Protein AF-A0A317ZDT1-F1 (afdb_monomer_lite)

Sequence (394 aa):
GHGYARNLGIEKVETPFFMFLDGDDILAPYSIEIYLEALRNTKTLIAPINAFTTSSLKQIDTLNLNIKNEVIEGNEDVFLNRMSVCNIIFSTQVVREHNIRFNNHLNIYADMPFLISYMQSIESYTSIEGDIFYYTGEVYDPFNTEKLTAQPFDVIFKDYILSFYASLKSVNNDKVRYLLQKQMLDRIRYAFDPSSVRTPQRYKQFYKQLSEVLLAIKPAIKREKKLLFRIELDLLKRKYYKASKVIHSFRKYIRLIKNIVLFKPNKAYSKYKIYNPMRLVKNDIILFESFGGKNYSDSPKYIYEYMKNAYPNLKYYWIFNDISNPELPNDIQKIQKGSSDYYKIFKKARVWVSNSRLPLYLEKKPNQTYIQTWHGTPLKRLANDMKQVRLPET

Radius of gyration: 27.67 Å; chains: 1; bounding box: 63×50×77 Å

pLDDT: mean 89.63, std 10.37, range [38.5, 98.81]

Structure (mmCIF, N/CA/C/O backbone):
data_AF-A0A317ZDT1-F1
#
_entry.id   AF-A0A317ZDT1-F1
#
loop_
_atom_site.group_PDB
_atom_site.id
_atom_site.type_symbol
_atom_site.label_atom_id
_atom_site.label_alt_id
_atom_site.label_comp_id
_atom_site.label_asym_id
_atom_site.label_entity_id
_atom_site.label_seq_id
_atom_site.pdbx_PDB_ins_code
_atom_site.Cartn_x
_atom_site.Cartn_y
_atom_site.Cartn_z
_atom_site.occupancy
_atom_site.B_iso_or_equiv
_atom_site.auth_seq_id
_atom_site.auth_comp_id
_atom_site.auth_asym_id
_atom_site.auth_atom_id
_atom_site.pdbx_PDB_model_num
ATOM 1 N N . GLY A 1 1 ? -22.444 -13.244 8.229 1.00 70.62 1 GLY A N 1
ATOM 2 C CA . GLY A 1 1 ? -21.049 -12.782 8.384 1.00 70.62 1 GLY A CA 1
ATOM 3 C C . GLY A 1 1 ? -20.601 -12.934 9.826 1.00 70.62 1 GLY A C 1
ATOM 4 O O . GLY A 1 1 ? -21.432 -13.199 10.687 1.00 70.62 1 GLY A O 1
ATOM 5 N N . HIS A 1 2 ? -19.314 -12.752 10.099 1.00 82.75 2 HIS A N 1
ATOM 6 C CA . HIS A 1 2 ? -18.684 -12.912 11.422 1.00 82.75 2 HIS A CA 1
ATOM 7 C C . HIS A 1 2 ? -19.290 -11.984 12.490 1.00 82.75 2 HIS A C 1
ATOM 9 O O . HIS A 1 2 ? -19.445 -12.410 13.626 1.00 82.75 2 HIS A O 1
ATOM 15 N N . GLY A 1 3 ? -19.759 -10.779 12.133 1.00 90.25 3 GLY A N 1
ATOM 16 C CA . GLY A 1 3 ? -20.482 -9.905 13.073 1.00 90.25 3 GLY A CA 1
ATOM 17 C C . GLY A 1 3 ? -21.753 -10.541 13.664 1.00 90.25 3 GLY A C 1
ATOM 18 O O . GLY A 1 3 ? -21.994 -10.439 14.863 1.00 90.25 3 GLY A O 1
ATOM 19 N N . TYR A 1 4 ? -22.523 -11.276 12.852 1.00 92.50 4 TYR A N 1
ATOM 20 C CA . TYR A 1 4 ? -23.715 -11.993 13.323 1.00 92.50 4 TYR A CA 1
ATOM 21 C C . TYR A 1 4 ? -23.351 -13.137 14.278 1.00 92.50 4 TYR A C 1
ATOM 23 O O . TYR A 1 4 ? -23.933 -13.244 15.353 1.00 92.50 4 TYR A O 1
ATOM 31 N N . ALA A 1 5 ? -22.345 -13.945 13.924 1.00 92.56 5 ALA A N 1
ATOM 32 C CA . ALA A 1 5 ? -21.863 -15.027 14.783 1.00 92.56 5 ALA A CA 1
ATOM 33 C C . ALA A 1 5 ? -21.328 -14.494 16.126 1.00 92.56 5 ALA A C 1
ATOM 35 O O . ALA A 1 5 ? -21.652 -15.036 17.179 1.00 92.56 5 ALA A O 1
ATOM 36 N N . ARG A 1 6 ? -20.583 -13.381 16.104 1.00 95.19 6 ARG A N 1
ATOM 37 C CA . ARG A 1 6 ? -20.099 -12.704 17.316 1.00 95.19 6 ARG A CA 1
ATOM 38 C C . ARG A 1 6 ? -21.249 -12.177 18.178 1.00 95.19 6 ARG A C 1
ATOM 40 O O . ARG A 1 6 ? -21.204 -12.347 19.390 1.00 95.19 6 ARG A O 1
ATOM 47 N N . ASN A 1 7 ? -22.297 -11.603 17.581 1.00 96.56 7 ASN A N 1
ATOM 48 C CA . ASN A 1 7 ? -23.492 -11.174 18.318 1.00 96.56 7 ASN A CA 1
ATOM 49 C C . ASN A 1 7 ? -24.189 -12.339 19.036 1.00 96.56 7 ASN A C 1
ATOM 51 O O . ASN A 1 7 ? -24.491 -12.203 20.222 1.00 96.56 7 ASN A O 1
ATOM 55 N N . LEU A 1 8 ? -24.377 -13.477 18.354 1.00 95.75 8 LEU A N 1
ATOM 56 C CA . LEU A 1 8 ? -24.911 -14.698 18.970 1.00 95.75 8 LEU A CA 1
ATOM 57 C C . LEU A 1 8 ? -24.024 -15.181 20.124 1.00 95.75 8 LEU A C 1
ATOM 59 O O . LEU A 1 8 ? -24.534 -15.554 21.176 1.00 95.75 8 LEU A O 1
ATOM 63 N N . GLY A 1 9 ? -22.699 -15.124 19.954 1.00 95.25 9 GLY A N 1
ATOM 64 C CA . GLY A 1 9 ? -21.742 -15.436 21.014 1.00 95.25 9 GLY A CA 1
ATOM 65 C C . GLY A 1 9 ? -21.937 -14.558 22.252 1.00 95.25 9 GLY A C 1
ATOM 66 O O . GLY A 1 9 ? -22.092 -15.089 23.345 1.00 95.25 9 GLY A O 1
ATOM 67 N N . ILE A 1 10 ? -22.021 -13.230 22.083 1.00 96.69 10 ILE A N 1
ATOM 68 C CA . ILE A 1 10 ? -22.242 -12.277 23.191 1.00 96.69 10 ILE A CA 1
ATOM 69 C C . ILE A 1 10 ? -23.523 -12.610 23.975 1.00 96.69 10 ILE A C 1
ATOM 71 O O . ILE A 1 10 ? -23.550 -12.479 25.197 1.00 96.69 10 ILE A O 1
ATOM 75 N N . GLU A 1 11 ? -24.597 -13.034 23.301 1.00 95.50 11 GLU A N 1
ATOM 76 C CA . GLU A 1 11 ? -25.861 -13.404 23.964 1.00 95.50 11 GLU A CA 1
ATOM 77 C C . GLU A 1 11 ? -25.735 -14.631 24.874 1.00 95.50 11 GLU A C 1
ATOM 79 O O . GLU A 1 11 ? -26.508 -14.763 25.819 1.00 95.50 11 GLU A O 1
ATOM 84 N N . LYS A 1 12 ? -24.760 -15.507 24.612 1.00 96.75 12 LYS A N 1
ATOM 85 C CA . LYS A 1 12 ? -24.505 -16.732 25.381 1.00 96.75 12 LYS A CA 1
ATOM 86 C C . LYS A 1 12 ? -23.440 -16.573 26.468 1.00 96.75 12 LYS A C 1
ATOM 88 O O . LYS A 1 12 ? -23.230 -17.506 27.231 1.00 96.75 12 LYS A O 1
ATOM 93 N N . VAL A 1 13 ? -22.762 -15.426 26.551 1.00 97.00 13 VAL A N 1
ATOM 94 C CA . VAL A 1 13 ? -21.749 -15.178 27.589 1.00 97.00 13 VAL A CA 1
ATOM 95 C C . VAL A 1 13 ? -22.424 -15.050 28.952 1.00 97.00 13 VAL A C 1
ATOM 97 O O . VAL A 1 13 ? -23.247 -14.163 29.147 1.00 97.00 13 VAL A O 1
ATOM 100 N N . GLU A 1 14 ? -22.041 -15.878 29.918 1.00 96.19 14 GLU A N 1
ATOM 101 C CA . GLU A 1 14 ? -22.529 -15.802 31.308 1.00 96.19 14 GLU A CA 1
ATOM 102 C C . GLU A 1 14 ? -21.465 -15.273 32.283 1.00 96.19 14 GLU A C 1
ATOM 104 O O . GLU A 1 14 ? -21.780 -14.859 33.397 1.00 96.19 14 GLU A O 1
ATOM 109 N N . THR A 1 15 ? -20.204 -15.232 31.853 1.00 95.75 15 THR A N 1
ATOM 110 C CA . THR A 1 15 ? -19.065 -14.774 32.653 1.00 95.75 15 THR A CA 1
ATOM 111 C C . THR A 1 15 ? -18.983 -13.242 32.731 1.00 95.75 15 THR A C 1
ATOM 113 O O . THR A 1 15 ? -19.488 -12.551 31.842 1.00 95.75 15 THR A O 1
ATOM 116 N N . PRO A 1 16 ? -18.305 -12.667 33.749 1.00 94.31 16 PRO A N 1
ATOM 117 C CA . PRO A 1 16 ? -18.142 -11.211 33.879 1.00 94.31 16 PRO A CA 1
ATOM 118 C C . PRO A 1 16 ? -17.370 -10.560 32.723 1.00 94.31 16 PRO A C 1
ATOM 120 O O . PRO A 1 16 ? -17.586 -9.387 32.408 1.00 94.31 16 PRO A O 1
ATOM 123 N N . PHE A 1 17 ? -16.490 -11.336 32.090 1.00 95.81 17 PHE A N 1
ATOM 124 C CA . PHE A 1 17 ? -15.652 -10.922 30.973 1.00 95.81 17 PHE A CA 1
ATOM 125 C C . PHE A 1 17 ? -15.692 -11.949 29.846 1.00 95.81 17 PHE A C 1
ATOM 127 O O . PHE A 1 17 ? -15.929 -13.136 30.086 1.00 95.81 17 PHE A O 1
ATOM 134 N N . PHE A 1 18 ? -15.405 -11.494 28.630 1.00 95.94 18 PHE A N 1
ATOM 135 C CA . PHE A 1 18 ? -15.224 -12.348 27.460 1.00 95.94 18 PHE A CA 1
ATOM 136 C C . PHE A 1 18 ? -14.212 -11.744 26.482 1.00 95.94 18 PHE A C 1
ATOM 138 O O . PHE A 1 18 ? -13.861 -10.568 26.571 1.00 95.94 18 PHE A O 1
ATOM 145 N N . MET A 1 19 ? -13.767 -12.547 25.519 1.00 95.00 19 MET A N 1
ATOM 146 C CA . MET A 1 19 ? -12.910 -12.110 24.418 1.00 95.00 19 MET A CA 1
ATOM 147 C C . MET A 1 19 ? -13.306 -12.797 23.115 1.00 95.00 19 MET A C 1
ATOM 149 O O . MET A 1 19 ? -13.938 -13.853 23.136 1.00 95.00 19 MET A O 1
ATOM 153 N N . PHE A 1 20 ? -12.911 -12.212 21.986 1.00 94.00 20 PHE A N 1
ATOM 154 C CA . PHE A 1 20 ? -13.051 -12.851 20.680 1.00 94.00 20 PHE A CA 1
ATOM 155 C C . PHE A 1 20 ? -11.751 -13.550 20.285 1.00 94.00 20 PHE A C 1
ATOM 157 O O . PHE A 1 20 ? -10.672 -12.954 20.360 1.00 94.00 20 PHE A O 1
ATOM 164 N N . LEU A 1 21 ? -11.895 -14.796 19.842 1.00 91.69 21 LEU A N 1
ATOM 165 C CA . LEU A 1 21 ? -10.856 -15.613 19.232 1.00 91.69 21 LEU A CA 1
ATOM 166 C C . LEU A 1 21 ? -11.415 -16.128 17.905 1.00 91.69 21 LEU A C 1
ATOM 168 O O . LEU A 1 21 ? -12.456 -16.791 17.896 1.00 91.69 21 LEU A O 1
ATOM 172 N N . ASP A 1 22 ? -10.772 -15.764 16.798 1.00 88.62 22 ASP A N 1
ATOM 173 C CA . ASP A 1 22 ? -11.174 -16.257 15.482 1.00 88.62 22 ASP A CA 1
ATOM 174 C C . ASP A 1 22 ? -10.781 -17.738 15.331 1.00 88.62 22 ASP A C 1
ATOM 176 O O . ASP A 1 22 ? -9.857 -18.223 15.980 1.00 88.62 22 ASP A O 1
ATOM 180 N N . GLY A 1 23 ? -11.530 -18.490 14.518 1.00 86.75 23 GLY A N 1
ATOM 181 C CA . GLY A 1 23 ? -11.406 -19.954 14.454 1.00 86.75 23 GLY A CA 1
ATOM 182 C C . GLY A 1 23 ? -10.094 -20.464 13.849 1.00 86.75 23 GLY A C 1
ATOM 183 O O . GLY A 1 23 ? -9.758 -21.631 14.030 1.00 86.75 23 GLY A O 1
ATOM 184 N N . ASP A 1 24 ? -9.373 -19.607 13.129 1.00 84.06 24 ASP A N 1
ATOM 185 C CA . ASP A 1 24 ? -8.049 -19.857 12.559 1.00 84.06 24 ASP A CA 1
ATOM 186 C C . ASP A 1 24 ? -6.899 -19.312 13.426 1.00 84.06 24 ASP A C 1
ATOM 188 O O . ASP A 1 24 ? -5.733 -19.549 13.106 1.00 84.06 24 ASP A O 1
ATOM 192 N N . ASP A 1 25 ? -7.209 -18.634 14.533 1.00 88.44 25 ASP A N 1
ATOM 193 C CA . ASP A 1 25 ? -6.236 -17.989 15.409 1.00 88.44 25 ASP A CA 1
ATOM 194 C C . ASP A 1 25 ? -5.902 -18.863 16.634 1.00 88.44 25 ASP A C 1
ATOM 196 O O . ASP A 1 25 ? -6.669 -19.732 17.053 1.00 88.44 25 ASP A O 1
ATOM 200 N N . ILE A 1 26 ? -4.727 -18.640 17.231 1.00 87.56 26 ILE A N 1
ATOM 201 C CA . ILE A 1 26 ? -4.219 -19.424 18.368 1.00 87.56 26 ILE A CA 1
ATOM 202 C C . ILE A 1 26 ? -3.919 -18.497 19.544 1.00 87.56 26 ILE A C 1
ATOM 204 O O . ILE A 1 26 ? -3.196 -17.510 19.407 1.00 87.56 26 ILE A O 1
ATOM 208 N N . LEU A 1 27 ? -4.429 -18.853 20.724 1.00 88.12 27 LEU A N 1
ATOM 209 C CA . LEU A 1 27 ? -4.100 -18.199 21.988 1.00 88.12 27 LEU A CA 1
ATOM 210 C C . LEU A 1 27 ? -3.030 -19.009 22.734 1.00 88.12 27 LEU A C 1
ATOM 212 O O . LEU A 1 27 ? -3.135 -20.232 22.842 1.00 88.12 27 LEU A O 1
ATOM 216 N N . ALA A 1 28 ? -2.000 -18.345 23.259 1.00 85.06 28 ALA A N 1
ATOM 217 C CA . ALA A 1 28 ? -0.962 -19.009 24.037 1.00 85.06 28 ALA A CA 1
ATOM 218 C C . ALA A 1 28 ? -1.538 -19.536 25.371 1.00 85.06 28 ALA A C 1
ATOM 220 O O . ALA A 1 28 ? -2.359 -18.837 25.977 1.00 85.06 28 ALA A O 1
ATOM 221 N N . PRO A 1 29 ? -1.101 -20.714 25.866 1.00 84.31 29 PRO A N 1
ATOM 222 C CA . PRO A 1 29 ? -1.731 -21.386 27.011 1.00 84.31 29 PRO A CA 1
ATOM 223 C C . PRO A 1 29 ? -1.813 -20.555 28.301 1.00 84.31 29 PRO A C 1
ATOM 225 O O . PRO A 1 29 ? -2.774 -20.680 29.051 1.00 84.31 29 PRO A O 1
ATOM 228 N N . TYR A 1 30 ? -0.835 -19.680 28.543 1.00 83.56 30 TYR A N 1
ATOM 229 C CA . TYR A 1 30 ? -0.737 -18.829 29.739 1.00 83.56 30 TYR A CA 1
ATOM 230 C C . TYR A 1 30 ? -1.470 -17.482 29.613 1.00 83.56 30 TYR A C 1
ATOM 232 O O . TYR A 1 30 ? -1.505 -16.706 30.565 1.00 83.56 30 TYR A O 1
ATOM 240 N N . SER A 1 31 ? -2.051 -17.164 28.449 1.00 87.31 31 SER A N 1
ATOM 241 C CA . SER A 1 31 ? -2.592 -15.819 28.191 1.00 87.31 31 SER A CA 1
ATOM 242 C C . SER A 1 31 ? -3.746 -15.466 29.124 1.00 87.31 31 SER A C 1
ATOM 244 O O . SER A 1 31 ? -3.804 -14.353 29.631 1.00 87.31 31 SER A O 1
ATOM 246 N N . ILE A 1 32 ? 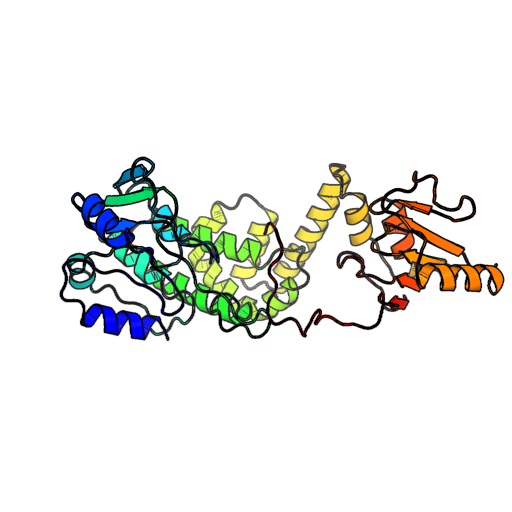-4.653 -16.416 29.377 1.00 88.75 32 ILE A N 1
ATOM 247 C CA . ILE A 1 32 ? -5.850 -16.177 30.196 1.00 88.75 32 ILE A CA 1
ATOM 248 C C . ILE A 1 32 ? -5.469 -15.862 31.646 1.00 88.75 32 ILE A C 1
ATOM 250 O O . ILE A 1 32 ? -6.024 -14.932 32.224 1.00 88.75 32 ILE A O 1
ATOM 254 N N . GLU A 1 33 ? -4.515 -16.598 32.220 1.00 88.25 33 GLU A N 1
ATOM 255 C CA . GLU A 1 33 ? -4.046 -16.383 33.594 1.00 88.25 33 GLU A CA 1
ATOM 256 C C . GLU A 1 33 ? -3.466 -14.973 33.765 1.00 88.25 33 GLU A C 1
ATOM 258 O O . GLU A 1 33 ? -3.904 -14.220 34.636 1.00 88.25 33 GLU A O 1
ATOM 263 N N . ILE A 1 34 ? -2.584 -14.571 32.846 1.00 87.31 34 ILE A N 1
ATOM 264 C CA . ILE A 1 34 ? -1.974 -13.236 32.829 1.00 87.31 34 ILE A CA 1
ATOM 265 C C . ILE A 1 34 ? -3.037 -12.144 32.656 1.00 87.31 34 ILE A C 1
ATOM 267 O O . ILE A 1 34 ? -2.987 -11.108 33.321 1.00 87.31 34 ILE A O 1
ATOM 271 N N . TYR A 1 35 ? -4.028 -12.359 31.787 1.00 90.62 35 TYR A N 1
ATOM 272 C CA . TYR A 1 35 ? -5.106 -11.390 31.579 1.00 90.62 35 TYR A CA 1
ATOM 273 C C . TYR A 1 35 ? -5.957 -11.203 32.826 1.00 90.62 35 TYR A C 1
ATOM 275 O O . TYR A 1 35 ? -6.281 -10.067 33.166 1.00 90.62 35 TYR A O 1
ATOM 283 N N . LEU A 1 36 ? -6.296 -12.287 33.522 1.00 88.31 36 LEU A N 1
ATOM 284 C CA . LEU A 1 36 ? -7.072 -12.222 34.758 1.00 88.31 36 LEU A CA 1
ATOM 285 C C . LEU A 1 36 ? -6.299 -11.535 35.889 1.00 88.31 36 LEU A C 1
ATOM 287 O O . LEU A 1 36 ? -6.899 -10.782 36.658 1.00 88.31 36 LEU A O 1
ATOM 291 N N . GLU A 1 37 ? -4.985 -11.749 35.985 1.00 87.69 37 GLU A N 1
ATOM 292 C CA . GLU A 1 37 ? -4.140 -11.047 36.954 1.00 87.69 37 GLU A CA 1
ATOM 293 C C . GLU A 1 37 ? -4.081 -9.539 36.667 1.00 87.69 37 GLU A C 1
ATOM 295 O O . GLU A 1 37 ? -4.292 -8.723 37.569 1.00 87.69 37 GLU A O 1
ATOM 300 N N . ALA A 1 38 ? -3.884 -9.165 35.402 1.00 88.06 38 ALA A N 1
ATOM 301 C CA . ALA A 1 38 ? -3.795 -7.773 34.970 1.00 88.06 38 ALA A CA 1
ATOM 302 C C . ALA A 1 38 ? -5.140 -7.018 35.047 1.00 88.06 38 ALA A C 1
ATOM 304 O O . ALA A 1 38 ? -5.162 -5.819 35.325 1.00 88.06 38 ALA A O 1
ATOM 305 N N . LEU A 1 39 ? -6.270 -7.707 34.847 1.00 87.62 39 LEU A N 1
ATOM 306 C CA . LEU A 1 39 ? -7.622 -7.127 34.864 1.00 87.62 39 LEU A CA 1
ATOM 307 C C . LEU A 1 39 ? -8.124 -6.704 36.244 1.00 87.62 39 LEU A C 1
ATOM 309 O O . LEU A 1 39 ? -9.148 -6.029 36.315 1.00 87.62 39 LEU A O 1
ATOM 313 N N . ARG A 1 40 ? -7.450 -7.070 37.343 1.00 77.25 40 ARG A N 1
ATOM 314 C CA . ARG A 1 40 ? -7.948 -6.826 38.715 1.00 77.25 40 ARG A CA 1
ATOM 315 C C . ARG A 1 40 ? -8.380 -5.378 38.982 1.00 77.25 40 ARG A C 1
ATOM 317 O O . ARG A 1 40 ? -9.238 -5.159 39.830 1.00 77.25 40 ARG A O 1
ATOM 324 N N . ASN A 1 41 ? -7.823 -4.413 38.248 1.00 75.38 41 ASN A N 1
ATOM 325 C CA . ASN A 1 41 ? -8.041 -2.984 38.465 1.00 75.38 41 ASN A CA 1
ATOM 326 C C . ASN A 1 41 ? -8.864 -2.286 37.365 1.00 75.38 41 ASN A C 1
ATOM 328 O O . ASN A 1 41 ? -9.111 -1.085 37.480 1.00 75.38 41 ASN A O 1
ATOM 332 N N . THR A 1 42 ? -9.284 -2.977 36.298 1.00 86.00 42 THR A N 1
ATOM 333 C CA . THR A 1 42 ? -9.996 -2.353 35.166 1.00 86.00 42 THR A CA 1
ATOM 334 C C . THR A 1 42 ? -11.090 -3.253 34.590 1.00 86.00 42 THR A C 1
ATOM 336 O O . THR A 1 42 ? -11.150 -4.456 34.820 1.00 86.00 42 THR A O 1
ATOM 339 N N . LYS A 1 43 ? -12.006 -2.662 33.813 1.00 88.38 43 LYS A N 1
ATOM 340 C CA . LYS A 1 43 ? -13.097 -3.402 33.152 1.00 88.38 43 LYS A CA 1
ATOM 341 C C . LYS A 1 43 ? -12.719 -3.925 31.765 1.00 88.38 43 LYS A C 1
ATOM 343 O O . LYS A 1 43 ? -13.549 -4.534 31.092 1.00 88.38 43 LYS A O 1
ATOM 348 N N . THR A 1 44 ? -11.508 -3.646 31.293 1.00 94.75 44 THR A N 1
ATOM 349 C CA . THR A 1 44 ? -11.085 -4.044 29.956 1.00 94.75 44 THR A CA 1
ATOM 350 C C . THR A 1 44 ? -9.577 -4.146 29.864 1.00 94.75 44 THR A C 1
ATOM 352 O O . THR A 1 44 ? -8.851 -3.386 30.505 1.00 94.75 44 THR A O 1
ATOM 355 N N . LEU A 1 45 ? -9.119 -5.049 29.005 1.00 93.88 45 LEU A N 1
ATOM 356 C CA . LEU A 1 45 ? -7.704 -5.267 28.773 1.00 93.88 45 LEU A CA 1
ATOM 357 C C . LEU A 1 45 ? -7.403 -5.365 27.286 1.00 93.88 45 LEU A C 1
ATOM 359 O O . LEU A 1 45 ? -8.141 -5.990 26.527 1.00 93.88 45 LEU A O 1
ATOM 363 N N . ILE A 1 46 ? -6.297 -4.755 26.884 1.00 92.69 46 ILE A N 1
ATOM 364 C CA . ILE A 1 46 ? -5.802 -4.690 25.516 1.00 92.69 46 ILE A CA 1
ATOM 365 C C . ILE A 1 46 ? -4.437 -5.373 25.491 1.00 92.69 46 ILE A C 1
ATOM 367 O O . ILE A 1 46 ? -3.498 -4.909 26.132 1.00 92.69 46 ILE A O 1
ATOM 371 N N . ALA A 1 47 ? -4.319 -6.449 24.715 1.00 90.38 47 ALA A N 1
ATOM 372 C CA . ALA A 1 47 ? -3.061 -7.167 24.520 1.00 90.38 47 ALA A CA 1
ATOM 373 C C . ALA A 1 47 ? -2.684 -7.249 23.025 1.00 90.38 47 ALA A C 1
ATOM 375 O O . ALA A 1 47 ? -3.567 -7.110 22.169 1.00 90.38 47 ALA A O 1
ATOM 376 N N . PRO A 1 48 ? -1.397 -7.439 22.678 1.00 87.44 48 PRO A N 1
ATOM 377 C CA . PRO A 1 48 ? -0.910 -7.405 21.299 1.00 87.44 48 PRO A CA 1
ATOM 378 C C . PRO A 1 48 ? -1.339 -8.631 20.486 1.00 87.44 48 PRO A C 1
ATOM 380 O O . PRO A 1 48 ? -1.541 -9.719 21.019 1.00 87.44 48 PRO A O 1
ATOM 383 N N . ILE A 1 49 ? -1.464 -8.454 19.171 1.00 87.50 49 ILE A N 1
ATOM 384 C CA . ILE A 1 49 ? -1.756 -9.521 18.204 1.00 87.50 49 ILE A CA 1
ATOM 385 C C . ILE A 1 49 ? -0.478 -9.787 17.414 1.00 87.50 49 ILE A C 1
ATOM 387 O O . ILE A 1 49 ? 0.044 -8.878 16.767 1.00 87.50 49 ILE A O 1
ATOM 391 N N . ASN A 1 50 ? -0.005 -11.029 17.422 1.00 83.94 50 ASN A N 1
ATOM 392 C CA . ASN A 1 50 ? 1.175 -11.442 16.676 1.00 83.94 50 ASN A CA 1
ATOM 393 C C . ASN A 1 50 ? 0.794 -12.085 15.338 1.00 83.94 50 ASN A C 1
ATOM 395 O O . ASN A 1 50 ? -0.266 -12.701 15.171 1.00 83.94 50 ASN A O 1
ATOM 399 N N . ALA A 1 51 ? 1.686 -11.938 14.360 1.00 80.62 51 ALA A N 1
ATOM 400 C CA . ALA A 1 51 ? 1.589 -12.672 13.107 1.00 80.62 51 ALA A CA 1
ATOM 401 C C . ALA A 1 51 ? 1.759 -14.176 13.359 1.00 80.62 51 ALA A C 1
ATOM 403 O O . ALA A 1 51 ? 2.460 -14.565 14.293 1.00 80.62 51 ALA A O 1
ATOM 404 N N . PHE A 1 52 ? 1.143 -15.001 12.511 1.00 78.75 52 PHE A N 1
ATOM 405 C CA . PHE A 1 52 ? 1.330 -16.452 12.512 1.00 78.75 52 PHE A CA 1
ATOM 406 C C . PHE A 1 52 ? 2.804 -16.849 12.698 1.00 78.75 52 PHE A C 1
ATOM 408 O O . PHE A 1 52 ? 3.690 -16.303 12.036 1.00 78.75 52 PHE A O 1
ATOM 415 N N . THR A 1 53 ? 3.062 -17.838 13.556 1.00 73.31 53 THR A N 1
ATOM 416 C CA . THR A 1 53 ? 4.402 -18.392 13.766 1.00 73.31 53 THR A CA 1
ATOM 417 C C . THR A 1 53 ? 4.393 -19.912 13.683 1.00 73.31 53 THR A C 1
ATOM 419 O O . THR A 1 53 ? 3.421 -20.566 14.045 1.00 73.31 53 THR A O 1
ATOM 422 N N . THR A 1 54 ? 5.512 -20.469 13.221 1.00 71.38 54 THR A N 1
ATOM 423 C CA . THR A 1 54 ? 5.773 -21.921 13.247 1.00 71.38 54 THR A CA 1
ATOM 424 C C . THR A 1 54 ? 6.665 -22.331 14.416 1.00 71.38 54 THR A C 1
ATOM 426 O O . THR A 1 54 ? 6.829 -23.520 14.680 1.00 71.38 54 THR A O 1
ATOM 429 N N . SER A 1 55 ? 7.247 -21.358 15.121 1.00 69.31 55 SER A N 1
ATOM 430 C CA . SER A 1 55 ? 8.050 -21.617 16.309 1.00 69.31 55 SER A CA 1
ATOM 431 C C . SER A 1 55 ? 7.162 -22.165 17.419 1.00 69.31 55 SER A C 1
ATOM 433 O O . SER A 1 55 ? 6.062 -21.660 17.639 1.00 69.31 55 SER A O 1
ATOM 435 N N . SER A 1 56 ? 7.657 -23.164 18.153 1.00 62.22 56 SER A N 1
ATOM 436 C CA . SER A 1 56 ? 6.996 -23.644 19.368 1.00 62.22 56 SER A CA 1
ATOM 437 C C . SER A 1 56 ? 6.705 -22.463 20.293 1.00 62.22 56 SER A C 1
ATOM 439 O O . SER A 1 56 ? 7.619 -21.675 20.562 1.00 62.22 56 SER A O 1
ATOM 441 N N . LEU A 1 57 ? 5.469 -22.359 20.785 1.00 64.75 57 LEU A N 1
ATOM 442 C CA . LEU A 1 57 ? 5.066 -21.363 21.775 1.00 64.75 57 LEU A CA 1
ATOM 443 C C . LEU A 1 57 ? 5.879 -21.590 23.051 1.00 64.75 57 LEU A C 1
ATOM 445 O O . LEU A 1 57 ? 5.540 -22.438 23.873 1.00 64.75 57 LEU A O 1
ATOM 449 N N . LYS A 1 58 ? 7.013 -20.898 23.181 1.00 57.44 58 LYS A N 1
ATOM 450 C CA . LYS A 1 58 ? 7.830 -20.974 24.389 1.00 57.44 58 LYS A CA 1
ATOM 451 C C . LYS A 1 58 ? 7.068 -20.305 25.532 1.00 57.44 58 LYS A C 1
ATOM 453 O O . LYS A 1 58 ? 6.355 -19.318 25.333 1.00 57.44 58 LYS A O 1
ATOM 458 N N . GLN A 1 59 ? 7.218 -20.866 26.725 1.00 56.44 59 GLN A N 1
ATOM 459 C CA . GLN A 1 59 ? 6.794 -20.232 27.965 1.00 56.44 59 GLN A CA 1
ATOM 460 C C . GLN A 1 59 ? 7.572 -18.917 28.102 1.00 56.44 59 GLN A C 1
ATOM 462 O O . GLN A 1 59 ? 8.799 -18.918 27.994 1.00 56.44 59 GLN A O 1
ATOM 467 N N . ILE A 1 60 ? 6.858 -17.798 28.223 1.00 59.06 60 ILE A N 1
ATOM 468 C CA . ILE A 1 60 ? 7.486 -16.495 28.447 1.00 59.06 60 ILE A CA 1
ATOM 469 C C . ILE A 1 60 ? 7.975 -16.444 29.885 1.00 59.06 60 ILE A C 1
ATOM 471 O O . ILE A 1 60 ? 7.318 -16.946 30.797 1.00 59.06 60 ILE A O 1
ATOM 475 N N . ASP A 1 61 ? 9.100 -15.771 30.068 1.00 53.91 61 ASP A N 1
ATOM 476 C CA . ASP A 1 61 ? 9.499 -15.264 31.365 1.00 53.91 61 ASP A CA 1
ATOM 477 C C . ASP A 1 61 ? 8.583 -14.083 31.734 1.00 53.91 61 ASP A C 1
ATOM 479 O O . ASP A 1 61 ? 8.708 -12.986 31.178 1.00 53.91 61 ASP A O 1
ATOM 483 N N . THR A 1 62 ? 7.596 -14.320 32.606 1.00 56.56 62 THR A N 1
ATOM 484 C CA . THR A 1 62 ? 6.560 -13.339 33.003 1.00 56.56 62 THR A CA 1
ATOM 485 C C . THR A 1 62 ? 7.145 -12.033 33.555 1.00 56.56 62 THR A C 1
ATOM 487 O O . THR A 1 62 ? 6.462 -11.011 33.565 1.00 56.56 62 THR A O 1
ATOM 490 N N . LEU A 1 63 ? 8.429 -12.042 33.929 1.00 54.91 63 LEU A N 1
ATOM 491 C CA . LEU A 1 63 ? 9.214 -10.907 34.415 1.00 54.91 63 LEU A CA 1
ATOM 492 C C . LEU A 1 63 ? 9.364 -9.743 33.414 1.00 54.91 63 LEU A C 1
ATOM 494 O O . LEU A 1 63 ? 9.682 -8.635 33.839 1.00 54.91 63 LEU A O 1
ATOM 498 N N . ASN A 1 64 ? 9.118 -9.950 32.114 1.00 65.19 64 ASN A N 1
ATOM 499 C CA . ASN A 1 64 ? 9.296 -8.913 31.082 1.00 65.19 64 ASN A CA 1
ATOM 500 C C . ASN A 1 64 ? 7.993 -8.256 30.591 1.00 65.19 64 ASN A C 1
ATOM 502 O O . ASN A 1 64 ? 8.019 -7.505 29.612 1.00 65.19 64 ASN A O 1
ATOM 506 N N . LEU A 1 65 ? 6.850 -8.531 31.223 1.00 75.44 65 LEU A N 1
ATOM 507 C CA . LEU A 1 65 ? 5.578 -7.924 30.828 1.00 75.44 65 LEU A CA 1
ATOM 508 C C . LEU A 1 65 ? 5.429 -6.522 31.411 1.00 75.44 65 LEU A C 1
ATOM 510 O O . LEU A 1 65 ? 5.536 -6.313 32.618 1.00 75.44 65 LEU A O 1
ATOM 514 N N . ASN A 1 66 ? 5.127 -5.560 30.544 1.00 84.62 66 ASN A N 1
ATOM 515 C CA . ASN A 1 66 ? 4.864 -4.188 30.948 1.00 84.62 66 ASN A CA 1
ATOM 516 C C . ASN A 1 66 ? 3.353 -3.950 30.949 1.00 84.62 66 ASN A C 1
ATOM 518 O O . ASN A 1 66 ? 2.721 -3.882 29.894 1.00 84.62 66 ASN A O 1
ATOM 522 N N . ILE A 1 67 ? 2.775 -3.862 32.145 1.00 88.25 67 ILE A N 1
ATOM 523 C CA . ILE A 1 67 ? 1.340 -3.668 32.354 1.00 88.25 67 ILE A CA 1
ATOM 524 C C . ILE A 1 67 ? 1.104 -2.209 32.733 1.00 88.25 67 ILE A C 1
ATOM 526 O O . ILE A 1 67 ? 1.625 -1.731 33.743 1.00 88.25 67 ILE A O 1
ATOM 530 N N . LYS A 1 68 ? 0.293 -1.502 31.948 1.00 90.31 68 LYS A N 1
ATOM 531 C CA . LYS A 1 68 ? -0.067 -0.102 32.201 1.00 90.31 68 LYS A CA 1
ATOM 532 C C . LYS A 1 68 ? -1.570 0.025 32.382 1.00 90.31 68 LYS A C 1
ATOM 534 O O . LYS A 1 68 ? -2.345 -0.573 31.645 1.00 90.31 68 LYS A O 1
ATOM 539 N N . ASN A 1 69 ? -1.977 0.834 33.353 1.00 91.50 69 ASN A N 1
ATOM 540 C CA . ASN A 1 69 ? -3.365 1.251 33.512 1.00 91.50 69 ASN A CA 1
ATOM 541 C C . ASN A 1 69 ? -3.486 2.683 33.009 1.00 91.50 69 ASN A C 1
ATOM 543 O O . ASN A 1 69 ? -2.801 3.578 33.506 1.00 91.50 69 ASN A O 1
ATOM 547 N N . GLU A 1 70 ? -4.336 2.886 32.015 1.00 91.88 70 GLU A N 1
ATOM 548 C CA . GLU A 1 70 ? -4.455 4.147 31.298 1.00 91.88 70 GLU A CA 1
ATOM 549 C C . GLU A 1 70 ? -5.915 4.595 31.275 1.00 91.88 70 GLU A C 1
ATOM 551 O O . GLU A 1 70 ? -6.842 3.783 31.238 1.00 91.88 70 GLU A O 1
ATOM 556 N N . VAL A 1 71 ? -6.130 5.907 31.299 1.00 92.94 71 VAL A N 1
ATOM 557 C CA . VAL A 1 71 ? -7.452 6.498 31.069 1.00 92.94 71 VAL A CA 1
ATOM 558 C C . VAL A 1 71 ? -7.702 6.650 29.570 1.00 92.94 71 VAL A C 1
ATOM 560 O O . VAL A 1 71 ? -6.769 6.842 28.785 1.00 92.94 71 VAL A O 1
ATOM 563 N N . ILE A 1 72 ? -8.967 6.564 29.163 1.00 90.94 72 ILE A N 1
ATOM 564 C CA . ILE A 1 72 ? -9.380 6.716 27.761 1.00 90.94 72 ILE A CA 1
ATOM 565 C C . ILE A 1 72 ? -9.205 8.158 27.290 1.00 90.94 72 ILE A C 1
ATOM 567 O O . ILE A 1 72 ? -8.789 8.391 26.154 1.00 90.94 72 ILE A O 1
ATOM 571 N N . GLU A 1 73 ? -9.506 9.132 28.152 1.00 89.69 73 GLU A N 1
ATOM 572 C CA . GLU A 1 73 ? -9.310 10.543 27.835 1.00 89.69 73 GLU A CA 1
ATOM 573 C C . GLU A 1 73 ? -7.829 10.813 27.547 1.00 89.69 73 GLU A C 1
ATOM 575 O O . GLU A 1 73 ? -6.963 10.598 28.390 1.00 89.69 73 GLU A O 1
ATOM 580 N N . GLY A 1 74 ? -7.526 11.271 26.331 1.00 87.00 74 GLY A N 1
ATOM 581 C CA . GLY A 1 74 ? -6.139 11.444 25.887 1.00 87.00 74 GLY A CA 1
ATOM 582 C C . GLY A 1 74 ? -5.628 10.335 24.967 1.00 87.00 74 GLY A C 1
ATOM 583 O O . GLY A 1 74 ? -4.867 10.667 24.058 1.00 87.00 74 GLY A O 1
ATOM 584 N N . ASN A 1 75 ? -6.107 9.098 25.135 1.00 88.69 75 ASN A N 1
ATOM 585 C CA . ASN A 1 75 ? -5.604 7.872 24.493 1.00 88.69 75 ASN A CA 1
ATOM 586 C C . ASN A 1 75 ? -6.655 7.183 23.599 1.00 88.69 75 ASN A C 1
ATOM 588 O O . ASN A 1 75 ? -6.665 5.964 23.419 1.00 88.69 75 ASN A O 1
ATOM 592 N N . GLU A 1 76 ? -7.587 7.948 23.027 1.00 88.38 76 GLU A N 1
ATOM 593 C CA . GLU A 1 76 ? -8.719 7.395 22.274 1.00 88.38 76 GLU A CA 1
ATOM 594 C C . GLU A 1 76 ? -8.283 6.710 20.966 1.00 88.38 76 GLU A C 1
ATOM 596 O O . GLU A 1 76 ? -9.036 5.947 20.361 1.00 88.38 76 GLU A O 1
ATOM 601 N N . ASP A 1 77 ? -7.071 6.978 20.484 1.00 86.38 77 ASP A N 1
ATOM 602 C CA . ASP A 1 77 ? -6.542 6.399 19.256 1.00 86.38 77 ASP A CA 1
ATOM 603 C C . ASP A 1 77 ? -6.132 4.926 19.394 1.00 86.38 77 ASP A C 1
ATOM 605 O O . ASP A 1 77 ? -6.076 4.233 18.376 1.00 86.38 77 ASP A O 1
ATOM 609 N N . VAL A 1 78 ? -5.934 4.416 20.614 1.00 87.62 78 VAL A N 1
ATOM 610 C CA . VAL A 1 78 ? -5.547 3.016 20.873 1.00 87.62 78 VAL A CA 1
ATOM 611 C C . VAL A 1 78 ? -6.559 2.030 20.278 1.00 87.62 78 VAL A C 1
ATOM 613 O O . VAL A 1 78 ? -6.185 1.120 19.533 1.00 87.62 78 VAL A O 1
ATOM 616 N N . PHE A 1 79 ? -7.855 2.250 20.508 1.00 86.25 79 PHE A N 1
ATOM 617 C CA . PHE A 1 79 ? -8.916 1.422 19.922 1.00 86.25 79 PHE A CA 1
ATOM 618 C C . PHE A 1 79 ? -9.091 1.686 18.422 1.00 86.25 79 PHE A C 1
ATOM 620 O O . PHE A 1 79 ? -9.293 0.752 17.642 1.00 86.25 79 PHE A O 1
ATOM 627 N N . LEU A 1 80 ? -8.979 2.952 17.999 1.00 84.44 80 LEU A N 1
ATOM 628 C CA . LEU A 1 80 ? -9.188 3.346 16.603 1.00 84.44 80 LEU A CA 1
ATOM 629 C C . LEU A 1 80 ? -8.108 2.792 15.664 1.00 84.44 80 LEU A C 1
ATOM 631 O O . LEU A 1 80 ? -8.384 2.538 14.493 1.00 84.44 80 LEU A O 1
ATOM 635 N N . ASN A 1 81 ? -6.871 2.657 16.137 1.00 84.50 81 ASN A N 1
ATOM 636 C CA . ASN A 1 81 ? -5.749 2.186 15.327 1.00 84.50 81 ASN A CA 1
ATOM 637 C C . ASN A 1 81 ? -5.730 0.658 15.198 1.00 84.50 81 ASN A C 1
ATOM 639 O O . ASN A 1 81 ? -5.230 0.140 14.199 1.00 84.50 81 ASN A O 1
ATOM 643 N N . ARG A 1 82 ? -6.300 -0.060 16.172 1.00 81.44 82 ARG A N 1
ATOM 644 C C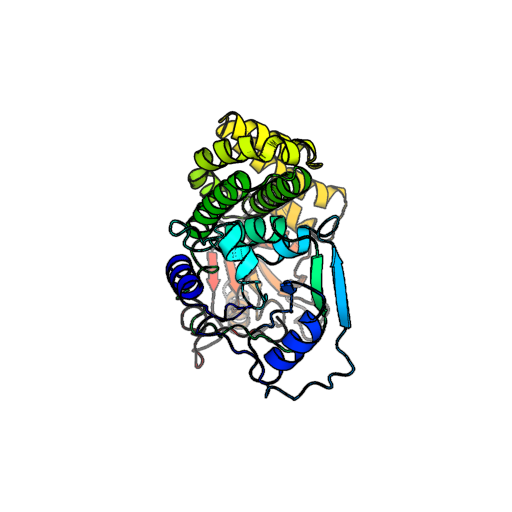A . ARG A 1 82 ? -6.293 -1.525 16.217 1.00 81.44 82 ARG A CA 1
ATOM 645 C C . ARG A 1 82 ? -7.169 -2.166 15.144 1.00 81.44 82 ARG A C 1
ATOM 647 O O . ARG A 1 82 ? -6.773 -3.170 14.563 1.00 81.44 82 ARG A O 1
ATOM 654 N N . MET A 1 83 ? -8.344 -1.589 14.869 1.00 82.31 83 MET A N 1
ATOM 655 C CA . MET A 1 83 ? -9.283 -2.050 13.829 1.00 82.31 83 MET A CA 1
ATOM 656 C C . MET A 1 83 ? -9.727 -3.529 13.943 1.00 82.31 83 MET A C 1
ATOM 658 O O . MET A 1 83 ? -10.272 -4.068 12.981 1.00 82.31 83 MET A O 1
ATOM 662 N N . SER A 1 84 ? -9.507 -4.180 15.089 1.00 90.44 84 SER A N 1
ATOM 663 C CA . SER A 1 84 ? -9.873 -5.573 15.366 1.00 90.44 84 SER A CA 1
ATOM 664 C C . SER A 1 84 ? -10.278 -5.728 16.829 1.00 90.44 84 SER A C 1
ATOM 666 O O . SER A 1 84 ? -9.631 -5.161 17.715 1.00 90.44 84 SER A O 1
ATOM 668 N N . VAL A 1 85 ? -11.345 -6.491 17.074 1.00 93.50 85 VAL A N 1
ATOM 669 C CA . VAL A 1 85 ? -11.800 -6.858 18.430 1.00 93.50 85 VAL A CA 1
ATOM 670 C C . VAL A 1 85 ? -11.007 -8.011 19.039 1.00 93.50 85 VAL A C 1
ATOM 672 O O . VAL A 1 85 ? -11.124 -8.265 20.237 1.00 93.50 85 VAL A O 1
ATOM 675 N N . CYS A 1 86 ? -10.231 -8.727 18.226 1.00 91.75 86 CYS A N 1
ATOM 676 C CA . CYS A 1 86 ? -9.470 -9.881 18.675 1.00 91.75 86 CYS A CA 1
ATOM 677 C C . CYS A 1 86 ? -8.411 -9.450 19.683 1.00 91.75 86 CYS A C 1
ATOM 679 O O . CYS A 1 86 ? -7.823 -8.379 19.546 1.00 91.75 86 CYS A O 1
ATOM 681 N N . ASN A 1 87 ? -8.166 -10.293 20.681 1.00 91.94 87 ASN A N 1
ATOM 682 C CA . ASN A 1 87 ? -7.244 -10.057 21.792 1.00 91.94 87 ASN A CA 1
ATOM 683 C C . ASN A 1 87 ? -7.501 -8.787 22.638 1.00 91.94 87 ASN A C 1
ATOM 685 O O . ASN A 1 87 ? -6.573 -8.106 23.092 1.00 91.94 87 ASN A O 1
ATOM 689 N N . ILE A 1 88 ? -8.783 -8.464 22.818 1.00 94.25 88 ILE A N 1
ATOM 690 C CA . ILE A 1 88 ? -9.286 -7.510 23.810 1.00 94.25 88 ILE A CA 1
ATOM 691 C C . ILE A 1 88 ? -10.213 -8.270 24.757 1.00 94.25 88 ILE A C 1
ATOM 693 O O . ILE A 1 88 ? -11.048 -9.058 24.303 1.00 94.25 88 ILE A O 1
ATOM 697 N N . ILE A 1 89 ? -10.086 -8.011 26.056 1.00 95.50 89 ILE A N 1
ATOM 698 C CA . ILE A 1 89 ? -11.031 -8.495 27.059 1.00 95.50 89 ILE A CA 1
ATOM 699 C C . ILE A 1 89 ? -12.106 -7.439 27.290 1.00 95.50 89 ILE A C 1
ATOM 701 O O . ILE A 1 89 ? -11.801 -6.304 27.664 1.00 95.50 89 ILE A O 1
ATOM 705 N N . PHE A 1 90 ? -13.363 -7.822 27.090 1.00 96.81 90 PHE A N 1
ATOM 706 C CA . PHE A 1 90 ? -14.534 -6.964 27.228 1.00 96.81 90 PHE A CA 1
ATOM 707 C C . PHE A 1 90 ? -15.316 -7.305 28.496 1.00 96.81 90 PHE A C 1
ATOM 709 O O . PHE A 1 90 ? -15.514 -8.478 28.813 1.00 96.81 90 PHE A O 1
ATOM 716 N N . SER A 1 91 ? -15.816 -6.284 29.193 1.00 96.50 91 SER A N 1
ATOM 717 C CA . SER A 1 91 ? -16.767 -6.461 30.290 1.00 96.50 91 SER A CA 1
ATOM 718 C C . SER A 1 91 ? -18.158 -6.782 29.747 1.00 96.50 91 SER A C 1
ATOM 720 O O . SER A 1 91 ? -18.754 -5.993 29.005 1.00 96.50 91 SER A O 1
ATOM 722 N N . THR A 1 92 ? -18.708 -7.919 30.172 1.00 96.88 92 THR A N 1
ATOM 723 C CA . THR A 1 92 ? -20.066 -8.358 29.822 1.00 96.88 92 THR A CA 1
ATOM 724 C C . THR A 1 92 ? -21.114 -7.357 30.300 1.00 96.88 92 THR A C 1
ATOM 726 O O . THR A 1 92 ? -22.075 -7.083 29.582 1.00 96.88 92 THR A O 1
ATOM 729 N N . GLN A 1 93 ? -20.912 -6.773 31.485 1.00 95.56 93 GLN A N 1
ATOM 730 C CA . GLN A 1 93 ? -21.792 -5.745 32.040 1.00 95.56 93 GLN A CA 1
ATOM 731 C C . GLN A 1 93 ? -21.855 -4.520 31.120 1.00 95.56 93 GLN A C 1
ATOM 733 O O . GLN A 1 93 ? -22.939 -4.149 30.676 1.00 95.56 93 GLN A O 1
ATOM 738 N N . VAL A 1 94 ? -20.697 -3.950 30.765 1.00 96.38 94 VAL A N 1
ATOM 739 C CA . VAL A 1 94 ? -20.616 -2.741 29.927 1.00 96.38 94 VAL A CA 1
ATOM 740 C C . VAL A 1 94 ? -21.289 -2.962 28.571 1.00 96.38 94 VAL A C 1
ATOM 742 O O . VAL A 1 94 ? -22.080 -2.127 28.130 1.00 96.38 94 VAL A O 1
ATOM 745 N N . VAL A 1 95 ? -21.016 -4.103 27.926 1.00 97.31 95 VAL A N 1
ATOM 746 C CA . VAL A 1 95 ? -21.587 -4.458 26.615 1.00 97.31 95 VAL A CA 1
ATOM 747 C C . VAL A 1 95 ? -23.110 -4.594 26.674 1.00 97.31 95 VAL A C 1
ATOM 749 O O . VAL A 1 95 ? -23.792 -4.156 25.745 1.00 97.31 95 VAL A O 1
ATOM 752 N N . ARG A 1 96 ? -23.655 -5.168 27.753 1.00 95.88 96 ARG A N 1
ATOM 753 C CA . ARG A 1 96 ? -25.104 -5.343 27.936 1.00 95.88 96 ARG A CA 1
ATOM 754 C C . ARG A 1 96 ? -25.815 -4.036 28.263 1.00 95.88 96 ARG A C 1
ATOM 756 O O . ARG A 1 96 ? -26.803 -3.725 27.605 1.00 95.88 96 ARG A O 1
ATOM 763 N N . GLU A 1 97 ? -25.306 -3.273 29.228 1.00 96.06 97 GLU A N 1
ATOM 764 C CA . GLU A 1 97 ? -25.899 -2.000 29.668 1.00 96.06 97 GLU A CA 1
ATOM 765 C C . GLU A 1 97 ? -26.018 -0.997 28.517 1.00 96.06 97 GLU A C 1
ATOM 767 O O . GLU A 1 97 ? -27.031 -0.315 28.382 1.00 96.06 97 GLU A O 1
ATOM 772 N N . HIS A 1 98 ? -25.014 -0.962 27.639 1.00 95.19 98 HIS A N 1
ATOM 773 C CA . HIS A 1 98 ? -24.976 -0.052 26.494 1.00 95.19 98 HIS A CA 1
ATOM 774 C C . HIS A 1 98 ? -25.489 -0.686 25.191 1.00 95.19 98 HIS A C 1
ATOM 776 O O . HIS A 1 98 ? -25.411 -0.057 24.135 1.00 95.19 98 HIS A O 1
ATOM 782 N N . ASN A 1 99 ? -26.001 -1.923 25.243 1.00 95.62 99 ASN A N 1
ATOM 783 C CA . ASN A 1 99 ? -26.484 -2.696 24.093 1.00 95.62 99 ASN A CA 1
ATOM 784 C C . ASN A 1 99 ? -25.521 -2.666 22.884 1.00 95.62 99 ASN A C 1
ATOM 786 O O . ASN A 1 99 ? -25.915 -2.413 21.741 1.00 95.62 99 ASN A O 1
ATOM 790 N N . ILE A 1 100 ? -24.231 -2.895 23.137 1.00 96.38 100 ILE A N 1
ATOM 791 C CA . ILE A 1 100 ? -23.192 -2.816 22.108 1.00 96.38 100 ILE A CA 1
ATOM 792 C C . ILE A 1 100 ? -23.221 -4.098 21.270 1.00 96.38 100 ILE A C 1
ATOM 794 O O . ILE A 1 100 ? -23.009 -5.200 21.775 1.00 96.38 100 ILE A O 1
ATOM 798 N N . ARG A 1 101 ? -23.468 -3.952 19.965 1.00 95.94 101 ARG A N 1
ATOM 799 C CA . ARG A 1 101 ? -23.595 -5.063 19.009 1.00 95.94 101 ARG A CA 1
ATOM 800 C C . ARG A 1 101 ? -22.817 -4.788 17.728 1.00 95.94 101 ARG A C 1
ATOM 802 O O . ARG A 1 101 ? -22.656 -3.638 17.317 1.00 95.94 101 ARG A O 1
ATOM 809 N N . PHE A 1 102 ? -22.369 -5.849 17.062 1.00 96.44 102 PHE A N 1
ATOM 810 C CA . PHE A 1 102 ? -21.808 -5.748 15.716 1.00 96.44 102 PHE A CA 1
ATOM 811 C C . PHE A 1 102 ? -22.902 -5.398 14.711 1.00 96.44 102 PHE A C 1
ATOM 813 O O . PHE A 1 102 ? -24.026 -5.898 14.785 1.00 96.44 102 PHE A O 1
ATOM 820 N N . ASN A 1 103 ? -22.559 -4.574 13.724 1.00 94.19 103 ASN A N 1
ATOM 821 C CA . ASN A 1 103 ? -23.467 -4.261 12.631 1.00 94.19 103 ASN A CA 1
ATOM 822 C C . ASN A 1 103 ? -23.484 -5.412 11.611 1.00 94.19 103 ASN A C 1
ATOM 824 O O . ASN A 1 103 ? -22.515 -5.615 10.880 1.00 94.19 103 ASN A O 1
ATOM 828 N N . ASN A 1 104 ? -24.609 -6.125 11.527 1.00 92.00 104 ASN A N 1
ATOM 829 C CA . ASN A 1 104 ? -24.779 -7.289 10.650 1.00 92.00 104 ASN A CA 1
ATOM 830 C C . ASN A 1 104 ? -24.778 -6.952 9.146 1.00 92.00 104 ASN A C 1
ATOM 832 O O . ASN A 1 104 ? -24.695 -7.863 8.325 1.00 92.00 104 ASN A O 1
ATOM 836 N N . HIS A 1 105 ? -24.866 -5.671 8.776 1.00 91.25 105 HIS A N 1
ATOM 837 C CA . HIS A 1 105 ? -24.761 -5.221 7.385 1.00 91.25 105 HIS A CA 1
ATOM 838 C C . HIS A 1 105 ? -23.313 -5.000 6.922 1.00 91.25 105 HIS A C 1
ATOM 840 O O . HIS A 1 105 ? -23.097 -4.740 5.739 1.00 91.25 105 HIS A O 1
ATOM 846 N N . LEU A 1 106 ? -22.334 -5.069 7.832 1.00 91.69 106 LEU A N 1
ATOM 847 C CA . LEU A 1 106 ? -20.911 -4.951 7.518 1.00 91.69 106 LEU A CA 1
ATOM 848 C C . LEU A 1 106 ? -20.283 -6.335 7.372 1.00 91.69 106 LEU A C 1
ATOM 850 O O . LEU A 1 106 ? -20.509 -7.225 8.192 1.00 91.69 106 LEU A O 1
ATOM 854 N N . ASN A 1 107 ? -19.465 -6.491 6.336 1.00 88.06 107 ASN A N 1
ATOM 855 C CA . ASN A 1 107 ? -18.826 -7.759 5.995 1.00 88.06 107 ASN A CA 1
ATOM 856 C C . ASN A 1 107 ? -17.321 -7.782 6.259 1.00 88.06 107 ASN A C 1
ATOM 858 O O . ASN A 1 107 ? -16.744 -8.858 6.195 1.00 88.06 107 ASN A O 1
ATOM 862 N N . ILE A 1 108 ? -16.659 -6.638 6.448 1.00 90.12 108 ILE A N 1
ATOM 863 C CA . ILE A 1 108 ? -15.194 -6.587 6.602 1.00 90.12 108 ILE A CA 1
ATOM 864 C C . ILE A 1 108 ? -14.811 -5.737 7.811 1.00 90.12 108 ILE A C 1
ATOM 866 O O . ILE A 1 108 ? -14.043 -6.173 8.658 1.00 90.12 108 ILE A O 1
ATOM 870 N N . TYR A 1 109 ? -15.352 -4.525 7.916 1.00 92.12 109 TYR A N 1
ATOM 871 C CA . TYR A 1 109 ? -15.006 -3.557 8.957 1.00 92.12 109 TYR A CA 1
ATOM 872 C C . TYR A 1 109 ? -16.079 -3.471 10.050 1.00 92.12 109 TYR A C 1
ATOM 874 O O . TYR A 1 109 ? -16.347 -2.388 10.571 1.00 92.12 109 TYR A O 1
ATOM 882 N N . ALA A 1 110 ? -16.708 -4.599 10.395 1.00 92.81 110 ALA A N 1
ATOM 883 C CA . ALA A 1 110 ? -17.759 -4.674 11.417 1.00 92.81 110 ALA A CA 1
ATOM 884 C C . ALA A 1 110 ? -17.266 -4.333 12.836 1.00 92.81 110 ALA A C 1
ATOM 886 O O . ALA A 1 110 ? -18.051 -3.901 13.679 1.00 92.81 110 ALA A O 1
ATOM 887 N N . ASP A 1 111 ? -15.967 -4.494 13.070 1.00 94.19 111 ASP A N 1
ATOM 888 C CA . ASP A 1 111 ? -15.319 -4.338 14.373 1.00 94.19 111 ASP A CA 1
ATOM 889 C C . ASP A 1 111 ? -15.225 -2.881 14.798 1.00 94.19 111 ASP A C 1
ATOM 891 O O . ASP A 1 111 ? -15.364 -2.551 15.971 1.00 94.19 111 ASP A O 1
ATOM 895 N N . MET A 1 112 ? -15.034 -1.984 13.836 1.00 92.81 112 MET A N 1
ATOM 896 C CA . MET A 1 112 ? -14.746 -0.590 14.132 1.00 92.81 112 MET A CA 1
ATOM 897 C C . MET A 1 112 ? -15.908 0.141 14.840 1.00 92.81 112 MET A C 1
ATOM 899 O O . MET A 1 112 ? -15.666 0.805 15.851 1.00 92.81 112 MET A O 1
ATOM 903 N N . PRO A 1 113 ? -17.180 0.011 14.406 1.00 94.62 113 PRO A N 1
ATOM 904 C CA . PRO A 1 113 ? -18.311 0.569 15.146 1.00 94.62 113 PRO A CA 1
ATOM 905 C C . PRO A 1 113 ? -18.484 -0.041 16.542 1.00 94.62 113 PRO A C 1
ATOM 907 O O . PRO A 1 113 ? -18.850 0.680 17.472 1.00 94.62 113 PRO A O 1
ATOM 910 N N . PHE A 1 114 ? -18.202 -1.340 16.697 1.00 95.88 114 PHE A N 1
ATOM 911 C CA . PHE A 1 114 ? -18.266 -2.028 17.988 1.00 95.88 114 PHE A CA 1
ATOM 912 C C . PHE A 1 114 ? -17.228 -1.452 18.960 1.00 95.88 114 PHE A C 1
ATOM 914 O O . PHE A 1 114 ? -17.591 -0.995 20.043 1.00 95.88 114 PHE A O 1
ATOM 921 N N . LEU A 1 115 ? -15.961 -1.381 18.536 1.00 95.12 115 LEU A N 1
ATOM 922 C CA . LEU A 1 115 ? -14.853 -0.858 19.341 1.00 95.12 115 LEU A CA 1
ATOM 923 C C . LEU A 1 115 ? -15.083 0.584 19.782 1.00 95.12 115 LEU A C 1
ATOM 925 O O . LEU A 1 115 ? -14.854 0.908 20.939 1.00 95.12 115 LEU A O 1
ATOM 929 N N . ILE A 1 116 ? -15.566 1.447 18.887 1.00 94.12 116 ILE A N 1
ATOM 930 C CA . ILE A 1 116 ? -15.854 2.847 19.224 1.00 94.12 116 ILE A CA 1
ATOM 931 C C . ILE A 1 116 ? -16.971 2.969 20.252 1.00 94.12 116 ILE A C 1
ATOM 933 O O . ILE A 1 116 ? -16.896 3.805 21.151 1.00 94.12 116 ILE A O 1
ATOM 937 N N . SER A 1 117 ? -18.026 2.174 20.091 1.00 94.62 117 SER A N 1
ATOM 938 C CA . SER A 1 117 ? -19.155 2.209 21.018 1.00 94.62 117 SER A CA 1
ATOM 939 C C . SER A 1 117 ? -18.705 1.727 22.396 1.00 94.62 117 SER A C 1
ATOM 941 O O . SER A 1 117 ? -18.978 2.395 23.382 1.00 94.62 117 SER A O 1
ATOM 943 N N . TYR A 1 118 ? -17.914 0.651 22.449 1.00 95.44 118 TYR A N 1
ATOM 944 C CA . TYR A 1 118 ? -17.346 0.132 23.691 1.00 95.44 118 TYR A CA 1
ATOM 945 C C . TYR A 1 118 ? -16.360 1.093 24.361 1.00 95.44 118 TYR A C 1
ATOM 947 O O . TYR A 1 118 ? -16.486 1.354 25.551 1.00 95.44 118 TYR A O 1
ATOM 955 N N . MET A 1 119 ? -15.424 1.668 23.604 1.00 93.88 119 MET A N 1
ATOM 956 C CA . MET A 1 119 ? -14.432 2.622 24.111 1.00 93.88 119 MET A CA 1
ATOM 957 C C . MET A 1 119 ? -15.088 3.840 24.777 1.00 93.88 119 MET A C 1
ATOM 959 O O . MET A 1 119 ? -14.581 4.341 25.770 1.00 93.88 119 MET A O 1
ATOM 963 N N . GLN A 1 120 ? -16.218 4.320 24.249 1.00 92.56 120 GLN A N 1
ATOM 964 C CA . GLN A 1 120 ? -16.949 5.451 24.834 1.00 92.56 120 GLN A CA 1
ATOM 965 C C . GLN A 1 120 ? -17.750 5.080 26.094 1.00 92.56 120 GLN A C 1
ATOM 967 O O . GLN A 1 120 ? -18.242 5.978 26.771 1.00 92.56 120 GLN A O 1
ATOM 972 N N . SER A 1 121 ? -17.893 3.788 26.395 1.00 93.88 121 SER A N 1
ATOM 973 C CA . SER A 1 121 ? -18.612 3.262 27.562 1.00 93.88 121 SER A CA 1
ATOM 974 C C . SER A 1 121 ? -17.687 2.893 28.728 1.00 93.88 121 SER A C 1
ATOM 976 O O . SER A 1 121 ? -18.145 2.317 29.715 1.00 93.88 121 SER A O 1
ATOM 978 N N . ILE A 1 122 ? -16.390 3.187 28.619 1.00 93.25 122 ILE A N 1
ATOM 979 C CA . ILE A 1 122 ? -15.374 2.894 29.634 1.00 93.25 122 ILE A CA 1
ATOM 980 C C . ILE A 1 122 ? -14.531 4.141 29.926 1.00 93.25 122 ILE A C 1
ATOM 982 O O . ILE A 1 122 ? -14.346 4.995 29.063 1.00 93.25 122 ILE A O 1
ATOM 986 N N . GLU A 1 123 ? -14.001 4.236 31.145 1.00 92.56 123 GLU A N 1
ATOM 987 C CA . GLU A 1 123 ? -13.161 5.364 31.584 1.00 92.56 123 GLU A CA 1
ATOM 988 C C . GLU A 1 123 ? -11.664 5.044 31.501 1.00 92.56 123 GLU A C 1
ATOM 990 O O . GLU A 1 123 ? -10.843 5.921 31.230 1.00 92.56 123 GLU A O 1
ATOM 995 N N . SER A 1 124 ? -11.305 3.775 31.702 1.00 93.50 124 SER A N 1
ATOM 996 C CA . SER A 1 124 ? -9.929 3.292 31.736 1.00 93.50 124 SER A CA 1
ATOM 997 C C . SER A 1 124 ? -9.802 1.887 31.153 1.00 93.50 124 SER A C 1
ATOM 999 O O . SER A 1 124 ? -10.781 1.142 31.031 1.00 93.50 124 SER A O 1
ATOM 1001 N N . TYR A 1 125 ? -8.577 1.531 30.781 1.00 94.25 125 TYR A N 1
ATOM 1002 C CA . TYR A 1 125 ? -8.203 0.217 30.276 1.00 94.25 125 TYR A CA 1
ATOM 1003 C C . TYR A 1 125 ? -6.826 -0.188 30.794 1.00 94.25 125 TYR A C 1
ATOM 1005 O O . TYR A 1 125 ? -5.993 0.656 31.127 1.00 94.25 125 TYR A O 1
ATOM 1013 N N . THR A 1 126 ? -6.578 -1.493 30.832 1.00 93.75 126 THR A N 1
ATOM 1014 C CA . THR A 1 126 ? -5.233 -2.034 31.030 1.00 93.75 126 THR A CA 1
ATOM 1015 C C . THR A 1 126 ? -4.623 -2.374 29.675 1.00 93.75 126 THR A C 1
ATOM 1017 O O . THR A 1 126 ? -5.241 -3.085 28.882 1.00 93.75 126 THR A O 1
ATOM 1020 N N . SER A 1 127 ? -3.419 -1.889 29.386 1.00 91.44 127 SER A N 1
ATOM 1021 C CA . SER A 1 127 ? -2.612 -2.341 28.253 1.00 91.44 127 SER A CA 1
ATOM 1022 C C . SER A 1 127 ? -1.507 -3.271 28.740 1.00 91.44 127 SER A C 1
ATOM 1024 O O . SER A 1 127 ? -0.828 -2.998 29.729 1.00 91.44 127 SER A O 1
ATOM 1026 N N . ILE A 1 128 ? -1.341 -4.394 28.04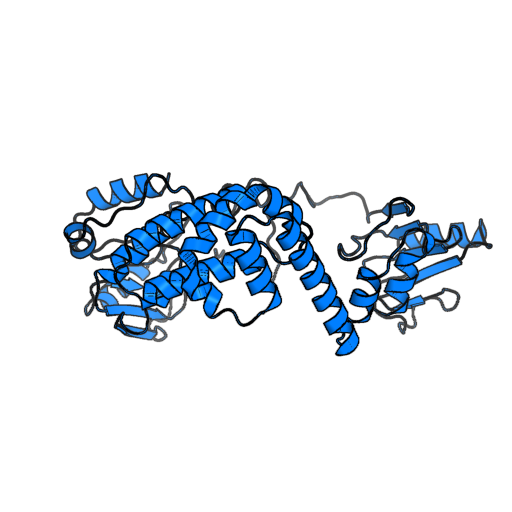4 1.00 89.00 128 ILE A N 1
ATOM 1027 C CA . ILE A 1 128 ? -0.176 -5.261 28.196 1.00 89.00 128 ILE A CA 1
ATOM 1028 C C . ILE A 1 128 ? 0.724 -5.027 26.990 1.00 89.00 128 ILE A C 1
ATOM 1030 O O . ILE A 1 128 ? 0.300 -5.195 25.848 1.00 89.00 128 ILE A O 1
ATOM 1034 N N . GLU A 1 129 ? 1.973 -4.671 27.249 1.00 85.56 129 GLU A N 1
ATOM 1035 C CA . GLU A 1 129 ? 3.054 -4.678 26.271 1.00 85.56 129 GLU A CA 1
ATOM 1036 C C . GLU A 1 129 ? 3.980 -5.860 26.575 1.00 85.56 129 GLU A C 1
ATOM 1038 O O . GLU A 1 129 ? 4.290 -6.149 27.733 1.00 85.56 129 GLU A O 1
ATOM 1043 N N . GLY A 1 130 ? 4.414 -6.558 25.531 1.00 73.38 130 GLY A N 1
ATOM 1044 C CA . GLY A 1 130 ? 5.243 -7.749 25.657 1.00 73.38 130 GLY A CA 1
ATOM 1045 C C . GLY A 1 130 ? 4.936 -8.766 24.571 1.00 73.38 130 GLY A C 1
ATOM 1046 O O . GLY A 1 130 ? 4.020 -8.593 23.764 1.00 73.38 130 GLY A O 1
ATOM 1047 N N . ASP A 1 131 ? 5.728 -9.826 24.546 1.00 69.25 131 ASP A N 1
ATOM 1048 C CA . ASP A 1 131 ? 5.672 -10.814 23.482 1.00 69.25 131 ASP A CA 1
ATOM 1049 C C . ASP A 1 131 ? 4.638 -11.910 23.769 1.00 69.25 131 ASP A C 1
ATOM 1051 O O . ASP A 1 131 ? 4.455 -12.317 24.903 1.00 69.25 131 ASP A O 1
ATOM 1055 N N . ILE A 1 132 ? 4.007 -12.413 22.701 1.00 66.12 132 ILE A N 1
ATOM 1056 C CA . ILE A 1 132 ? 3.366 -13.738 22.612 1.00 66.12 132 ILE A CA 1
ATOM 1057 C C . ILE A 1 132 ? 2.105 -13.960 23.475 1.00 66.12 132 ILE A C 1
ATOM 1059 O O . ILE A 1 132 ? 2.123 -14.624 24.499 1.00 66.12 132 ILE A O 1
ATOM 1063 N N . PHE A 1 133 ? 0.940 -13.540 22.978 1.00 72.06 133 PHE A N 1
ATOM 1064 C CA . PHE A 1 133 ? -0.332 -14.012 23.550 1.00 72.06 133 PHE A CA 1
ATOM 1065 C C . PHE A 1 133 ? -1.301 -14.555 22.514 1.00 72.06 133 PHE A C 1
ATOM 1067 O O . PHE A 1 133 ? -1.893 -15.611 22.696 1.00 72.06 133 PHE A O 1
ATOM 1074 N N . TYR A 1 134 ? -1.444 -13.841 21.404 1.00 85.50 134 TYR A N 1
ATOM 1075 C CA . TYR A 1 134 ? -2.400 -14.154 20.356 1.00 85.50 134 TYR A CA 1
ATOM 1076 C C . TYR A 1 134 ? -1.680 -14.243 19.022 1.00 85.50 134 TYR A C 1
ATOM 1078 O O . TYR A 1 134 ? -0.893 -13.352 18.698 1.00 85.50 134 TYR A O 1
ATOM 1086 N N . TYR A 1 135 ? -1.979 -15.272 18.239 1.00 83.88 135 TYR A N 1
ATOM 1087 C CA . TYR A 1 135 ? -1.421 -15.491 16.914 1.00 83.88 135 TYR A CA 1
ATOM 1088 C C . TYR A 1 135 ? -2.520 -15.565 15.881 1.00 83.88 135 TYR A C 1
ATOM 1090 O O . TYR A 1 135 ? -3.423 -16.390 15.982 1.00 83.88 135 TYR A O 1
ATOM 1098 N N . THR A 1 136 ? -2.392 -14.724 14.865 1.00 85.44 136 THR A N 1
ATOM 1099 C CA . THR A 1 136 ? -3.253 -14.816 13.687 1.00 85.44 136 THR A CA 1
ATOM 1100 C C . THR A 1 136 ? -2.994 -16.099 12.902 1.00 85.44 136 THR A C 1
ATOM 1102 O O . THR A 1 136 ? -1.857 -16.570 12.825 1.00 85.44 136 THR A O 1
ATOM 1105 N N . GLY A 1 137 ? -4.040 -16.627 12.284 1.00 76.69 137 GLY A N 1
ATOM 1106 C CA . GLY A 1 137 ? -4.032 -17.801 11.438 1.00 76.69 137 GLY A CA 1
ATOM 1107 C C . GLY A 1 137 ? -3.305 -17.601 10.117 1.00 76.69 137 GLY A C 1
ATOM 1108 O O . GLY A 1 137 ? -3.183 -16.495 9.555 1.00 76.69 137 GLY A O 1
ATOM 1109 N N . GLU A 1 138 ? -2.812 -18.720 9.597 1.00 71.19 138 GLU A N 1
ATOM 1110 C CA . GLU A 1 138 ? -2.113 -18.778 8.324 1.00 71.19 138 GLU A CA 1
ATOM 1111 C C . GLU A 1 138 ? -3.070 -18.618 7.130 1.00 71.19 138 GLU A C 1
ATOM 1113 O O . GLU A 1 138 ? -4.143 -19.208 7.073 1.00 71.19 138 GLU A O 1
ATOM 1118 N N . VAL A 1 139 ? -2.649 -17.845 6.120 1.00 62.53 139 VAL A N 1
ATOM 1119 C CA . VAL A 1 139 ? -3.342 -17.809 4.820 1.00 62.53 139 VAL A CA 1
ATOM 1120 C C . VAL A 1 139 ? -2.882 -18.982 3.975 1.00 62.53 139 VAL A C 1
ATOM 1122 O O . VAL A 1 139 ? -1.711 -19.037 3.595 1.00 62.53 139 VAL A O 1
ATOM 1125 N N . TYR A 1 140 ? -3.816 -19.863 3.631 1.00 58.12 140 TYR A N 1
ATOM 1126 C CA . TYR A 1 140 ? -3.538 -21.069 2.853 1.00 58.12 140 TYR A CA 1
ATOM 1127 C C . TYR A 1 140 ? -3.421 -20.821 1.328 1.00 58.12 140 TYR A C 1
ATOM 1129 O O . TYR A 1 140 ? -2.987 -21.718 0.609 1.00 58.12 140 TYR A O 1
ATOM 1137 N N . ASP A 1 141 ? -3.774 -19.619 0.829 1.00 54.94 141 ASP A N 1
ATOM 1138 C CA . ASP A 1 141 ? -3.681 -19.238 -0.595 1.00 54.94 141 ASP A CA 1
ATOM 1139 C C . ASP A 1 141 ? -3.491 -17.703 -0.825 1.00 54.94 141 ASP A C 1
ATOM 1141 O O . ASP A 1 141 ? -4.324 -16.905 -0.391 1.00 54.94 141 ASP A O 1
ATOM 1145 N N . PRO A 1 142 ? -2.419 -17.229 -1.501 1.00 54.44 142 PRO A N 1
ATOM 1146 C CA . PRO A 1 142 ? -2.133 -15.816 -1.762 1.00 54.44 142 PRO A CA 1
ATOM 1147 C C . PRO A 1 142 ? -2.942 -15.226 -2.928 1.00 54.44 142 PRO A C 1
ATOM 1149 O O . PRO A 1 142 ? -2.910 -14.006 -3.118 1.00 54.44 142 PRO A O 1
ATOM 1152 N N . PHE A 1 143 ? -3.632 -16.052 -3.718 1.00 55.50 143 PHE A N 1
ATOM 1153 C CA . PHE A 1 143 ? -4.380 -15.621 -4.903 1.00 55.50 143 PHE A CA 1
ATOM 1154 C C . PHE A 1 143 ? -5.876 -15.922 -4.810 1.00 55.50 143 PHE A C 1
ATOM 1156 O O . PHE A 1 143 ? -6.666 -15.153 -5.360 1.00 55.50 143 PHE A O 1
ATOM 1163 N N . ASN A 1 144 ? -6.276 -16.965 -4.080 1.00 56.00 144 ASN A N 1
ATOM 1164 C CA . ASN A 1 144 ? -7.670 -17.222 -3.726 1.00 56.00 144 ASN A CA 1
ATOM 1165 C C . ASN A 1 144 ? -7.947 -16.634 -2.333 1.00 56.00 144 ASN A C 1
ATOM 1167 O O . ASN A 1 144 ? -7.802 -17.288 -1.303 1.00 56.00 144 ASN A O 1
ATOM 1171 N N . THR A 1 145 ? -8.225 -15.330 -2.287 1.00 54.25 145 THR A N 1
ATOM 1172 C CA . THR A 1 145 ? -8.226 -14.574 -1.032 1.00 54.25 145 THR A CA 1
ATOM 1173 C C . THR A 1 145 ? -9.504 -14.792 -0.219 1.00 54.25 145 THR A C 1
ATOM 1175 O O . THR A 1 145 ? -10.463 -14.030 -0.315 1.00 54.25 145 THR A O 1
ATOM 1178 N N . GLU A 1 146 ? -9.501 -15.797 0.657 1.00 56.19 146 GLU A N 1
ATOM 1179 C CA . GLU A 1 146 ? -10.557 -15.980 1.670 1.00 56.19 146 GLU A CA 1
ATOM 1180 C C . GLU A 1 146 ? -10.477 -14.933 2.798 1.00 56.19 146 GLU A C 1
ATOM 1182 O O . GLU A 1 146 ? -11.471 -14.647 3.466 1.00 56.19 146 GLU A O 1
ATOM 1187 N N . LYS A 1 147 ? -9.321 -14.268 2.976 1.00 68.50 147 LYS A N 1
ATOM 1188 C CA . LYS A 1 147 ? -9.193 -13.168 3.942 1.00 68.50 147 LYS A CA 1
ATOM 1189 C C . LYS A 1 147 ? -10.054 -11.975 3.534 1.00 68.50 147 LYS A C 1
ATOM 1191 O O . LYS A 1 147 ? -9.880 -11.383 2.468 1.00 68.50 147 LYS A O 1
ATOM 1196 N N . LEU A 1 148 ? -10.914 -11.544 4.452 1.00 74.88 148 LEU A N 1
ATOM 1197 C CA . LEU A 1 148 ? -11.819 -10.396 4.302 1.00 74.88 148 LEU A CA 1
ATOM 1198 C C . LEU A 1 148 ? -11.093 -9.107 3.894 1.00 74.88 148 LEU A C 1
ATOM 1200 O O . LEU A 1 148 ? -11.587 -8.314 3.096 1.00 74.88 148 LEU A O 1
ATOM 1204 N N . THR A 1 149 ? -9.884 -8.905 4.412 1.00 72.44 149 THR A N 1
ATOM 1205 C CA . THR A 1 149 ? -9.050 -7.727 4.140 1.00 72.44 149 THR A CA 1
ATOM 1206 C C . THR A 1 149 ? -8.208 -7.846 2.867 1.00 72.44 149 THR A C 1
ATOM 1208 O O . THR A 1 149 ? -7.612 -6.855 2.444 1.00 72.44 149 THR A O 1
ATOM 1211 N N . ALA A 1 150 ? -8.183 -9.021 2.231 1.00 74.38 150 ALA A N 1
ATOM 1212 C CA . ALA A 1 150 ? -7.501 -9.291 0.963 1.00 74.38 150 ALA A CA 1
ATOM 1213 C C . ALA A 1 150 ? -8.472 -9.333 -0.239 1.00 74.38 150 ALA A C 1
ATOM 1215 O O . ALA A 1 150 ? -8.092 -9.695 -1.355 1.00 74.38 150 ALA A O 1
ATOM 1216 N N . GLN A 1 151 ? -9.725 -8.929 -0.019 1.00 82.69 151 GLN A N 1
ATOM 1217 C CA . GLN A 1 151 ? -10.753 -8.767 -1.043 1.00 82.69 151 GLN A CA 1
ATOM 1218 C C . GLN A 1 151 ? -10.403 -7.661 -2.064 1.00 82.69 151 GLN A C 1
ATOM 1220 O O . GLN A 1 151 ? -9.537 -6.808 -1.822 1.00 82.69 151 GLN A O 1
ATOM 1225 N N . PRO A 1 152 ? -11.085 -7.613 -3.224 1.00 86.25 152 PRO A N 1
ATOM 1226 C CA . PRO A 1 152 ? -10.943 -6.514 -4.168 1.00 86.25 152 PRO A CA 1
ATOM 1227 C C . PRO A 1 152 ? -11.135 -5.146 -3.500 1.00 86.25 152 PRO A C 1
ATOM 1229 O O . PRO A 1 152 ? -11.990 -4.955 -2.634 1.00 86.25 152 PRO A O 1
ATOM 1232 N N . PHE A 1 153 ? -10.330 -4.164 -3.923 1.00 88.19 153 PHE A N 1
ATOM 1233 C CA . PHE A 1 153 ? -10.313 -2.823 -3.324 1.00 88.19 153 PHE A CA 1
ATOM 1234 C C . PHE A 1 153 ? -11.706 -2.198 -3.227 1.00 88.19 153 PHE A C 1
ATOM 1236 O O . PHE A 1 153 ? -11.985 -1.473 -2.278 1.00 88.19 153 PHE A O 1
ATOM 1243 N N . ASP A 1 154 ? -12.563 -2.429 -4.215 1.00 88.88 154 ASP A N 1
ATOM 1244 C CA . ASP A 1 154 ? -13.887 -1.841 -4.250 1.00 88.88 154 ASP A CA 1
ATOM 1245 C C . ASP A 1 154 ? -14.848 -2.444 -3.228 1.00 88.88 154 ASP A C 1
ATOM 1247 O O . ASP A 1 154 ? -15.660 -1.708 -2.673 1.00 88.88 154 ASP A O 1
ATOM 1251 N N . VAL A 1 155 ? -14.725 -3.736 -2.935 1.00 89.81 155 VAL A N 1
ATOM 1252 C CA . VAL A 1 155 ? -15.477 -4.393 -1.861 1.00 89.81 155 VAL A CA 1
ATOM 1253 C C . VAL A 1 155 ? -15.030 -3.830 -0.511 1.00 89.81 155 VAL A C 1
ATOM 1255 O O . VAL A 1 155 ? -15.845 -3.291 0.237 1.00 89.81 155 VAL A O 1
ATOM 1258 N N . ILE A 1 156 ? -13.716 -3.829 -0.265 1.00 91.50 156 ILE A N 1
ATOM 1259 C CA . ILE A 1 156 ? -13.106 -3.306 0.967 1.00 91.50 156 ILE A CA 1
ATOM 1260 C C . ILE A 1 156 ? -13.473 -1.836 1.187 1.00 91.50 156 ILE A C 1
ATOM 1262 O O . ILE A 1 156 ? -13.860 -1.437 2.282 1.00 91.50 156 ILE A O 1
ATOM 1266 N N . PHE A 1 157 ? -13.325 -0.995 0.163 1.00 93.62 157 PHE A N 1
ATOM 1267 C CA . PHE A 1 157 ? -13.515 0.444 0.315 1.00 93.62 157 PHE A CA 1
ATOM 1268 C C . PHE A 1 157 ? -14.990 0.819 0.498 1.00 93.62 157 PHE A C 1
ATOM 1270 O O . PHE A 1 157 ? -15.277 1.732 1.269 1.00 93.62 157 PHE A O 1
ATOM 1277 N N . LYS A 1 158 ? -15.929 0.108 -0.147 1.00 93.69 158 LYS A N 1
ATOM 1278 C CA . LYS A 1 158 ? -17.370 0.287 0.106 1.00 93.69 158 LYS A CA 1
ATOM 1279 C C . LYS A 1 158 ? -17.726 -0.060 1.547 1.00 93.69 158 LYS A C 1
ATOM 1281 O O . LYS A 1 158 ? -18.359 0.753 2.214 1.00 93.69 158 LYS A O 1
ATOM 1286 N N . ASP A 1 159 ? -17.292 -1.224 2.025 1.00 94.19 159 ASP A N 1
ATOM 1287 C CA . ASP A 1 159 ? -17.575 -1.670 3.391 1.00 94.19 159 ASP A CA 1
ATOM 1288 C C . ASP A 1 159 ? -16.948 -0.724 4.430 1.00 94.19 159 ASP A C 1
ATOM 1290 O O . ASP A 1 159 ? -17.598 -0.340 5.398 1.00 94.19 159 ASP A O 1
ATOM 1294 N N . TYR A 1 160 ? -15.736 -0.220 4.164 1.00 95.06 160 TYR A N 1
ATOM 1295 C CA . TYR A 1 160 ? -15.091 0.789 5.009 1.00 95.06 160 TYR A CA 1
ATOM 1296 C C . TYR A 1 160 ? -15.889 2.098 5.091 1.00 95.06 160 TYR A C 1
ATOM 1298 O O . TYR A 1 160 ? -15.977 2.694 6.161 1.00 95.06 160 TYR A O 1
ATOM 1306 N N . ILE A 1 161 ? -16.491 2.559 3.987 1.00 95.94 161 ILE A N 1
ATOM 1307 C CA . ILE A 1 161 ? -17.364 3.745 3.996 1.00 95.94 161 ILE A CA 1
ATOM 1308 C C . ILE A 1 161 ? -18.601 3.499 4.866 1.00 95.94 161 ILE A C 1
ATOM 1310 O O . ILE A 1 161 ? -18.971 4.369 5.655 1.00 95.94 161 ILE A O 1
ATOM 1314 N N . LEU A 1 162 ? -19.229 2.327 4.745 1.00 95.56 162 LEU A N 1
ATOM 1315 C CA . LEU A 1 162 ? -20.391 1.964 5.561 1.00 95.56 162 LEU A CA 1
ATOM 1316 C C . LEU A 1 162 ? -20.026 1.896 7.047 1.00 95.56 162 LEU A C 1
ATOM 1318 O O . LEU A 1 162 ? -20.724 2.471 7.881 1.00 95.56 162 LEU A O 1
ATOM 1322 N N . SER A 1 163 ? -18.898 1.259 7.361 1.00 95.50 163 SER A N 1
ATOM 1323 C CA . SER A 1 163 ? -18.342 1.173 8.709 1.00 95.50 163 SER A CA 1
ATOM 1324 C C . SER A 1 163 ? -18.047 2.558 9.284 1.00 95.50 163 SER A C 1
ATOM 1326 O O . SER A 1 163 ? -18.501 2.879 10.376 1.00 95.50 163 SER A O 1
ATOM 1328 N N . PHE A 1 164 ? -17.425 3.444 8.503 1.00 96.56 164 PHE A N 1
ATOM 1329 C CA . PHE A 1 164 ? -17.185 4.834 8.887 1.00 96.56 164 PHE A CA 1
ATOM 1330 C C . PHE A 1 164 ? -18.471 5.595 9.238 1.00 96.56 164 PHE A C 1
ATOM 1332 O O . PHE A 1 164 ? -18.500 6.300 10.245 1.00 96.56 164 PHE A O 1
ATOM 1339 N N . TYR A 1 165 ? -19.541 5.461 8.449 1.00 96.75 165 TYR A N 1
ATOM 1340 C CA . TYR A 1 165 ? -20.817 6.109 8.771 1.00 96.75 165 TYR A CA 1
ATOM 1341 C C . TYR A 1 165 ? -21.491 5.502 10.006 1.00 96.75 165 TYR A C 1
ATOM 1343 O O . TYR A 1 165 ? -22.034 6.249 10.821 1.00 96.75 165 TYR A O 1
ATOM 1351 N N . ALA A 1 166 ? -21.434 4.177 10.169 1.00 95.56 166 ALA A N 1
ATOM 1352 C CA . ALA A 1 166 ? -21.945 3.503 11.361 1.00 95.56 166 ALA A CA 1
ATOM 1353 C C . ALA A 1 166 ? -21.201 3.969 12.623 1.00 95.56 166 ALA A C 1
ATOM 1355 O O . ALA A 1 166 ? -21.839 4.338 13.605 1.00 95.56 166 ALA A O 1
ATOM 1356 N N . SER A 1 167 ? -19.871 4.046 12.554 1.00 95.19 167 SER A N 1
ATOM 1357 C CA . SER A 1 167 ? -19.008 4.601 13.595 1.00 95.19 167 SER A CA 1
ATOM 1358 C C . SER A 1 167 ? -19.319 6.068 13.886 1.00 95.19 167 SER A C 1
ATOM 1360 O O . SER A 1 167 ? -19.491 6.435 15.038 1.00 95.19 167 SER A O 1
ATOM 1362 N N . LEU A 1 168 ? -19.443 6.928 12.870 1.00 95.31 168 LEU A N 1
ATOM 1363 C CA . LEU A 1 168 ? -19.770 8.342 13.090 1.00 95.31 168 LEU A CA 1
ATOM 1364 C C . LEU A 1 168 ? -21.107 8.540 13.810 1.00 95.31 168 LEU A C 1
ATOM 1366 O O . LEU A 1 168 ? -21.235 9.493 14.577 1.00 95.31 168 LEU A O 1
ATOM 1370 N N . LYS A 1 169 ? -22.090 7.670 13.554 1.00 93.56 169 LYS A N 1
ATOM 1371 C CA . LYS A 1 169 ? -23.413 7.742 14.183 1.00 93.56 169 LYS A CA 1
ATOM 1372 C C . LYS A 1 169 ? -23.362 7.445 15.685 1.00 93.56 169 LYS A C 1
ATOM 1374 O O . LYS A 1 169 ? -24.175 8.004 16.410 1.00 93.56 169 LYS A O 1
ATOM 1379 N N . SER A 1 170 ? -22.439 6.598 16.148 1.00 89.69 170 SER A N 1
ATOM 1380 C CA . SER A 1 170 ? -22.314 6.241 17.569 1.00 89.69 170 SER A CA 1
ATOM 1381 C C . SER A 1 170 ? -21.363 7.147 18.360 1.00 89.69 170 SER A C 1
ATOM 1383 O O . SER A 1 170 ? -21.200 6.959 19.563 1.00 89.69 170 SER A O 1
ATOM 1385 N N . VAL A 1 171 ? -20.712 8.121 17.715 1.00 93.56 171 VAL A N 1
ATOM 1386 C CA . VAL A 1 171 ? -19.696 8.969 18.357 1.00 93.56 171 VAL A CA 1
ATOM 1387 C C . VAL A 1 171 ? -20.298 10.222 18.976 1.00 93.56 171 VAL A C 1
ATOM 1389 O O . VAL A 1 171 ? -20.798 11.107 18.269 1.00 93.56 171 VAL A O 1
ATOM 1392 N N . ASN A 1 172 ? -20.096 10.352 20.283 1.00 89.94 172 ASN A N 1
ATOM 1393 C CA . ASN A 1 172 ? -20.525 11.486 21.096 1.00 89.94 172 ASN A CA 1
ATOM 1394 C C . ASN A 1 172 ? -19.381 12.481 21.365 1.00 89.94 172 ASN A C 1
ATOM 1396 O O . ASN A 1 172 ? -19.634 13.657 21.601 1.00 89.94 172 ASN A O 1
ATOM 1400 N N . ASN A 1 173 ? -18.122 12.041 21.265 1.00 88.81 173 ASN A N 1
ATOM 1401 C CA . ASN A 1 173 ? -16.936 12.863 21.519 1.00 88.81 173 ASN A CA 1
ATOM 1402 C C . ASN A 1 173 ? -16.375 13.506 20.227 1.00 88.81 173 ASN A C 1
ATOM 1404 O O . ASN A 1 173 ? -16.043 12.816 19.259 1.00 88.81 173 ASN A O 1
ATOM 1408 N N . ASP A 1 174 ? -16.202 14.833 20.216 1.00 91.06 174 ASP A N 1
ATOM 1409 C CA . ASP A 1 174 ? -15.690 15.582 19.056 1.00 91.06 174 ASP A CA 1
ATOM 1410 C C . ASP A 1 174 ? -14.240 15.246 18.674 1.00 91.06 174 ASP A C 1
ATOM 1412 O O . ASP A 1 174 ? -13.891 15.261 17.486 1.00 91.06 174 ASP A O 1
ATOM 1416 N N . LYS A 1 175 ? -13.391 14.901 19.647 1.00 90.94 175 LYS A N 1
ATOM 1417 C CA . LYS A 1 175 ? -12.011 14.458 19.407 1.00 90.94 175 LYS A CA 1
ATOM 1418 C C . LYS A 1 175 ? -12.007 13.121 18.666 1.00 90.94 175 LYS A C 1
ATOM 1420 O O . LYS A 1 175 ? -11.366 13.016 17.619 1.00 90.94 175 LYS A O 1
ATOM 1425 N N . VAL A 1 176 ? -12.793 12.146 19.128 1.00 92.38 176 VAL A N 1
ATOM 1426 C CA . VAL A 1 176 ? -12.962 10.831 18.471 1.00 92.38 176 VAL A CA 1
ATOM 1427 C C . VAL A 1 176 ? -13.552 10.996 17.071 1.00 92.38 176 VAL A C 1
ATOM 1429 O O . VAL A 1 176 ? -13.052 10.423 16.099 1.00 92.38 176 VAL A O 1
ATOM 1432 N N . ARG A 1 177 ? -14.563 11.861 16.930 1.00 95.25 177 ARG A N 1
ATOM 1433 C CA . ARG A 1 177 ? -15.179 12.198 15.640 1.00 95.25 177 ARG A CA 1
ATOM 1434 C C . ARG A 1 177 ? -14.146 12.743 14.662 1.00 95.25 177 ARG A C 1
ATOM 1436 O O . ARG A 1 177 ? -14.099 12.322 13.506 1.00 95.25 177 ARG A O 1
ATOM 1443 N N . TYR A 1 178 ? -13.291 13.655 15.116 1.00 95.00 178 TYR A N 1
ATOM 1444 C CA . TYR A 1 178 ? -12.213 14.196 14.298 1.00 95.00 178 TYR A CA 1
ATOM 1445 C C . TYR A 1 178 ? -11.169 13.132 13.923 1.00 95.00 178 TYR A C 1
ATOM 1447 O O . TYR A 1 178 ? -10.730 13.102 12.770 1.00 95.00 178 TYR A O 1
ATOM 1455 N N . LEU A 1 179 ? -10.784 12.246 14.850 1.00 93.69 179 LEU A N 1
ATOM 1456 C CA . LEU A 1 179 ? -9.845 11.151 14.576 1.00 93.69 179 LEU A CA 1
ATOM 1457 C C . LEU A 1 179 ? -10.380 10.208 13.490 1.00 93.69 179 LEU A C 1
ATOM 1459 O O . LEU A 1 179 ? -9.658 9.918 12.535 1.00 93.69 179 LEU A O 1
ATOM 1463 N N . LEU A 1 180 ? -11.660 9.837 13.547 1.00 95.19 180 LEU A N 1
ATOM 1464 C CA . LEU A 1 180 ? -12.333 9.070 12.493 1.00 95.19 180 LEU A CA 1
ATOM 1465 C C . LEU A 1 180 ? -12.315 9.780 11.137 1.00 95.19 180 LEU A C 1
ATOM 1467 O O . LEU A 1 180 ? -11.983 9.187 10.108 1.00 95.19 180 LEU A O 1
ATOM 1471 N N . GLN A 1 181 ? -12.653 11.072 11.117 1.00 96.62 181 GLN A N 1
ATOM 1472 C CA . GLN A 1 181 ? -12.617 11.867 9.887 1.00 96.62 181 GLN A CA 1
ATOM 1473 C C . GLN A 1 181 ? -11.198 11.944 9.307 1.00 96.62 181 GLN A C 1
ATOM 1475 O O . GLN A 1 181 ? -11.023 11.894 8.086 1.00 96.62 181 GLN A O 1
ATOM 1480 N N . LYS A 1 182 ? -10.181 12.044 10.171 1.00 95.50 182 LYS A N 1
ATOM 1481 C CA . LYS A 1 182 ? -8.766 12.021 9.789 1.00 95.50 182 LYS A CA 1
ATOM 1482 C C . LYS A 1 182 ? -8.366 10.656 9.221 1.00 95.50 182 LYS A C 1
ATOM 1484 O O . LYS A 1 182 ? -7.769 10.631 8.147 1.00 95.50 182 LYS A O 1
ATOM 1489 N N . GLN A 1 183 ? -8.740 9.547 9.861 1.00 94.81 183 GLN A N 1
ATOM 1490 C CA . GLN A 1 183 ? -8.474 8.194 9.352 1.00 94.81 183 GLN A CA 1
ATOM 1491 C C . GLN A 1 183 ? -9.100 7.977 7.966 1.00 94.81 183 GLN A C 1
ATOM 1493 O O . GLN A 1 183 ? -8.422 7.508 7.050 1.00 94.81 183 GLN A O 1
ATOM 1498 N N . MET A 1 184 ? -10.349 8.407 7.762 1.00 96.56 184 MET A N 1
ATOM 1499 C CA . MET A 1 184 ? -10.997 8.360 6.447 1.00 96.56 184 MET A CA 1
ATOM 1500 C C . MET A 1 184 ? -10.260 9.226 5.410 1.00 96.56 184 MET A C 1
ATOM 1502 O O . MET A 1 184 ? -10.017 8.780 4.286 1.00 96.56 184 MET A O 1
ATOM 1506 N N . LEU A 1 185 ? -9.846 10.446 5.773 1.00 96.88 185 LEU A N 1
ATOM 1507 C CA . LEU A 1 185 ? -9.053 11.310 4.892 1.00 96.88 185 LEU A CA 1
ATOM 1508 C C . LEU A 1 185 ? -7.717 10.659 4.499 1.00 96.88 185 LEU A C 1
ATOM 1510 O O . LEU A 1 185 ? -7.332 10.699 3.327 1.00 96.88 185 LEU A O 1
ATOM 1514 N N . ASP A 1 186 ? -7.018 10.053 5.455 1.00 94.75 186 ASP A N 1
ATOM 1515 C CA . ASP A 1 186 ? -5.751 9.358 5.228 1.00 94.75 186 ASP A CA 1
ATOM 1516 C C . ASP A 1 186 ? -5.954 8.116 4.341 1.00 94.75 186 ASP A C 1
ATOM 1518 O O . ASP A 1 186 ? -5.186 7.900 3.395 1.00 94.75 186 ASP A O 1
ATOM 1522 N N . ARG A 1 187 ? -7.050 7.371 4.544 1.00 94.38 187 ARG A N 1
ATOM 1523 C CA . ARG A 1 187 ? -7.452 6.251 3.681 1.00 94.38 187 ARG A CA 1
ATOM 1524 C C . ARG A 1 187 ? -7.707 6.710 2.248 1.00 94.38 187 ARG A C 1
ATOM 1526 O O . ARG A 1 187 ? -7.176 6.095 1.325 1.00 94.38 187 ARG A O 1
ATOM 1533 N N . ILE A 1 188 ? -8.444 7.806 2.044 1.00 95.06 188 ILE A N 1
ATOM 1534 C CA . ILE A 1 188 ? -8.659 8.408 0.715 1.00 95.06 188 ILE A CA 1
ATOM 1535 C C . ILE A 1 188 ? -7.320 8.840 0.108 1.00 95.06 188 ILE A C 1
ATOM 1537 O O . ILE A 1 188 ? -7.042 8.563 -1.059 1.00 95.06 188 ILE A O 1
ATOM 1541 N N . ARG A 1 189 ? -6.448 9.482 0.891 1.00 93.25 189 ARG A N 1
ATOM 1542 C CA . ARG A 1 189 ? -5.136 9.935 0.414 1.00 93.25 189 ARG A CA 1
ATOM 1543 C C . ARG A 1 189 ? -4.296 8.778 -0.130 1.00 93.25 189 ARG A C 1
ATOM 1545 O O . ARG A 1 189 ? -3.663 8.945 -1.171 1.00 93.25 189 ARG A O 1
ATOM 1552 N N . TYR A 1 190 ? -4.288 7.638 0.558 1.00 91.12 190 TYR A N 1
ATOM 1553 C CA . TYR A 1 190 ? -3.536 6.453 0.143 1.00 91.12 190 TYR A CA 1
ATOM 1554 C C . TYR A 1 190 ? -4.217 5.711 -1.016 1.00 91.12 190 TYR A C 1
ATOM 1556 O O . TYR A 1 190 ? -3.584 5.378 -2.019 1.00 91.12 190 TYR A O 1
ATOM 1564 N N . ALA A 1 191 ? -5.531 5.497 -0.919 1.00 90.69 191 ALA A N 1
ATOM 1565 C CA . ALA A 1 191 ? -6.316 4.788 -1.924 1.00 90.69 191 ALA A CA 1
ATOM 1566 C C . ALA A 1 191 ? -6.331 5.496 -3.289 1.00 90.69 191 ALA A C 1
ATOM 1568 O O . ALA A 1 191 ? -6.398 4.831 -4.327 1.00 90.69 191 ALA A O 1
ATOM 1569 N N . PHE A 1 192 ? -6.230 6.823 -3.295 1.00 91.06 192 PHE A N 1
ATOM 1570 C CA . PHE A 1 192 ? -6.274 7.654 -4.495 1.00 91.06 192 PHE A CA 1
ATOM 1571 C C . PHE A 1 192 ? -4.960 8.420 -4.712 1.00 91.06 192 PHE A C 1
ATOM 1573 O O . PHE A 1 192 ? -4.952 9.580 -5.136 1.00 91.06 192 PHE A O 1
ATOM 1580 N N . ASP A 1 193 ? -3.818 7.779 -4.434 1.00 89.62 193 ASP A N 1
ATOM 1581 C CA . ASP A 1 193 ? -2.516 8.389 -4.698 1.00 89.62 193 ASP A CA 1
ATOM 1582 C C . ASP A 1 193 ? -2.308 8.637 -6.212 1.00 89.62 193 ASP A C 1
ATOM 1584 O O . ASP A 1 193 ? -2.521 7.732 -7.028 1.00 89.62 193 ASP A O 1
ATOM 1588 N N . PRO A 1 194 ? -1.858 9.840 -6.620 1.00 87.50 194 PRO A N 1
ATOM 1589 C CA . PRO A 1 194 ? -1.713 10.199 -8.032 1.00 87.50 194 PRO A CA 1
ATOM 1590 C C . PRO A 1 194 ? -0.598 9.469 -8.789 1.00 87.50 194 PRO A C 1
ATOM 1592 O O . PRO A 1 194 ? -0.545 9.526 -10.019 1.00 87.50 194 PRO A O 1
ATOM 1595 N N . SER A 1 195 ? 0.319 8.790 -8.101 1.00 83.81 195 SER A N 1
ATOM 1596 C CA . SER A 1 195 ? 1.344 7.961 -8.740 1.00 83.81 195 SER A CA 1
ATOM 1597 C C . SER A 1 195 ? 0.869 6.537 -9.030 1.00 83.81 195 SER A C 1
ATOM 1599 O O . SER A 1 195 ? 1.524 5.851 -9.814 1.00 83.81 195 SER A O 1
ATOM 1601 N N . SER A 1 196 ? -0.254 6.094 -8.458 1.00 84.44 196 SER A N 1
ATOM 1602 C CA . SER A 1 196 ? -0.795 4.758 -8.713 1.00 84.44 196 SER A CA 1
ATOM 1603 C C . SER A 1 196 ? -1.488 4.674 -10.075 1.00 84.44 196 SER A C 1
ATOM 1605 O O . SER A 1 196 ? -2.291 5.526 -10.454 1.00 84.44 196 SER A O 1
ATOM 1607 N N . VAL A 1 197 ? -1.205 3.593 -10.807 1.00 78.88 197 VAL A N 1
ATOM 1608 C CA . VAL A 1 197 ? -1.797 3.306 -12.126 1.00 78.88 197 VAL A CA 1
ATOM 1609 C C . VAL A 1 197 ? -3.299 3.015 -12.027 1.00 78.88 197 VAL A C 1
ATOM 1611 O O . VAL A 1 197 ? -4.024 3.241 -12.989 1.00 78.88 197 VAL A O 1
ATOM 1614 N N . ARG A 1 198 ? -3.773 2.547 -10.863 1.00 83.75 198 ARG A N 1
ATOM 1615 C CA . ARG A 1 198 ? -5.170 2.130 -10.633 1.00 83.75 198 ARG A CA 1
ATOM 1616 C C . ARG A 1 198 ? -6.096 3.284 -10.232 1.00 83.75 198 ARG A C 1
ATOM 1618 O O . ARG A 1 198 ? -7.315 3.126 -10.215 1.00 83.75 198 ARG A O 1
ATOM 1625 N N . THR A 1 199 ? -5.541 4.438 -9.865 1.00 84.00 199 THR A N 1
ATOM 1626 C CA . THR A 1 199 ? -6.309 5.569 -9.325 1.00 84.00 199 THR A CA 1
ATOM 1627 C C . THR A 1 199 ? -7.363 6.131 -10.288 1.00 84.00 199 THR A C 1
ATOM 1629 O O . THR A 1 199 ? -8.478 6.392 -9.833 1.00 84.00 199 THR A O 1
ATOM 1632 N N . PRO A 1 200 ? -7.109 6.273 -11.606 1.00 84.00 200 PRO A N 1
ATOM 1633 C CA . PRO A 1 200 ? -8.133 6.737 -12.543 1.00 84.00 200 PRO A CA 1
ATOM 1634 C C . PRO A 1 200 ? -9.376 5.837 -12.580 1.00 84.00 200 PRO A C 1
ATOM 1636 O O . PRO A 1 200 ? -10.498 6.346 -12.610 1.00 84.00 200 PRO A O 1
ATOM 1639 N N . GLN A 1 201 ? -9.190 4.512 -12.549 1.00 85.94 201 GLN A N 1
ATOM 1640 C CA . GLN A 1 201 ? -10.294 3.550 -12.509 1.00 85.94 201 GLN A CA 1
ATOM 1641 C C . GLN A 1 201 ? -11.048 3.642 -11.181 1.00 85.94 201 GLN A C 1
ATOM 1643 O O . GLN A 1 201 ? -12.276 3.715 -11.185 1.00 85.94 201 GLN A O 1
ATOM 1648 N N . ARG A 1 202 ? -10.322 3.731 -10.056 1.00 89.31 202 ARG A N 1
ATOM 1649 C CA . ARG A 1 202 ? -10.926 3.903 -8.724 1.00 89.31 202 ARG A CA 1
ATOM 1650 C C . ARG A 1 202 ? -11.805 5.147 -8.661 1.00 89.31 202 ARG A C 1
ATOM 1652 O O . ARG A 1 202 ? -12.934 5.068 -8.196 1.00 89.31 202 ARG A O 1
ATOM 1659 N N . TYR A 1 203 ? -11.327 6.283 -9.168 1.00 86.12 203 TYR A N 1
ATOM 1660 C CA . TYR A 1 203 ? -12.128 7.505 -9.214 1.00 86.12 203 TYR A CA 1
ATOM 1661 C C . TYR A 1 203 ? -13.419 7.311 -10.005 1.00 86.12 203 TYR A C 1
ATOM 1663 O O . TYR A 1 203 ? -14.488 7.614 -9.485 1.00 86.12 203 TYR A O 1
ATOM 1671 N N . LYS A 1 204 ? -13.338 6.732 -11.213 1.00 86.88 204 LYS A N 1
ATOM 1672 C CA . LYS A 1 204 ? -14.517 6.445 -12.048 1.00 86.88 204 LYS A CA 1
ATOM 1673 C C . LYS A 1 204 ? -15.572 5.630 -11.291 1.00 86.88 204 LYS A C 1
ATOM 1675 O O . LYS A 1 204 ? -16.756 5.910 -11.435 1.00 86.88 204 LYS A O 1
ATOM 1680 N N . GLN A 1 205 ? -15.139 4.663 -10.485 1.00 89.94 205 GLN A N 1
ATOM 1681 C CA . GLN A 1 205 ? -16.022 3.795 -9.708 1.00 89.94 205 GLN A CA 1
ATOM 1682 C C . GLN A 1 205 ? -16.612 4.473 -8.458 1.00 89.94 205 GLN A C 1
ATOM 1684 O O . GLN A 1 205 ? -17.736 4.157 -8.080 1.00 89.94 205 GLN A O 1
ATOM 1689 N N . PHE A 1 206 ? -15.875 5.395 -7.827 1.00 92.62 206 PHE A N 1
ATOM 1690 C CA . PHE A 1 206 ? -16.194 5.928 -6.495 1.00 92.62 206 PHE A CA 1
ATOM 1691 C C . PHE A 1 206 ? -16.542 7.421 -6.444 1.00 92.62 206 PHE A C 1
ATOM 1693 O O . PHE A 1 206 ? -16.737 7.957 -5.357 1.00 92.62 206 PHE A O 1
ATOM 1700 N N . TYR A 1 207 ? -16.631 8.124 -7.578 1.00 89.12 207 TYR A N 1
ATOM 1701 C CA . TYR A 1 207 ? -16.883 9.574 -7.609 1.00 89.12 207 TYR A CA 1
ATOM 1702 C C . TYR A 1 207 ? -18.100 10.012 -6.784 1.00 89.12 207 TYR A C 1
ATOM 1704 O O . TYR A 1 207 ? -18.023 11.011 -6.063 1.00 89.12 207 TYR A O 1
ATOM 1712 N N . LYS A 1 208 ? -19.211 9.272 -6.877 1.00 90.25 208 LYS A N 1
ATOM 1713 C CA . LYS A 1 208 ? -20.447 9.593 -6.156 1.00 90.25 208 LYS A CA 1
ATOM 1714 C C . LYS A 1 208 ? -20.262 9.413 -4.648 1.00 90.25 208 LYS A C 1
ATOM 1716 O O . LYS A 1 208 ? -20.424 10.377 -3.905 1.00 90.25 208 LYS A O 1
ATOM 1721 N N . GLN A 1 209 ? -19.822 8.231 -4.221 1.00 93.38 209 GLN A N 1
ATOM 1722 C CA . GLN A 1 209 ? -19.600 7.908 -2.811 1.00 93.38 209 GLN A CA 1
ATOM 1723 C C . GLN A 1 209 ? -18.558 8.840 -2.180 1.00 93.38 209 GLN A C 1
ATOM 1725 O O . GLN A 1 209 ? -18.753 9.327 -1.073 1.00 93.38 209 GLN A O 1
ATOM 1730 N N . LEU A 1 210 ? -17.478 9.167 -2.900 1.00 93.56 210 LEU A N 1
ATOM 1731 C CA . LEU A 1 210 ? -16.491 10.142 -2.435 1.00 93.56 210 LEU A CA 1
ATOM 1732 C C . LEU A 1 210 ? -17.124 11.516 -2.223 1.00 93.56 210 LEU A C 1
ATOM 1734 O O . LEU A 1 210 ? -16.866 12.138 -1.201 1.00 93.56 210 LEU A O 1
ATOM 1738 N N . SER A 1 211 ? -17.961 11.999 -3.147 1.00 93.12 211 SER A N 1
ATOM 1739 C CA . SER A 1 211 ? -18.600 13.311 -2.980 1.00 93.12 211 SER A CA 1
ATOM 1740 C C . SER A 1 211 ? -19.465 13.395 -1.716 1.00 93.12 211 SER A C 1
ATOM 1742 O O . SER A 1 211 ? -19.499 14.447 -1.082 1.00 93.12 211 SER A O 1
ATOM 1744 N N . GLU A 1 212 ? -20.078 12.282 -1.308 1.00 93.62 212 GLU A N 1
ATOM 1745 C CA . GLU A 1 212 ? -20.881 12.162 -0.086 1.00 93.62 212 GLU A CA 1
ATOM 1746 C C . GLU A 1 212 ? -19.994 12.063 1.167 1.00 93.62 212 GLU A C 1
ATOM 1748 O O . GLU A 1 212 ? -20.151 12.849 2.104 1.00 93.62 212 GLU A O 1
ATOM 1753 N N . VAL A 1 213 ? -18.987 11.183 1.159 1.00 96.31 213 VAL A N 1
ATOM 1754 C CA . VAL A 1 213 ? -18.038 11.008 2.277 1.00 96.31 213 VAL A CA 1
ATOM 1755 C C . VAL A 1 213 ? -17.290 12.304 2.585 1.00 96.31 213 VAL A C 1
ATOM 1757 O O . VAL A 1 213 ? -17.101 12.662 3.748 1.00 96.31 213 VAL A O 1
ATOM 1760 N N . LEU A 1 214 ? -16.917 13.069 1.557 1.00 96.31 214 LEU A N 1
ATOM 1761 C CA . LEU A 1 214 ? -16.216 14.346 1.716 1.00 96.31 214 LEU A CA 1
ATOM 1762 C C . LEU A 1 214 ? -17.053 15.414 2.437 1.00 96.31 214 LEU A C 1
ATOM 1764 O O . LEU A 1 214 ? -16.479 16.345 3.009 1.00 96.31 214 LEU A O 1
ATOM 1768 N N . LEU A 1 215 ? -18.385 15.294 2.454 1.00 94.81 215 LEU A N 1
ATOM 1769 C CA . LEU A 1 215 ? -19.243 16.159 3.269 1.00 94.81 215 LEU A CA 1
ATOM 1770 C C . LEU A 1 215 ? -19.124 15.829 4.761 1.00 94.81 215 LEU A C 1
ATOM 1772 O O . LEU A 1 215 ? -19.139 16.753 5.575 1.00 94.81 215 LEU A O 1
ATOM 1776 N N . ALA A 1 216 ? -18.955 14.549 5.102 1.00 95.25 216 ALA A N 1
ATOM 1777 C CA . ALA A 1 216 ? -18.834 14.064 6.476 1.00 95.25 216 ALA A CA 1
ATOM 1778 C C . ALA A 1 216 ? -17.444 14.309 7.093 1.00 95.25 216 ALA A C 1
ATOM 1780 O O . ALA A 1 216 ? -17.318 14.352 8.313 1.00 95.25 216 ALA A O 1
ATOM 1781 N N . ILE A 1 217 ? -16.406 14.522 6.271 1.00 96.69 217 ILE A N 1
ATOM 1782 C CA . ILE A 1 217 ? -15.022 14.758 6.733 1.00 96.69 217 ILE A CA 1
ATOM 1783 C C . ILE A 1 217 ? -14.524 16.202 6.541 1.00 96.69 217 ILE A C 1
ATOM 1785 O O . ILE A 1 217 ? -13.317 16.454 6.544 1.00 96.69 217 ILE A O 1
ATOM 1789 N N . LYS A 1 218 ? -15.428 17.184 6.391 1.00 95.12 218 LYS A N 1
ATOM 1790 C CA . LYS A 1 218 ? -15.071 18.611 6.218 1.00 95.12 218 LYS A CA 1
ATOM 1791 C C . LYS A 1 218 ? -14.058 19.137 7.256 1.00 95.12 218 LYS A C 1
ATOM 1793 O O . LYS A 1 218 ? -13.117 19.814 6.828 1.00 95.12 218 LYS A O 1
ATOM 1798 N N . PRO A 1 219 ? -14.187 18.855 8.572 1.00 94.94 219 PRO A N 1
ATOM 1799 C CA . PRO A 1 219 ? -13.227 19.350 9.562 1.00 94.94 219 PRO A CA 1
ATOM 1800 C C . PRO A 1 219 ? -11.806 18.818 9.329 1.00 94.94 219 PRO A C 1
ATOM 1802 O O . PRO A 1 219 ? -10.847 19.592 9.371 1.00 94.94 219 PRO A O 1
ATOM 1805 N N . ALA A 1 220 ? -11.668 17.532 8.990 1.00 95.88 220 ALA A N 1
ATOM 1806 C CA . ALA A 1 220 ? -10.383 16.931 8.630 1.00 95.88 220 ALA A CA 1
ATOM 1807 C C . ALA A 1 220 ? -9.790 17.547 7.351 1.00 95.88 220 ALA A C 1
ATOM 1809 O O . ALA A 1 220 ? -8.607 17.888 7.325 1.00 95.88 220 ALA A O 1
ATOM 1810 N N . ILE A 1 221 ? -10.607 17.784 6.316 1.00 95.25 221 ILE A N 1
ATOM 1811 C CA . ILE A 1 221 ? -10.157 18.436 5.071 1.00 95.25 221 ILE A CA 1
ATOM 1812 C C . ILE A 1 221 ? -9.638 19.857 5.338 1.00 95.25 221 ILE A C 1
ATOM 1814 O O . ILE A 1 221 ? -8.644 20.269 4.738 1.00 95.25 221 ILE A O 1
ATOM 1818 N N . LYS A 1 222 ? -10.270 20.623 6.238 1.00 93.69 222 LYS A N 1
ATOM 1819 C CA . LYS A 1 222 ? -9.835 21.996 6.560 1.00 93.69 222 LYS A CA 1
ATOM 1820 C C . LYS A 1 222 ? -8.406 22.028 7.120 1.00 93.69 222 LYS A C 1
ATOM 1822 O O . LYS A 1 222 ? -7.662 22.958 6.814 1.00 93.69 222 LYS A O 1
ATOM 1827 N N . ARG A 1 223 ? -8.020 20.999 7.885 1.00 93.69 223 ARG A N 1
ATOM 1828 C CA . ARG A 1 223 ? -6.684 20.838 8.489 1.00 93.69 223 ARG A CA 1
ATOM 1829 C C . ARG A 1 223 ? -5.663 20.148 7.566 1.00 93.69 223 ARG A C 1
ATOM 1831 O O . ARG A 1 223 ? -4.502 20.003 7.944 1.00 93.69 223 ARG A O 1
ATOM 1838 N N . GLU A 1 224 ? -6.050 19.753 6.351 1.00 93.50 224 GLU A N 1
ATOM 1839 C CA . GLU A 1 224 ? -5.130 19.196 5.352 1.00 93.50 224 GLU A CA 1
ATOM 1840 C C . GLU A 1 224 ? -4.125 20.259 4.877 1.00 93.50 224 GLU A C 1
ATOM 1842 O O . GLU A 1 224 ? -4.497 21.304 4.336 1.00 93.50 224 GLU A O 1
ATOM 1847 N N . LYS A 1 225 ? -2.830 19.959 5.036 1.00 92.44 225 LYS A N 1
ATOM 1848 C CA . LYS A 1 225 ? -1.721 20.863 4.687 1.00 92.44 225 LYS A CA 1
ATOM 1849 C C . LYS A 1 225 ? -1.421 20.868 3.183 1.00 92.44 225 LYS A C 1
ATOM 1851 O O . LYS A 1 225 ? -0.864 21.831 2.658 1.00 92.44 225 LYS A O 1
ATOM 1856 N N . LYS A 1 226 ? -1.761 19.799 2.456 1.00 91.25 226 LYS A N 1
ATOM 1857 C CA . LYS A 1 226 ? -1.467 19.664 1.019 1.00 91.25 226 LYS A CA 1
ATOM 1858 C C . LYS A 1 226 ? -2.499 20.416 0.173 1.00 91.25 226 LYS A C 1
ATOM 1860 O O . LYS A 1 226 ? -3.506 19.840 -0.232 1.00 91.25 226 LYS A O 1
ATOM 1865 N N . LEU A 1 227 ? -2.199 21.671 -0.177 1.00 91.62 227 LEU A N 1
ATOM 1866 C CA . LEU A 1 227 ? -3.096 22.573 -0.920 1.00 91.62 227 LEU A CA 1
ATOM 1867 C C . LEU A 1 227 ? -3.742 21.940 -2.165 1.00 91.62 227 LEU A C 1
ATOM 1869 O O . LEU A 1 227 ? -4.963 21.929 -2.276 1.00 91.62 227 LEU A O 1
ATOM 1873 N N . LEU A 1 228 ? -2.945 21.375 -3.081 1.00 92.62 228 LEU A N 1
ATOM 1874 C CA . LEU A 1 228 ? -3.481 20.777 -4.313 1.00 92.62 228 LEU A CA 1
ATOM 1875 C C . LEU A 1 228 ? -4.406 19.585 -4.038 1.00 92.62 228 LEU A C 1
ATOM 1877 O O . LEU A 1 228 ? -5.376 19.382 -4.759 1.00 92.62 228 LEU A O 1
ATOM 1881 N N . PHE A 1 229 ? -4.121 18.804 -2.992 1.00 94.69 229 PHE A N 1
ATOM 1882 C CA . PHE A 1 229 ? -5.005 17.713 -2.591 1.00 94.69 229 PHE A CA 1
ATOM 1883 C C . PHE A 1 229 ? -6.311 18.264 -2.017 1.00 94.69 229 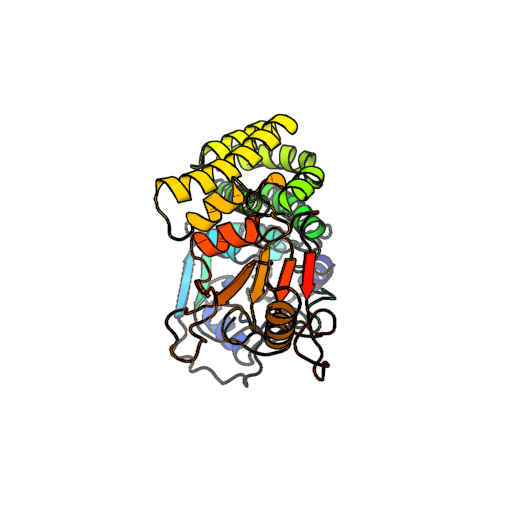PHE A C 1
ATOM 1885 O O . PHE A 1 229 ? -7.382 17.812 -2.395 1.00 94.69 229 PHE A O 1
ATOM 1892 N N . ARG A 1 230 ? -6.240 19.303 -1.182 1.00 95.06 230 ARG A N 1
ATOM 1893 C CA . ARG A 1 230 ? -7.425 19.974 -0.638 1.00 95.06 230 ARG A CA 1
ATOM 1894 C C . ARG A 1 230 ? -8.330 20.549 -1.736 1.00 95.06 230 ARG A C 1
ATOM 1896 O O . ARG A 1 230 ? -9.540 20.377 -1.657 1.00 95.06 230 ARG A O 1
ATOM 1903 N N . ILE A 1 231 ? -7.755 21.179 -2.766 1.00 93.88 231 ILE A N 1
ATOM 1904 C CA . ILE A 1 231 ? -8.504 21.695 -3.929 1.00 93.88 231 ILE A CA 1
ATOM 1905 C C . ILE A 1 231 ? -9.194 20.551 -4.680 1.00 93.88 231 ILE A C 1
ATOM 1907 O O . ILE A 1 231 ? -10.374 20.646 -5.005 1.00 93.88 231 ILE A O 1
ATOM 1911 N N . GLU A 1 232 ? -8.486 19.448 -4.926 1.00 94.31 232 GLU A N 1
ATOM 1912 C CA . GLU A 1 232 ? -9.067 18.266 -5.567 1.00 94.31 232 GLU A CA 1
ATOM 1913 C C . GLU A 1 232 ? -10.257 17.709 -4.783 1.00 94.31 232 GLU A C 1
ATOM 1915 O O . GLU A 1 232 ? -11.291 17.413 -5.383 1.00 94.31 232 GLU A O 1
ATOM 1920 N N . LEU A 1 233 ? -10.131 17.600 -3.457 1.00 94.50 233 LEU A N 1
ATOM 1921 C CA . LEU A 1 233 ? -11.217 17.153 -2.586 1.00 94.50 233 LEU A CA 1
ATOM 1922 C C . LEU A 1 233 ? -12.403 18.127 -2.608 1.00 94.50 233 LEU A C 1
ATOM 1924 O O . LEU A 1 233 ? -13.548 17.683 -2.656 1.00 94.50 233 LEU A O 1
ATOM 1928 N N . ASP A 1 234 ? -12.165 19.441 -2.628 1.00 93.81 234 ASP A N 1
ATOM 1929 C CA . ASP A 1 234 ? -13.253 20.422 -2.724 1.00 93.81 234 ASP A CA 1
ATOM 1930 C C . ASP A 1 234 ? -14.021 20.308 -4.051 1.00 93.81 234 ASP A C 1
ATOM 1932 O O . ASP A 1 234 ? -15.253 20.322 -4.058 1.00 93.81 234 ASP A O 1
ATOM 1936 N N . LEU A 1 235 ? -13.312 20.102 -5.164 1.00 94.44 235 LEU A N 1
ATOM 1937 C CA . LEU A 1 235 ? -13.924 19.874 -6.477 1.00 94.44 235 LEU A CA 1
ATOM 1938 C C . LEU A 1 235 ? -14.738 18.575 -6.516 1.00 94.44 235 LEU A C 1
ATOM 1940 O O . LEU A 1 235 ? -15.849 18.571 -7.046 1.00 94.44 235 LEU A O 1
ATOM 1944 N N . LEU A 1 236 ? -14.224 17.487 -5.931 1.00 93.50 236 LEU A N 1
ATOM 1945 C CA . LEU A 1 236 ? -14.953 16.215 -5.812 1.00 93.50 236 LEU A CA 1
ATOM 1946 C C . LEU A 1 236 ? -16.236 16.374 -5.003 1.00 93.50 236 LEU A C 1
ATOM 1948 O O . LEU A 1 236 ? -17.295 15.919 -5.432 1.00 93.50 236 LEU A O 1
ATOM 1952 N N . LYS A 1 237 ? -16.146 17.057 -3.861 1.00 94.12 237 LYS A N 1
ATOM 1953 C CA . LYS A 1 237 ? -17.280 17.362 -2.983 1.00 94.12 237 LYS A CA 1
ATOM 1954 C C . LYS A 1 237 ? -18.367 18.154 -3.717 1.00 94.12 237 LYS A C 1
ATOM 1956 O O . LYS A 1 237 ? -19.548 17.875 -3.550 1.00 94.12 237 LYS A O 1
ATOM 1961 N N . ARG A 1 238 ? -17.976 19.105 -4.574 1.00 93.75 238 ARG A N 1
ATOM 1962 C CA . ARG A 1 238 ? -18.882 19.889 -5.439 1.00 93.75 238 ARG A CA 1
ATOM 1963 C C . ARG A 1 238 ? -19.325 19.152 -6.711 1.00 93.75 238 ARG A C 1
ATOM 1965 O O . ARG A 1 238 ? -19.995 19.747 -7.544 1.00 93.75 238 ARG A O 1
ATOM 1972 N N . LYS A 1 239 ? -18.953 17.877 -6.878 1.00 93.38 239 LYS A N 1
ATOM 1973 C CA . LYS A 1 239 ? -19.260 17.040 -8.053 1.00 93.38 239 LYS A CA 1
ATOM 1974 C C . LYS A 1 239 ? -18.639 17.534 -9.372 1.00 93.38 239 LYS A C 1
ATOM 1976 O O . LYS A 1 239 ? -19.008 17.074 -10.451 1.00 93.38 239 LYS A O 1
ATOM 1981 N N . TYR A 1 240 ? -17.616 18.390 -9.313 1.00 93.38 240 TYR A N 1
ATOM 1982 C CA . TYR A 1 240 ? -16.825 18.809 -10.475 1.00 93.38 240 TYR A CA 1
ATOM 1983 C C . TYR A 1 240 ? -15.765 17.756 -10.838 1.00 93.38 240 TYR A C 1
ATOM 1985 O O . TYR A 1 240 ? -14.556 17.996 -10.775 1.00 93.38 240 TYR A O 1
ATOM 1993 N N . TYR A 1 241 ? -16.213 16.561 -11.234 1.00 90.44 241 TYR A N 1
ATOM 1994 C CA . TYR A 1 241 ? -15.348 15.390 -11.439 1.00 90.44 241 TYR A CA 1
ATOM 1995 C C . TYR A 1 241 ? -14.264 15.605 -12.504 1.00 90.44 241 TYR A C 1
ATOM 1997 O O . TYR A 1 241 ? -13.116 15.196 -12.315 1.00 90.44 241 TYR A O 1
ATOM 2005 N N . LYS A 1 242 ? -14.595 16.297 -13.605 1.00 90.44 242 LYS A N 1
ATOM 2006 C CA . LYS A 1 242 ? -13.629 16.618 -14.670 1.00 90.44 242 LYS A CA 1
ATOM 2007 C C . LYS A 1 242 ? -12.505 17.518 -14.149 1.00 90.44 242 LYS A C 1
ATOM 2009 O O . LYS A 1 242 ? -11.336 17.197 -14.339 1.00 90.44 242 LYS A O 1
ATOM 2014 N N . ALA A 1 243 ? -12.852 18.594 -13.442 1.00 92.25 243 ALA A N 1
ATOM 2015 C CA . ALA A 1 243 ? -11.877 19.516 -12.863 1.00 92.25 243 ALA A CA 1
ATOM 2016 C C . ALA A 1 243 ? -11.016 18.827 -11.793 1.00 92.25 243 ALA A C 1
ATOM 2018 O O . ALA A 1 243 ? -9.794 18.965 -11.798 1.00 92.25 243 ALA A O 1
ATOM 2019 N N . SER A 1 244 ? -11.624 18.002 -10.934 1.00 90.44 244 SER A N 1
ATOM 2020 C CA . SER A 1 244 ? -10.886 17.178 -9.970 1.00 90.44 244 SER A CA 1
ATOM 2021 C C . SER A 1 244 ? -9.841 16.290 -10.657 1.00 90.44 244 SER A C 1
ATOM 2023 O O . SER A 1 244 ? -8.684 16.275 -10.240 1.00 90.44 244 SER A O 1
ATOM 2025 N N . LYS A 1 245 ? -10.195 15.619 -11.761 1.00 89.12 245 LYS A N 1
ATOM 2026 C CA . LYS A 1 245 ? -9.263 14.779 -12.534 1.00 89.12 245 LYS A CA 1
ATOM 2027 C C . LYS A 1 245 ? -8.083 15.573 -13.114 1.00 89.12 245 LYS A C 1
ATOM 2029 O O . LYS A 1 245 ? -6.967 15.048 -13.194 1.00 89.12 245 LYS A O 1
ATOM 2034 N N . VAL A 1 246 ? -8.308 16.829 -13.503 1.00 91.00 246 VAL A N 1
ATOM 2035 C CA . VAL A 1 246 ? -7.236 17.733 -13.949 1.00 91.00 246 VAL A CA 1
ATOM 2036 C C . VAL A 1 246 ? -6.279 18.023 -12.793 1.00 91.00 246 VAL A C 1
ATOM 2038 O O . VAL A 1 246 ? -5.077 17.799 -12.938 1.00 91.00 246 VAL A O 1
ATOM 2041 N N . ILE A 1 247 ? -6.794 18.415 -11.622 1.00 92.31 247 ILE A N 1
ATOM 2042 C CA . ILE A 1 247 ? -5.964 18.665 -10.429 1.00 92.31 247 ILE A CA 1
ATOM 2043 C C . ILE A 1 247 ? -5.223 17.400 -9.987 1.00 92.31 247 ILE A C 1
ATOM 2045 O O . ILE A 1 247 ? -4.039 17.462 -9.660 1.00 92.31 247 ILE A O 1
ATOM 2049 N N . HIS A 1 248 ? -5.878 16.243 -10.040 1.00 89.50 248 HIS A N 1
ATOM 2050 C CA . HIS A 1 248 ? -5.272 14.949 -9.748 1.00 89.50 248 HIS A CA 1
ATOM 2051 C C . HIS A 1 248 ? -4.036 14.686 -10.620 1.00 89.50 248 HIS A C 1
ATOM 2053 O O . HIS A 1 248 ? -2.943 14.389 -10.126 1.00 89.50 248 HIS A O 1
ATOM 2059 N N . SER A 1 249 ? -4.196 14.857 -11.933 1.00 88.94 249 SER A N 1
ATOM 2060 C CA . SER A 1 249 ? -3.107 14.708 -12.899 1.00 88.94 249 SER A CA 1
ATOM 2061 C C . SER A 1 249 ? -2.007 15.732 -12.623 1.00 88.94 249 SER A C 1
ATOM 2063 O O . SER A 1 249 ? -0.829 15.382 -12.563 1.00 88.94 249 SER A O 1
ATOM 2065 N N . PHE A 1 250 ? -2.379 16.981 -12.347 1.00 91.31 250 PHE A N 1
ATOM 2066 C CA . PHE A 1 250 ? -1.440 18.046 -12.015 1.00 91.31 250 PHE A CA 1
ATOM 2067 C C . PHE A 1 250 ? -0.620 17.742 -10.750 1.00 91.31 250 PHE A C 1
ATOM 2069 O O . PHE A 1 250 ? 0.598 17.915 -10.759 1.00 91.31 250 PHE A O 1
ATOM 2076 N N . ARG A 1 251 ? -1.223 17.181 -9.691 1.00 92.00 251 ARG A N 1
ATOM 2077 C CA . ARG A 1 251 ? -0.504 16.719 -8.484 1.00 92.00 251 ARG A CA 1
ATOM 2078 C C . ARG A 1 251 ? 0.573 15.688 -8.813 1.00 92.00 251 ARG A C 1
ATOM 2080 O O . ARG A 1 251 ? 1.663 15.750 -8.238 1.00 92.00 251 ARG A O 1
ATOM 2087 N N . LYS A 1 252 ? 0.288 14.754 -9.731 1.00 89.19 252 LYS A N 1
ATOM 2088 C CA . LYS A 1 252 ? 1.274 13.779 -10.226 1.00 89.19 252 LYS A CA 1
ATOM 2089 C C . LYS A 1 252 ? 2.456 14.498 -10.872 1.00 89.19 252 LYS A C 1
ATOM 2091 O O . LYS A 1 252 ? 3.600 14.234 -10.506 1.00 89.19 252 LYS A O 1
ATOM 2096 N N . TYR A 1 253 ? 2.185 15.422 -11.793 1.00 89.44 253 TYR A N 1
ATOM 2097 C CA . TYR A 1 253 ? 3.225 16.171 -12.503 1.00 89.44 253 TYR A CA 1
ATOM 2098 C C . TYR A 1 253 ? 4.061 17.038 -11.559 1.00 89.44 253 TYR A C 1
ATOM 2100 O O . TYR A 1 253 ? 5.286 16.954 -11.598 1.00 89.44 253 TYR A O 1
ATOM 2108 N N . ILE A 1 254 ? 3.436 17.777 -10.639 1.00 91.31 254 ILE A N 1
ATOM 2109 C CA . ILE A 1 254 ? 4.142 18.590 -9.638 1.00 91.31 254 ILE A CA 1
ATOM 2110 C C . ILE A 1 254 ? 5.058 17.734 -8.758 1.00 91.31 254 ILE A C 1
ATOM 2112 O O . ILE A 1 254 ? 6.179 18.144 -8.464 1.00 91.31 254 ILE A O 1
ATOM 2116 N N . ARG A 1 255 ? 4.643 16.520 -8.372 1.00 89.69 255 ARG A N 1
ATOM 2117 C CA . ARG A 1 255 ? 5.501 15.587 -7.618 1.00 89.69 255 ARG A CA 1
ATOM 2118 C C . ARG A 1 255 ? 6.760 15.211 -8.407 1.00 89.69 255 ARG A C 1
ATOM 2120 O O . ARG A 1 255 ? 7.850 15.193 -7.839 1.00 89.69 255 ARG A O 1
ATOM 2127 N N . LEU A 1 256 ? 6.619 14.937 -9.703 1.00 91.12 256 LEU A N 1
ATOM 2128 C CA . LEU A 1 256 ? 7.747 14.613 -10.581 1.00 91.12 256 LEU A CA 1
ATOM 2129 C C . LEU A 1 256 ? 8.659 15.831 -10.796 1.00 91.12 256 LEU A C 1
ATOM 2131 O O . LEU A 1 256 ? 9.875 15.698 -10.695 1.00 91.12 256 LEU A O 1
ATOM 2135 N N . ILE A 1 257 ? 8.090 17.019 -11.011 1.00 91.06 257 ILE A N 1
ATOM 2136 C CA . ILE A 1 257 ? 8.846 18.273 -11.157 1.00 91.06 257 ILE A CA 1
ATOM 2137 C C . ILE A 1 257 ? 9.615 18.590 -9.872 1.00 91.06 257 ILE A C 1
ATOM 2139 O O . ILE A 1 257 ? 10.808 18.875 -9.930 1.00 91.06 257 ILE A O 1
ATOM 2143 N N . LYS A 1 258 ? 8.984 18.450 -8.700 1.00 90.81 258 LYS A N 1
ATOM 2144 C CA . LYS A 1 258 ? 9.632 18.661 -7.398 1.00 90.81 258 LYS A CA 1
ATOM 2145 C C . LYS A 1 258 ? 10.857 17.763 -7.213 1.00 90.81 258 LYS A C 1
ATOM 2147 O O . LYS A 1 258 ? 11.868 18.224 -6.698 1.00 90.81 258 LYS A O 1
ATOM 2152 N N . ASN A 1 259 ? 10.801 16.503 -7.650 1.00 90.25 259 ASN A N 1
ATOM 2153 C CA . ASN A 1 259 ? 11.964 15.610 -7.593 1.00 90.25 259 ASN A CA 1
ATOM 2154 C C . ASN A 1 259 ? 13.121 16.088 -8.485 1.00 90.25 259 ASN A C 1
ATOM 2156 O O . ASN A 1 259 ? 14.278 15.860 -8.143 1.00 90.25 259 ASN A O 1
ATOM 2160 N N . ILE A 1 260 ? 12.810 16.730 -9.614 1.00 90.44 260 ILE A N 1
ATOM 2161 C CA . ILE A 1 260 ? 13.802 17.264 -10.552 1.00 90.44 260 ILE A CA 1
ATOM 2162 C C . ILE A 1 260 ? 14.442 18.532 -9.991 1.00 90.44 260 ILE A C 1
ATOM 2164 O O . ILE A 1 260 ? 15.666 18.603 -9.939 1.00 90.44 260 ILE A O 1
ATOM 2168 N N . VAL A 1 261 ? 13.624 19.495 -9.557 1.00 92.75 261 VAL A N 1
ATOM 2169 C CA . VAL A 1 261 ? 14.079 20.797 -9.039 1.00 92.75 261 VAL A CA 1
ATOM 2170 C C . VAL A 1 261 ? 14.876 20.634 -7.745 1.00 92.75 261 VAL A C 1
ATOM 2172 O O . VAL A 1 261 ? 15.894 21.285 -7.571 1.00 92.75 261 VAL A O 1
ATOM 2175 N N . LEU A 1 262 ? 14.465 19.717 -6.862 1.00 93.50 262 LEU A N 1
ATOM 2176 C CA . LEU A 1 262 ? 15.180 19.429 -5.612 1.00 93.50 262 LEU A CA 1
ATOM 2177 C C . LEU A 1 262 ? 16.323 18.413 -5.777 1.00 93.50 262 LEU A C 1
ATOM 2179 O O . LEU A 1 262 ? 16.765 17.841 -4.786 1.00 93.50 262 LEU A O 1
ATOM 2183 N N . PHE A 1 263 ? 16.742 18.116 -7.011 1.00 88.38 263 PHE A N 1
ATOM 2184 C CA . PHE A 1 263 ? 17.855 17.211 -7.326 1.00 88.38 263 PHE A CA 1
ATOM 2185 C C . PHE A 1 263 ? 17.826 15.850 -6.609 1.00 88.38 263 PHE A C 1
ATOM 2187 O O . PHE A 1 263 ? 18.873 15.246 -6.375 1.00 88.38 263 PHE A O 1
ATOM 2194 N N . LYS A 1 264 ? 16.634 15.318 -6.318 1.00 89.50 264 LYS A N 1
ATOM 2195 C CA . LYS A 1 264 ? 16.486 14.048 -5.597 1.00 89.50 264 LYS A CA 1
ATOM 2196 C C . LYS A 1 264 ? 17.108 12.880 -6.378 1.00 89.50 264 LYS A C 1
ATOM 2198 O O . LYS A 1 264 ? 17.148 12.942 -7.611 1.00 89.50 264 LYS A O 1
ATOM 2203 N N . PRO A 1 265 ? 17.483 11.767 -5.714 1.00 85.25 265 PRO A N 1
ATOM 2204 C CA . PRO A 1 265 ? 18.042 10.587 -6.387 1.00 85.25 265 PRO A CA 1
ATOM 2205 C C . PRO A 1 265 ? 17.190 10.104 -7.576 1.00 85.25 265 PRO A C 1
ATOM 2207 O O . PRO A 1 265 ? 17.696 9.829 -8.661 1.00 85.25 265 PRO A O 1
ATOM 2210 N N . ASN A 1 266 ? 15.862 10.161 -7.437 1.00 86.69 266 ASN A N 1
ATOM 2211 C CA . ASN A 1 266 ? 14.906 9.741 -8.468 1.00 86.69 266 ASN A CA 1
ATOM 2212 C C . ASN A 1 266 ? 14.658 10.781 -9.586 1.00 86.69 266 ASN A C 1
ATOM 2214 O O . ASN A 1 266 ? 13.706 10.641 -10.357 1.00 86.69 266 ASN A O 1
ATOM 2218 N N . LYS A 1 267 ? 15.475 11.837 -9.717 1.00 90.62 267 LYS A N 1
ATOM 2219 C CA . LYS A 1 267 ? 15.293 12.890 -10.740 1.00 90.62 267 LYS A CA 1
ATOM 2220 C C . LYS A 1 267 ? 15.312 12.350 -12.171 1.00 90.62 267 LYS A C 1
ATOM 2222 O O . LYS A 1 267 ? 14.528 12.801 -13.005 1.00 90.62 267 LYS A O 1
ATOM 2227 N N . ALA A 1 268 ? 16.177 11.376 -12.461 1.00 89.94 268 ALA A N 1
ATOM 2228 C CA . ALA A 1 268 ? 16.292 10.772 -13.788 1.00 89.94 268 ALA A CA 1
ATOM 2229 C C . ALA A 1 268 ? 15.010 10.011 -14.169 1.00 89.94 268 ALA A C 1
ATOM 2231 O O . ALA A 1 268 ? 14.456 10.220 -15.251 1.00 89.94 268 ALA A O 1
ATOM 2232 N N . TYR A 1 269 ? 14.475 9.242 -13.220 1.00 91.00 269 TYR A N 1
ATOM 2233 C CA . TYR A 1 269 ? 13.170 8.600 -13.324 1.00 91.00 269 TYR A CA 1
ATOM 2234 C C . TYR A 1 269 ? 12.037 9.615 -13.535 1.00 91.00 269 TYR A C 1
ATOM 2236 O O . TYR A 1 269 ? 11.176 9.437 -14.398 1.00 91.00 269 TYR A O 1
ATOM 2244 N N . SER A 1 270 ? 12.035 10.720 -12.787 1.00 91.81 270 SER A N 1
ATOM 2245 C CA . SER A 1 270 ? 11.009 11.752 -12.946 1.00 91.81 270 SER A CA 1
ATOM 2246 C C . SER A 1 270 ? 11.059 12.422 -14.323 1.00 91.81 270 SER A C 1
ATOM 2248 O O . SER A 1 270 ? 10.010 12.581 -14.945 1.00 91.81 270 SER A O 1
ATOM 2250 N N . LYS A 1 271 ? 12.252 12.721 -14.859 1.00 91.19 271 LYS A N 1
ATOM 2251 C CA . LYS A 1 271 ? 12.413 13.221 -16.241 1.00 91.19 271 LYS A CA 1
ATOM 2252 C C . LYS A 1 271 ? 11.898 12.217 -17.275 1.00 91.19 271 LYS A C 1
ATOM 2254 O O . LYS A 1 271 ? 11.275 12.609 -18.259 1.00 91.19 271 LYS A O 1
ATOM 2259 N N . TYR A 1 272 ? 12.147 10.929 -17.053 1.00 92.31 272 TYR A N 1
ATOM 2260 C CA . TYR A 1 272 ? 11.644 9.848 -17.897 1.00 92.31 272 TYR A CA 1
ATOM 2261 C C . TYR A 1 272 ? 10.118 9.799 -17.932 1.00 92.31 272 TYR A C 1
ATOM 2263 O O . TYR A 1 272 ? 9.544 9.825 -19.015 1.00 92.31 272 TYR A O 1
ATOM 2271 N N . LYS A 1 273 ? 9.466 9.807 -16.765 1.00 89.94 273 LYS A N 1
ATOM 2272 C CA . LYS A 1 273 ? 8.001 9.754 -16.666 1.00 89.94 273 LYS A CA 1
ATOM 2273 C C . LYS A 1 273 ? 7.300 10.987 -17.232 1.00 89.94 273 LYS A C 1
ATOM 2275 O O . LYS A 1 273 ? 6.196 10.859 -17.745 1.00 89.94 273 LYS A O 1
ATOM 2280 N N . ILE A 1 274 ? 7.904 12.173 -17.128 1.00 89.81 274 ILE A N 1
ATOM 2281 C CA . ILE A 1 274 ? 7.327 13.398 -17.708 1.00 89.81 274 ILE A CA 1
ATOM 2282 C C . ILE A 1 274 ? 7.419 13.371 -19.239 1.00 89.81 274 ILE A C 1
ATOM 2284 O O . ILE A 1 274 ? 6.487 13.804 -19.911 1.00 89.81 274 ILE A O 1
ATOM 2288 N N . TYR A 1 275 ? 8.528 12.870 -19.794 1.00 89.75 275 TYR A N 1
ATOM 2289 C CA . TYR A 1 275 ? 8.814 12.966 -21.224 1.00 89.75 275 TYR A CA 1
ATOM 2290 C C . TYR A 1 275 ? 9.320 11.641 -21.820 1.00 89.75 275 TYR A C 1
ATOM 2292 O O . TYR A 1 275 ? 10.530 11.369 -21.869 1.00 89.75 275 TYR A O 1
ATOM 2300 N N . ASN A 1 276 ? 8.370 10.846 -22.326 1.00 91.62 276 ASN A N 1
ATOM 2301 C CA . ASN A 1 276 ? 8.580 9.566 -23.018 1.00 91.62 276 ASN A CA 1
ATOM 2302 C C . ASN A 1 276 ? 7.661 9.401 -24.259 1.00 91.62 276 ASN A C 1
ATOM 2304 O O . ASN A 1 276 ? 6.880 8.452 -24.322 1.00 91.62 276 ASN A O 1
ATOM 2308 N N . PRO A 1 277 ? 7.692 10.314 -25.253 1.00 93.81 277 PRO A N 1
ATOM 2309 C CA . PRO A 1 277 ? 6.863 10.164 -26.449 1.00 93.81 277 PRO A CA 1
ATOM 2310 C C . PRO A 1 277 ? 7.372 9.049 -27.381 1.00 93.81 277 PRO A C 1
ATOM 2312 O O . PRO A 1 277 ? 8.571 8.770 -27.450 1.00 93.81 277 PRO A O 1
ATOM 2315 N N . MET A 1 278 ? 6.460 8.449 -28.157 1.00 94.00 278 MET A N 1
ATOM 2316 C CA . MET A 1 278 ? 6.756 7.341 -29.085 1.00 94.00 278 MET A CA 1
ATOM 2317 C C . MET A 1 278 ? 7.797 7.695 -30.154 1.00 94.00 278 MET A C 1
ATOM 2319 O O . MET A 1 278 ? 8.604 6.841 -30.509 1.00 94.00 278 MET A O 1
ATOM 2323 N N . ARG A 1 279 ? 7.841 8.960 -30.597 1.00 95.69 279 ARG A N 1
ATOM 2324 C CA . ARG A 1 279 ? 8.787 9.470 -31.610 1.00 95.69 279 ARG A CA 1
ATOM 2325 C C . ARG A 1 279 ? 10.269 9.369 -31.229 1.00 95.69 279 ARG A C 1
ATOM 2327 O O . ARG A 1 279 ? 11.125 9.603 -32.068 1.00 95.69 279 ARG A O 1
ATOM 2334 N N . LEU A 1 280 ? 10.585 9.108 -29.957 1.00 96.50 280 LEU A N 1
ATOM 2335 C CA . LEU A 1 280 ? 11.974 8.927 -29.519 1.00 96.50 280 LEU A CA 1
ATOM 2336 C C . LEU A 1 280 ? 12.515 7.530 -29.815 1.00 96.50 280 LEU A C 1
ATOM 2338 O O . LEU A 1 280 ? 13.726 7.338 -29.709 1.00 96.50 280 LEU A O 1
ATOM 2342 N N . VAL A 1 281 ? 11.641 6.568 -30.124 1.00 97.81 281 VAL A N 1
ATOM 2343 C CA . VAL A 1 281 ? 12.053 5.199 -30.435 1.00 97.81 281 VAL A CA 1
ATOM 2344 C C . VAL A 1 281 ? 12.796 5.189 -31.759 1.00 97.81 281 VAL A C 1
ATOM 2346 O O . VAL A 1 281 ? 12.321 5.746 -32.745 1.00 97.81 281 VAL A O 1
ATOM 2349 N N . LYS A 1 282 ? 13.956 4.540 -31.767 1.00 97.94 282 LYS A N 1
ATOM 2350 C CA . LYS A 1 282 ? 14.786 4.342 -32.945 1.00 97.94 282 LYS A CA 1
ATOM 2351 C C . LYS A 1 282 ? 14.840 2.859 -33.281 1.00 97.94 282 LYS A C 1
ATOM 2353 O O . LYS A 1 282 ? 15.069 2.042 -32.393 1.00 97.94 282 LYS A O 1
ATOM 2358 N N . ASN A 1 283 ? 14.633 2.533 -34.554 1.00 97.19 283 ASN A N 1
ATOM 2359 C CA . ASN A 1 283 ? 14.549 1.151 -35.033 1.00 97.19 283 ASN A CA 1
ATOM 2360 C C . ASN A 1 283 ? 15.885 0.397 -34.960 1.00 97.19 283 ASN A C 1
ATOM 2362 O O . ASN A 1 283 ? 15.879 -0.827 -34.959 1.00 97.19 283 ASN A O 1
ATOM 2366 N N . ASP A 1 284 ? 17.000 1.119 -34.855 1.00 97.69 284 ASP A N 1
ATOM 2367 C CA . ASP A 1 284 ? 18.361 0.586 -34.841 1.00 97.69 284 ASP A CA 1
ATOM 2368 C C . ASP A 1 284 ? 18.893 0.271 -33.434 1.00 97.69 284 ASP A C 1
ATOM 2370 O O . ASP A 1 284 ? 20.046 -0.117 -33.314 1.00 97.69 284 ASP A O 1
ATOM 2374 N N . ILE A 1 285 ? 18.109 0.453 -32.361 1.00 98.56 285 ILE A N 1
ATOM 2375 C CA . ILE A 1 285 ? 18.587 0.272 -30.978 1.00 98.56 285 ILE A CA 1
ATOM 2376 C C . ILE A 1 285 ? 17.961 -0.960 -30.322 1.00 98.56 285 ILE A C 1
ATOM 2378 O O . ILE A 1 285 ? 16.734 -1.036 -30.170 1.00 98.56 285 ILE A O 1
ATOM 2382 N N . ILE A 1 286 ? 18.821 -1.848 -29.820 1.00 98.69 286 ILE A N 1
ATOM 2383 C CA . ILE A 1 286 ? 18.461 -3.049 -29.060 1.00 98.69 286 ILE A CA 1
ATOM 2384 C C . ILE A 1 286 ? 19.134 -3.017 -27.687 1.00 98.69 286 ILE A C 1
ATOM 2386 O O . ILE A 1 286 ? 20.310 -2.674 -27.551 1.00 98.69 286 ILE A O 1
ATOM 2390 N N . LEU A 1 287 ? 18.358 -3.350 -26.661 1.00 98.44 287 LEU A N 1
ATOM 2391 C CA . LEU A 1 287 ? 18.772 -3.314 -25.266 1.00 98.44 287 LEU A CA 1
ATOM 2392 C C . LEU A 1 287 ? 18.761 -4.712 -24.653 1.00 98.44 287 LEU A C 1
ATOM 2394 O O . LEU A 1 287 ? 17.762 -5.412 -24.788 1.00 98.44 287 LEU A O 1
ATOM 2398 N N . PHE A 1 288 ? 19.813 -5.062 -23.919 1.00 98.69 288 PHE A N 1
ATOM 2399 C CA . PHE A 1 288 ? 19.963 -6.343 -23.232 1.00 98.69 288 PHE A CA 1
ATOM 2400 C C . PHE A 1 288 ? 20.114 -6.151 -21.717 1.00 98.69 288 PHE A C 1
ATOM 2402 O O . PHE A 1 288 ? 20.801 -5.236 -21.257 1.00 98.69 288 PHE A O 1
ATOM 2409 N N . GLU A 1 289 ? 19.474 -7.016 -20.930 1.00 98.50 289 GLU A N 1
ATOM 2410 C CA . GLU A 1 289 ? 19.663 -7.126 -19.477 1.00 98.50 289 GLU A CA 1
ATOM 2411 C C . GLU A 1 289 ? 19.543 -8.598 -19.057 1.00 98.50 289 GLU A C 1
ATOM 2413 O O . GLU A 1 289 ? 18.523 -9.229 -19.342 1.00 98.50 289 GLU A O 1
ATOM 2418 N N . SER A 1 290 ? 20.529 -9.130 -18.329 1.00 98.00 290 SER A N 1
ATOM 2419 C CA . SER A 1 290 ? 20.473 -10.487 -17.766 1.00 98.00 290 SER A CA 1
ATOM 2420 C C . SER A 1 290 ? 20.450 -10.464 -16.234 1.00 98.00 290 SER A C 1
ATOM 2422 O O . SER A 1 290 ? 21.175 -9.693 -15.599 1.00 98.00 290 SER A O 1
ATOM 2424 N N . PHE A 1 291 ? 19.564 -11.266 -15.637 1.00 97.00 291 PHE A N 1
ATOM 2425 C CA . PHE A 1 291 ? 19.348 -11.418 -14.192 1.00 97.00 291 PHE A CA 1
ATOM 2426 C C . PHE A 1 291 ? 19.273 -10.085 -13.436 1.00 97.00 291 PHE A C 1
ATOM 2428 O O . PHE A 1 291 ? 19.953 -9.862 -12.432 1.00 97.00 291 PHE A O 1
ATOM 2435 N N . GLY A 1 292 ? 18.461 -9.159 -13.944 1.00 95.56 292 GLY A N 1
ATOM 2436 C CA . GLY A 1 292 ? 18.294 -7.842 -13.344 1.00 95.56 292 GLY A CA 1
ATOM 2437 C C . GLY A 1 292 ? 19.521 -6.934 -13.466 1.00 95.56 292 GLY A C 1
ATOM 2438 O O . GLY A 1 292 ? 19.623 -5.989 -12.683 1.00 95.56 292 GLY A O 1
ATOM 2439 N N . GLY A 1 293 ? 20.433 -7.199 -14.404 1.00 96.00 293 GLY A N 1
ATOM 2440 C CA . GLY A 1 293 ? 21.658 -6.430 -14.637 1.00 96.00 293 GLY A CA 1
ATOM 2441 C C . GLY A 1 293 ? 22.857 -6.919 -13.824 1.00 96.00 293 GLY A C 1
ATOM 2442 O O . GLY A 1 293 ? 23.821 -6.181 -13.660 1.00 96.00 293 GLY A O 1
ATOM 2443 N N . LYS A 1 294 ? 22.810 -8.127 -13.260 1.00 95.44 294 LYS A N 1
ATOM 2444 C CA . LYS A 1 294 ? 23.952 -8.676 -12.514 1.00 95.44 294 LYS A CA 1
ATOM 2445 C C . LYS A 1 294 ? 25.065 -9.162 -13.443 1.00 95.44 294 LYS A C 1
ATOM 2447 O O . LYS A 1 294 ? 26.227 -8.918 -13.155 1.00 95.44 294 LYS A O 1
ATOM 2452 N N . ASN A 1 295 ? 24.700 -9.799 -14.557 1.00 93.56 295 ASN A N 1
ATOM 2453 C CA . ASN A 1 295 ? 25.634 -10.599 -15.348 1.00 93.56 295 ASN A CA 1
ATOM 2454 C C . ASN A 1 295 ? 25.560 -10.265 -16.846 1.00 93.56 295 ASN A C 1
ATOM 2456 O O . ASN A 1 295 ? 24.515 -9.854 -17.355 1.00 93.56 295 ASN A O 1
ATOM 2460 N N . TYR A 1 296 ? 26.656 -10.516 -17.565 1.00 97.06 296 TYR A N 1
ATOM 2461 C CA . TYR A 1 296 ? 26.676 -10.676 -19.023 1.00 97.06 296 TYR A CA 1
ATOM 2462 C C . TYR A 1 296 ? 26.592 -12.176 -19.340 1.00 97.06 296 TYR A C 1
ATOM 2464 O O . TYR A 1 296 ? 27.603 -12.870 -19.427 1.00 97.06 296 TYR A O 1
ATOM 2472 N N . SER A 1 297 ? 25.376 -12.721 -19.397 1.00 97.06 297 SER A N 1
ATOM 2473 C CA . SER A 1 297 ? 25.181 -14.173 -19.471 1.00 97.06 297 SER A CA 1
ATOM 2474 C C . SER A 1 297 ? 23.813 -14.581 -20.018 1.00 97.06 297 SER A C 1
ATOM 2476 O O . SER A 1 297 ? 22.959 -13.730 -20.291 1.00 97.06 297 SER A O 1
ATOM 2478 N N . ASP A 1 298 ? 23.612 -15.903 -20.084 1.00 98.25 298 ASP A N 1
ATOM 2479 C CA . ASP A 1 298 ? 22.341 -16.570 -20.380 1.00 98.25 298 ASP A CA 1
ATOM 2480 C C . ASP A 1 298 ? 21.829 -16.281 -21.802 1.00 98.25 298 ASP A C 1
ATOM 2482 O O . ASP A 1 298 ? 22.579 -15.821 -22.664 1.00 98.25 298 ASP A O 1
ATOM 2486 N N . SER A 1 299 ? 20.557 -16.557 -22.076 1.00 98.50 299 SER A N 1
ATOM 2487 C CA . SER A 1 299 ? 19.951 -16.376 -23.396 1.00 98.50 299 SER A CA 1
ATOM 2488 C C . SER A 1 299 ? 20.168 -14.967 -23.980 1.00 98.50 299 SER A C 1
ATOM 2490 O O . SER A 1 299 ? 20.503 -14.874 -25.162 1.00 98.50 299 SER A O 1
ATOM 2492 N N . PRO A 1 300 ? 20.073 -13.857 -23.206 1.00 98.62 300 PRO A N 1
ATOM 2493 C CA . PRO A 1 300 ? 20.361 -12.521 -23.727 1.00 98.62 300 PRO A CA 1
ATOM 2494 C C . PRO A 1 300 ? 21.779 -12.369 -24.298 1.00 98.62 300 PRO A C 1
ATOM 2496 O O . PRO A 1 300 ? 21.942 -11.678 -25.303 1.00 98.62 300 PRO A O 1
ATOM 2499 N N . LYS A 1 301 ? 22.789 -13.026 -23.705 1.00 98.25 301 LYS A N 1
ATOM 2500 C CA . LYS A 1 301 ? 24.178 -13.005 -24.198 1.00 98.25 301 LYS A CA 1
ATOM 2501 C C . LYS A 1 301 ? 24.276 -13.643 -25.578 1.00 98.25 301 LYS A C 1
ATOM 2503 O O . LYS A 1 301 ? 24.783 -13.014 -26.499 1.00 98.25 301 LYS A O 1
ATOM 2508 N N . TYR A 1 302 ? 23.746 -14.851 -25.733 1.00 98.44 302 TYR A N 1
ATOM 2509 C CA . TYR A 1 302 ? 23.846 -15.582 -26.997 1.00 98.44 302 TYR A CA 1
ATOM 2510 C C . TYR A 1 302 ? 23.044 -14.917 -28.122 1.00 98.44 302 TYR A C 1
ATOM 2512 O O . TYR A 1 302 ? 23.507 -14.865 -29.260 1.00 98.44 302 TYR A O 1
ATOM 2520 N N . ILE A 1 303 ? 21.883 -14.328 -27.804 1.00 98.56 303 ILE A N 1
ATOM 2521 C CA . ILE A 1 303 ? 21.134 -13.500 -28.763 1.00 98.56 303 ILE A CA 1
ATOM 2522 C C . ILE A 1 303 ? 21.988 -12.303 -29.194 1.00 98.56 303 ILE A C 1
ATOM 2524 O O . ILE A 1 303 ? 22.099 -12.029 -30.387 1.00 98.56 303 ILE A O 1
ATOM 2528 N N . TYR A 1 304 ? 22.606 -11.597 -28.245 1.00 98.38 304 TYR A N 1
ATOM 2529 C CA . TYR A 1 304 ? 23.474 -10.463 -28.548 1.00 98.38 304 TYR A CA 1
ATOM 2530 C C . TYR A 1 304 ? 24.665 -10.855 -29.431 1.00 98.38 304 TYR A C 1
ATOM 2532 O O . TYR A 1 304 ? 24.899 -10.188 -30.433 1.00 98.38 304 TYR A O 1
ATOM 2540 N N . GLU A 1 305 ? 25.393 -11.922 -29.099 1.00 97.62 305 GLU A N 1
ATOM 2541 C CA . GLU A 1 305 ? 26.585 -12.357 -29.842 1.00 97.62 305 GLU A CA 1
ATOM 2542 C C . GLU A 1 305 ? 26.247 -12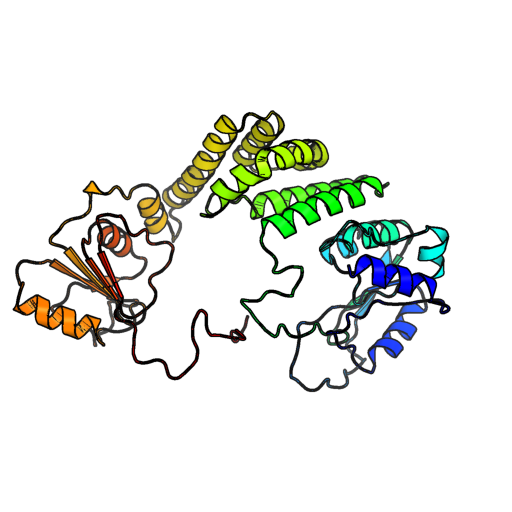.741 -31.285 1.00 97.62 305 GLU A C 1
ATOM 2544 O O . GLU A 1 305 ? 26.917 -12.295 -32.218 1.00 97.62 305 GLU A O 1
ATOM 2549 N N . TYR A 1 306 ? 25.150 -13.476 -31.487 1.00 98.38 306 TYR A N 1
ATOM 2550 C CA . TYR A 1 306 ? 24.647 -13.771 -32.827 1.00 98.38 306 TYR A CA 1
ATOM 2551 C C . TYR A 1 306 ? 24.268 -12.490 -33.581 1.00 98.38 306 TYR A C 1
ATOM 2553 O O . TYR A 1 306 ? 24.701 -12.281 -34.715 1.00 98.38 306 TYR A O 1
ATOM 2561 N N . MET A 1 307 ? 23.482 -11.607 -32.954 1.00 97.44 307 MET A N 1
ATOM 2562 C CA . MET A 1 307 ? 23.015 -10.383 -33.605 1.00 97.44 307 MET A CA 1
ATOM 2563 C C . MET A 1 307 ? 24.158 -9.423 -33.930 1.00 97.44 307 MET A C 1
ATOM 2565 O O . MET A 1 307 ? 24.147 -8.818 -34.998 1.00 97.44 307 MET A O 1
ATOM 2569 N N . LYS A 1 308 ? 25.162 -9.308 -33.058 1.00 95.62 308 LYS A N 1
ATOM 2570 C CA . LYS A 1 308 ? 26.356 -8.486 -33.287 1.00 95.62 308 LYS A CA 1
ATOM 2571 C C . LYS A 1 308 ? 27.060 -8.887 -34.585 1.00 95.62 308 LYS A C 1
ATOM 2573 O O . LYS A 1 308 ? 27.452 -8.006 -35.343 1.00 95.62 308 LYS A O 1
ATOM 2578 N N . ASN A 1 309 ? 27.157 -10.190 -34.852 1.00 95.94 309 ASN A N 1
ATOM 2579 C CA . ASN A 1 309 ? 27.800 -10.727 -36.050 1.00 95.94 309 ASN A CA 1
ATOM 2580 C C . ASN A 1 309 ? 26.897 -10.644 -37.291 1.00 95.94 309 ASN A C 1
ATOM 2582 O O . ASN A 1 309 ? 27.348 -10.219 -38.351 1.00 95.94 309 ASN A O 1
ATOM 2586 N N . ALA A 1 310 ? 25.621 -11.021 -37.170 1.00 97.94 310 ALA A N 1
ATOM 2587 C CA . ALA A 1 310 ? 24.687 -11.069 -38.298 1.00 97.94 310 ALA A CA 1
ATOM 2588 C C . ALA A 1 310 ? 24.143 -9.685 -38.709 1.00 97.94 310 ALA A C 1
ATOM 2590 O O . ALA A 1 310 ? 23.812 -9.461 -39.871 1.00 97.94 310 ALA A O 1
ATOM 2591 N N . TYR A 1 311 ? 24.050 -8.748 -37.763 1.00 97.31 311 TYR A N 1
ATOM 2592 C CA . TYR A 1 311 ? 23.466 -7.417 -37.944 1.00 97.31 311 TYR A CA 1
ATOM 2593 C C . TYR A 1 311 ? 24.370 -6.323 -37.339 1.00 97.31 311 TYR A C 1
ATOM 2595 O O . TYR A 1 311 ? 23.968 -5.630 -36.396 1.00 97.31 311 TYR A O 1
ATOM 2603 N N . PRO A 1 312 ? 25.588 -6.118 -37.871 1.00 95.38 312 PRO A N 1
ATOM 2604 C CA . PRO A 1 312 ? 26.577 -5.206 -37.285 1.00 95.38 312 PRO A CA 1
ATOM 2605 C C . PRO A 1 312 ? 26.162 -3.724 -37.323 1.00 95.38 312 PRO A C 1
ATOM 2607 O O . PRO A 1 312 ? 26.666 -2.920 -36.546 1.00 95.38 312 PRO A O 1
ATOM 2610 N N . ASN A 1 313 ? 25.212 -3.354 -38.190 1.00 96.38 313 ASN A N 1
ATOM 2611 C CA . ASN A 1 313 ? 24.729 -1.975 -38.334 1.00 96.38 313 ASN A CA 1
ATOM 2612 C C . ASN A 1 313 ? 23.761 -1.530 -37.218 1.00 96.38 313 ASN A C 1
ATOM 2614 O O . ASN A 1 313 ? 23.405 -0.350 -37.145 1.00 96.38 313 ASN A O 1
ATOM 2618 N N . LEU A 1 314 ? 23.300 -2.451 -36.364 1.00 97.75 314 LEU A N 1
ATOM 2619 C CA . LEU A 1 314 ? 22.449 -2.125 -35.219 1.00 97.75 314 LEU A CA 1
ATOM 2620 C C . LEU A 1 314 ? 23.290 -1.692 -34.011 1.00 97.75 314 LEU A C 1
ATOM 2622 O O . LEU A 1 314 ? 24.456 -2.045 -33.857 1.00 97.75 314 LEU A O 1
ATOM 2626 N N . LYS A 1 315 ? 22.673 -0.922 -33.117 1.00 98.19 315 LYS A N 1
ATOM 2627 C CA . LYS A 1 315 ? 23.281 -0.419 -31.886 1.00 98.19 315 LYS A CA 1
ATOM 2628 C C . LYS A 1 315 ? 22.804 -1.235 -30.701 1.00 98.19 315 LYS A C 1
ATOM 2630 O O . LYS A 1 315 ? 21.610 -1.286 -30.397 1.00 98.19 315 LYS A O 1
ATOM 2635 N N . TYR A 1 316 ? 23.766 -1.808 -29.998 1.00 98.38 316 TYR A N 1
ATOM 2636 C CA . TYR A 1 316 ? 23.530 -2.723 -28.899 1.00 98.38 316 TYR A CA 1
ATOM 2637 C C . TYR A 1 316 ? 23.992 -2.116 -27.585 1.00 98.38 316 TYR A C 1
ATOM 2639 O O . TYR A 1 316 ? 25.135 -1.681 -27.472 1.00 98.38 316 TYR A O 1
ATOM 2647 N N . TYR A 1 317 ? 23.114 -2.131 -26.588 1.00 98.44 317 TYR A N 1
ATOM 2648 C CA . TYR A 1 317 ? 23.406 -1.636 -25.248 1.00 98.44 317 TYR A CA 1
ATOM 2649 C C . TYR A 1 317 ? 23.105 -2.710 -24.213 1.00 98.44 317 TYR A C 1
ATOM 2651 O O . TYR A 1 317 ? 22.102 -3.416 -24.322 1.00 98.44 317 TYR A O 1
ATOM 2659 N N . TRP A 1 318 ? 23.934 -2.779 -23.179 1.00 98.50 318 TRP A N 1
ATOM 2660 C CA . TRP A 1 318 ? 23.785 -3.703 -22.064 1.00 98.50 318 TRP A CA 1
ATOM 2661 C C . TRP A 1 318 ? 23.587 -2.960 -20.749 1.00 98.50 318 TRP A C 1
ATOM 2663 O O . TRP A 1 318 ? 24.297 -1.997 -20.458 1.00 98.50 318 TRP A O 1
ATOM 2673 N N . ILE A 1 319 ? 22.622 -3.407 -19.948 1.00 98.31 319 ILE A N 1
ATOM 2674 C CA . ILE A 1 319 ? 22.347 -2.854 -18.622 1.00 98.31 319 ILE A CA 1
ATOM 2675 C C . ILE A 1 319 ? 23.050 -3.669 -17.540 1.00 98.31 319 ILE A C 1
ATOM 2677 O O . ILE A 1 319 ? 22.851 -4.882 -17.466 1.00 98.31 319 ILE A O 1
ATOM 2681 N N . PHE A 1 320 ? 23.745 -2.977 -16.632 1.00 98.12 320 PHE A N 1
ATOM 2682 C CA . PHE A 1 320 ? 24.367 -3.583 -15.453 1.00 98.12 320 PHE A CA 1
ATOM 2683 C C . PHE A 1 320 ? 24.091 -2.807 -14.161 1.00 98.12 320 PHE A C 1
ATOM 2685 O O . PHE A 1 320 ? 23.911 -1.591 -14.180 1.00 98.12 320 PHE A O 1
ATOM 2692 N N . ASN A 1 321 ? 24.072 -3.512 -13.030 1.00 96.75 321 ASN A N 1
ATOM 2693 C CA . ASN A 1 321 ? 24.020 -2.934 -11.684 1.00 96.75 321 ASN A CA 1
ATOM 2694 C C . ASN A 1 321 ? 25.356 -2.328 -11.265 1.00 96.75 321 ASN A C 1
ATOM 2696 O O . ASN A 1 321 ? 25.360 -1.423 -10.439 1.00 96.75 321 ASN A O 1
ATOM 2700 N N . ASP A 1 322 ? 26.454 -2.817 -11.828 1.00 95.75 322 ASP A N 1
ATOM 2701 C CA . ASP A 1 322 ? 27.782 -2.255 -11.652 1.00 95.75 322 ASP A CA 1
ATOM 2702 C C . ASP A 1 322 ? 28.544 -2.384 -12.970 1.00 95.75 322 ASP A C 1
ATOM 2704 O O . ASP A 1 322 ? 28.906 -3.480 -13.397 1.00 95.75 322 ASP A O 1
ATOM 2708 N N . ILE A 1 323 ? 28.738 -1.255 -13.650 1.00 95.62 323 ILE A N 1
ATOM 2709 C CA . ILE A 1 323 ? 29.484 -1.221 -14.914 1.00 95.62 323 ILE A CA 1
ATOM 2710 C C . ILE A 1 323 ? 31.003 -1.267 -14.721 1.00 95.62 323 ILE A C 1
ATOM 2712 O O . ILE A 1 323 ? 31.714 -1.422 -15.714 1.00 95.62 323 ILE A O 1
ATOM 2716 N N . SER A 1 324 ? 31.490 -1.103 -13.486 1.00 93.25 324 SER A N 1
ATOM 2717 C CA . SER A 1 324 ? 32.917 -1.144 -13.154 1.00 93.25 324 SER A CA 1
ATOM 2718 C C . SER A 1 324 ? 33.444 -2.562 -12.928 1.00 93.25 324 SER A C 1
ATOM 2720 O O . SER A 1 324 ? 34.653 -2.739 -12.808 1.00 93.25 324 SER A O 1
ATOM 2722 N N . ASN A 1 325 ? 32.565 -3.574 -12.939 1.00 91.44 325 ASN A N 1
ATOM 2723 C CA . ASN A 1 325 ? 32.963 -4.971 -12.809 1.00 91.44 325 ASN A CA 1
ATOM 2724 C C . ASN A 1 325 ? 33.970 -5.361 -13.925 1.00 91.44 325 ASN A C 1
ATOM 2726 O O . ASN A 1 325 ? 33.612 -5.295 -15.111 1.00 91.44 325 ASN A O 1
ATOM 2730 N N . PRO A 1 326 ? 35.202 -5.785 -13.567 1.00 86.81 326 PRO A N 1
ATOM 2731 C CA . PRO A 1 326 ? 36.265 -6.101 -14.523 1.00 86.81 326 PRO A CA 1
ATOM 2732 C C . PRO A 1 326 ? 35.985 -7.349 -15.372 1.00 86.81 326 PRO A C 1
ATOM 2734 O O . PRO A 1 326 ? 36.576 -7.496 -16.437 1.00 86.81 326 PRO A O 1
ATOM 2737 N N . GLU A 1 327 ? 35.070 -8.228 -14.955 1.00 89.69 327 GLU A N 1
ATOM 2738 C CA . GLU A 1 327 ? 34.682 -9.425 -15.718 1.00 89.69 327 GLU A CA 1
ATOM 2739 C C . GLU A 1 327 ? 33.801 -9.097 -16.936 1.00 89.69 327 GLU A C 1
ATOM 2741 O O . GLU A 1 327 ? 33.573 -9.941 -17.804 1.00 89.69 327 GLU A O 1
ATOM 2746 N N . LEU A 1 328 ? 33.269 -7.873 -17.014 1.00 92.25 328 LEU A N 1
ATOM 2747 C CA . LEU A 1 328 ? 32.413 -7.460 -18.120 1.00 92.25 328 LEU A CA 1
ATOM 2748 C C . LEU A 1 328 ? 33.245 -7.166 -19.379 1.00 92.25 328 LEU A C 1
ATOM 2750 O O . LEU A 1 328 ? 34.158 -6.338 -19.301 1.00 92.25 328 LEU A O 1
ATOM 2754 N N . PRO A 1 329 ? 32.862 -7.686 -20.563 1.00 91.12 329 PRO A N 1
ATOM 2755 C CA . PRO A 1 329 ? 33.600 -7.457 -21.807 1.00 91.12 329 PRO A CA 1
ATOM 2756 C C . PRO A 1 329 ? 33.855 -5.970 -22.088 1.00 91.12 329 PRO A C 1
ATOM 2758 O O . PRO A 1 329 ? 32.995 -5.126 -21.831 1.00 91.12 329 PRO A O 1
ATOM 2761 N N . ASN A 1 330 ? 35.029 -5.617 -22.608 1.00 88.12 330 ASN A N 1
ATOM 2762 C CA . ASN A 1 330 ? 35.386 -4.213 -22.863 1.00 88.12 330 ASN A CA 1
ATOM 2763 C C . ASN A 1 330 ? 34.761 -3.651 -24.147 1.00 88.12 330 ASN A C 1
ATOM 2765 O O . ASN A 1 330 ? 34.611 -2.441 -24.290 1.00 88.12 330 ASN A O 1
ATOM 2769 N N . ASP A 1 331 ? 34.356 -4.520 -25.066 1.00 89.00 331 ASP A N 1
ATOM 2770 C CA . ASP A 1 331 ? 33.869 -4.202 -26.408 1.00 89.00 331 ASP A CA 1
ATOM 2771 C C . ASP A 1 331 ? 32.336 -4.038 -26.491 1.00 89.00 331 ASP A C 1
ATOM 2773 O O . ASP A 1 331 ? 31.758 -4.040 -27.585 1.00 89.00 331 ASP A O 1
ATOM 2777 N N . ILE A 1 332 ? 31.660 -3.901 -25.343 1.00 93.75 332 ILE A N 1
ATOM 2778 C CA . ILE A 1 332 ? 30.204 -3.715 -25.251 1.00 93.75 332 ILE A CA 1
ATOM 2779 C C . ILE A 1 332 ? 29.845 -2.340 -24.678 1.00 93.75 332 ILE A C 1
ATOM 2781 O O . ILE A 1 332 ? 30.518 -1.807 -23.797 1.00 93.75 332 ILE A O 1
ATOM 2785 N N . GLN A 1 333 ? 28.728 -1.766 -25.137 1.00 96.19 333 GLN A N 1
ATOM 2786 C CA . GLN A 1 333 ? 28.226 -0.498 -24.601 1.00 96.19 333 GLN A CA 1
ATOM 2787 C C . GLN A 1 333 ? 27.451 -0.743 -23.301 1.00 96.19 333 GLN A C 1
ATOM 2789 O O . GLN A 1 333 ? 26.298 -1.180 -23.320 1.00 96.19 333 GLN A O 1
ATOM 2794 N N . LYS A 1 334 ? 28.097 -0.459 -22.167 1.00 97.56 334 LYS A N 1
ATOM 2795 C CA . LYS A 1 334 ? 27.567 -0.669 -20.811 1.00 97.56 334 LYS A CA 1
ATOM 2796 C C . LYS A 1 334 ? 26.755 0.545 -20.345 1.00 97.56 334 LYS A C 1
ATOM 2798 O O . LYS A 1 334 ? 27.165 1.688 -20.533 1.00 97.56 334 LYS A O 1
ATOM 2803 N N . ILE A 1 335 ? 25.617 0.312 -19.696 1.00 97.94 335 ILE A N 1
ATOM 2804 C CA . ILE A 1 335 ? 24.781 1.347 -19.080 1.00 97.94 335 ILE A CA 1
ATOM 2805 C C . ILE A 1 335 ? 24.463 0.961 -17.636 1.00 97.94 335 ILE A C 1
ATOM 2807 O O . ILE A 1 335 ? 23.854 -0.073 -17.362 1.00 97.94 335 ILE A O 1
ATOM 2811 N N . GLN A 1 336 ? 24.810 1.858 -16.716 1.00 97.31 336 GLN A N 1
ATOM 2812 C CA . GLN A 1 336 ? 24.547 1.714 -15.288 1.00 97.31 336 GLN A CA 1
ATOM 2813 C C . GLN A 1 336 ? 23.043 1.784 -14.989 1.00 97.31 336 GLN A C 1
ATOM 2815 O O . GLN A 1 336 ? 22.385 2.778 -15.324 1.00 97.31 336 GLN A O 1
ATOM 2820 N N . LYS A 1 337 ? 22.487 0.770 -14.322 1.00 95.81 337 LYS A N 1
ATOM 2821 C CA . LYS A 1 337 ? 21.072 0.699 -13.940 1.00 95.81 337 LYS A CA 1
ATOM 2822 C C . LYS A 1 337 ? 20.698 1.870 -13.034 1.00 95.81 337 LYS A C 1
ATOM 2824 O O . LYS A 1 337 ? 21.453 2.270 -12.153 1.00 95.81 337 LYS A O 1
ATOM 2829 N N . GLY A 1 338 ? 19.530 2.464 -13.285 1.00 93.50 338 GLY A N 1
ATOM 2830 C CA . GLY A 1 338 ? 19.038 3.629 -12.540 1.00 93.50 338 GLY A CA 1
ATOM 2831 C C . GLY A 1 338 ? 19.704 4.969 -12.895 1.00 93.50 338 GLY A C 1
ATOM 2832 O O . GLY A 1 338 ? 19.226 6.011 -12.442 1.00 93.50 338 GLY A O 1
ATOM 2833 N N . SER A 1 339 ? 20.742 4.980 -13.738 1.00 95.25 339 SER A N 1
ATOM 2834 C CA . SER A 1 339 ? 21.379 6.211 -14.223 1.00 95.25 339 SER A CA 1
ATOM 2835 C C . SER A 1 339 ? 20.472 7.025 -15.160 1.00 95.25 339 SER A C 1
ATOM 2837 O O . SER A 1 339 ? 19.416 6.581 -15.611 1.00 95.25 339 SER A O 1
ATOM 2839 N N . SER A 1 340 ? 20.895 8.242 -15.512 1.00 94.62 340 SER A N 1
ATOM 2840 C CA . SER A 1 340 ? 20.208 9.047 -16.534 1.00 94.62 340 SER A CA 1
ATOM 2841 C C . SER A 1 340 ? 20.145 8.329 -17.887 1.00 94.62 340 SER A C 1
ATOM 2843 O O . SER A 1 340 ? 19.110 8.365 -18.559 1.00 94.62 340 SER A O 1
ATOM 2845 N N . ASP A 1 341 ? 21.220 7.640 -18.269 1.00 96.50 341 ASP A N 1
ATOM 2846 C CA . ASP A 1 341 ? 21.323 6.971 -19.566 1.00 96.50 341 ASP A CA 1
ATOM 2847 C C . ASP A 1 341 ? 20.500 5.688 -19.627 1.00 96.50 341 ASP A C 1
ATOM 2849 O O . ASP A 1 341 ? 19.886 5.428 -20.661 1.00 96.50 341 ASP A O 1
ATOM 2853 N N . TYR A 1 342 ? 20.342 4.992 -18.498 1.00 97.62 342 TYR A N 1
ATOM 2854 C CA . TYR A 1 342 ? 19.385 3.893 -18.344 1.00 97.62 342 TYR A CA 1
ATOM 2855 C C . TYR A 1 342 ? 17.983 4.309 -18.789 1.00 97.62 342 TYR A C 1
ATOM 2857 O O . TYR A 1 342 ? 17.397 3.732 -19.705 1.00 97.62 342 TYR A O 1
ATOM 2865 N N . TYR A 1 343 ? 17.454 5.395 -18.231 1.00 96.62 343 TYR A N 1
ATOM 2866 C CA . TYR A 1 343 ? 16.130 5.844 -18.639 1.00 96.62 343 TYR A CA 1
ATOM 2867 C C . TYR A 1 343 ? 16.103 6.377 -20.074 1.00 96.62 343 TYR A C 1
ATOM 2869 O O . TYR A 1 343 ? 15.115 6.178 -20.781 1.00 96.62 343 TYR A O 1
ATOM 2877 N N . LYS A 1 344 ? 17.154 7.068 -20.539 1.00 96.06 344 LYS A N 1
ATOM 2878 C CA . LYS A 1 344 ? 17.215 7.551 -21.929 1.00 96.06 344 LYS A CA 1
ATOM 2879 C C . LYS A 1 344 ? 17.188 6.395 -22.925 1.00 96.06 344 LYS A C 1
ATOM 2881 O O . LYS A 1 344 ? 16.489 6.524 -23.932 1.00 96.06 344 LYS A O 1
ATOM 2886 N N . ILE A 1 345 ? 17.907 5.303 -22.668 1.00 97.50 345 ILE A N 1
ATOM 2887 C CA . ILE A 1 345 ? 17.989 4.191 -23.612 1.00 97.50 345 ILE A CA 1
ATOM 2888 C C . ILE A 1 345 ? 16.680 3.407 -23.663 1.00 97.50 345 ILE A C 1
ATOM 2890 O O . ILE A 1 345 ? 16.188 3.150 -24.758 1.00 97.50 345 ILE A O 1
ATOM 2894 N N . PHE A 1 346 ? 16.010 3.187 -22.526 1.00 97.50 346 PHE A N 1
ATOM 2895 C CA . PHE A 1 346 ? 14.671 2.582 -22.503 1.00 97.50 346 PHE A CA 1
ATOM 2896 C C . PHE A 1 346 ? 13.625 3.413 -23.269 1.00 97.50 346 PHE A C 1
ATOM 2898 O O . PHE A 1 346 ? 12.675 2.858 -23.823 1.00 97.50 346 PHE A O 1
ATOM 2905 N N . LYS A 1 347 ? 13.785 4.744 -23.375 1.00 96.31 347 LYS A N 1
ATOM 2906 C CA . LYS A 1 347 ? 12.915 5.565 -24.245 1.00 96.31 347 LYS A CA 1
ATOM 2907 C C . LYS A 1 347 ? 13.148 5.309 -25.729 1.00 96.31 347 LYS A C 1
ATOM 2909 O O . LYS A 1 347 ? 12.184 5.392 -26.488 1.00 96.31 347 LYS A O 1
ATOM 2914 N N . LYS A 1 348 ? 14.398 5.042 -26.112 1.00 97.69 348 LYS A N 1
ATOM 2915 C CA . LYS A 1 348 ? 14.863 4.992 -27.502 1.00 97.69 348 LYS A CA 1
ATOM 2916 C C . LYS A 1 348 ? 14.887 3.584 -28.096 1.00 97.69 348 LYS A C 1
ATOM 2918 O O . LYS A 1 348 ? 14.653 3.458 -29.287 1.00 97.69 348 LYS A O 1
ATOM 2923 N N . ALA A 1 349 ? 15.157 2.548 -27.307 1.00 98.31 349 ALA A N 1
ATOM 2924 C CA . ALA A 1 349 ? 15.315 1.185 -27.810 1.00 98.31 349 ALA A CA 1
ATOM 2925 C C . ALA A 1 349 ? 14.026 0.658 -28.453 1.00 98.31 349 ALA A C 1
ATOM 2927 O O . ALA A 1 349 ? 12.956 0.756 -27.844 1.00 98.31 349 ALA A O 1
ATOM 2928 N N . ARG A 1 350 ? 14.123 0.099 -29.663 1.00 98.38 350 ARG A N 1
ATOM 2929 C CA . ARG A 1 350 ? 13.008 -0.567 -30.351 1.00 98.38 350 ARG A CA 1
ATOM 2930 C C . ARG A 1 350 ? 12.732 -1.936 -29.749 1.00 98.38 350 ARG A C 1
ATOM 2932 O O . ARG A 1 350 ? 11.565 -2.299 -29.626 1.00 98.38 350 ARG A O 1
ATOM 2939 N N . VAL A 1 351 ? 13.782 -2.652 -29.350 1.00 98.69 351 VAL A N 1
ATOM 2940 C CA . VAL A 1 351 ? 13.687 -3.993 -28.767 1.00 98.69 351 VAL A CA 1
ATOM 2941 C C . VAL A 1 351 ? 14.382 -4.028 -27.410 1.00 98.69 351 VAL A C 1
ATOM 2943 O O . VAL A 1 351 ? 15.492 -3.516 -27.263 1.00 98.69 351 VAL A O 1
ATOM 2946 N N . TRP A 1 352 ? 13.717 -4.606 -26.413 1.00 98.69 352 TRP A N 1
ATOM 2947 C CA . TRP A 1 352 ? 14.286 -4.931 -25.105 1.00 98.69 352 TRP A CA 1
ATOM 2948 C C . TRP A 1 352 ? 14.355 -6.450 -24.991 1.00 98.69 352 TRP A C 1
ATOM 2950 O O . TRP A 1 352 ? 13.349 -7.112 -25.232 1.00 98.69 352 TRP A O 1
ATOM 2960 N N . VAL A 1 353 ? 15.502 -6.993 -24.612 1.00 98.81 353 VAL A N 1
ATOM 2961 C CA . VAL A 1 353 ? 15.735 -8.425 -24.428 1.00 98.81 353 VAL A CA 1
ATOM 2962 C C . VAL A 1 353 ? 16.146 -8.651 -22.981 1.00 98.81 353 VAL A C 1
ATOM 2964 O O . VAL A 1 353 ? 17.119 -8.063 -22.505 1.00 98.81 353 VAL A O 1
ATOM 2967 N N . SER A 1 354 ? 15.396 -9.479 -22.258 1.00 98.56 354 SER A N 1
ATOM 2968 C CA . SER A 1 354 ? 15.771 -9.882 -20.903 1.00 98.56 354 SER A CA 1
ATOM 2969 C C . SER A 1 354 ? 15.284 -11.283 -20.568 1.00 98.56 354 SER A C 1
ATOM 2971 O O . SER A 1 354 ? 14.281 -11.742 -21.107 1.00 98.56 354 SER A O 1
ATOM 2973 N N . ASN A 1 355 ? 15.979 -11.930 -19.640 1.00 98.38 355 ASN A N 1
ATOM 2974 C CA . ASN A 1 355 ? 15.623 -13.228 -19.068 1.00 98.38 355 ASN A CA 1
ATOM 2975 C C . ASN A 1 355 ? 14.927 -13.123 -17.702 1.00 98.38 355 ASN A C 1
ATOM 2977 O O . ASN A 1 355 ? 14.601 -14.129 -17.076 1.00 98.38 355 ASN A O 1
ATOM 2981 N N . SER A 1 356 ? 14.725 -11.905 -17.198 1.00 96.50 356 SER A N 1
ATOM 2982 C CA . SER A 1 356 ? 14.149 -11.658 -15.877 1.00 96.50 356 SER A CA 1
ATOM 2983 C C . SER A 1 356 ? 13.136 -10.518 -15.925 1.00 96.50 356 SER A C 1
ATOM 2985 O O . SER A 1 356 ? 12.951 -9.860 -16.952 1.00 96.50 356 SER A O 1
ATOM 2987 N N . ARG A 1 357 ? 12.412 -10.298 -14.824 1.00 96.25 357 ARG A N 1
ATOM 2988 C CA . ARG A 1 357 ? 11.397 -9.243 -14.757 1.00 96.25 357 ARG A CA 1
ATOM 2989 C C . ARG A 1 357 ? 12.054 -7.864 -14.802 1.00 96.25 357 ARG A C 1
ATOM 2991 O O . ARG A 1 357 ? 12.772 -7.485 -13.882 1.00 96.25 357 ARG A O 1
ATOM 2998 N N . LEU A 1 358 ? 11.697 -7.072 -15.810 1.00 96.25 358 LEU A N 1
ATOM 2999 C CA . LEU A 1 358 ? 11.995 -5.644 -15.818 1.00 96.25 358 LEU A CA 1
ATOM 3000 C C . LEU A 1 358 ? 11.075 -4.881 -14.841 1.00 96.25 358 LEU A C 1
ATOM 3002 O O . LEU A 1 358 ? 9.916 -5.268 -14.644 1.00 96.25 358 LEU A O 1
ATOM 3006 N N . PRO A 1 359 ? 11.547 -3.776 -14.236 1.00 93.69 359 PRO A N 1
ATOM 3007 C CA . PRO A 1 359 ? 10.737 -2.991 -13.309 1.00 93.69 359 PRO A CA 1
ATOM 3008 C C . PRO A 1 359 ? 9.488 -2.369 -13.953 1.00 93.69 359 PRO A C 1
ATOM 3010 O O . PRO A 1 359 ? 9.566 -1.745 -15.009 1.00 93.69 359 PRO A O 1
ATOM 3013 N N . LEU A 1 360 ? 8.345 -2.418 -13.253 1.00 90.69 360 LEU A N 1
ATOM 3014 C CA . LEU A 1 360 ? 7.055 -1.867 -13.721 1.00 90.69 360 LEU A CA 1
ATOM 3015 C C . LEU A 1 360 ? 7.059 -0.349 -13.953 1.00 90.69 360 LEU A C 1
ATOM 3017 O O . LEU A 1 360 ? 6.162 0.203 -14.589 1.00 90.69 360 LEU A O 1
ATOM 3021 N N . TYR A 1 361 ? 8.044 0.356 -13.402 1.00 89.62 361 TYR A N 1
ATOM 3022 C CA . TYR A 1 361 ? 8.172 1.789 -13.606 1.00 89.62 361 TYR A CA 1
ATOM 3023 C C . TYR A 1 361 ? 8.679 2.138 -15.018 1.00 89.62 361 TYR A C 1
ATOM 3025 O O . TYR A 1 361 ? 8.535 3.291 -15.439 1.00 89.62 361 TYR A O 1
ATOM 3033 N N . LEU A 1 362 ? 9.231 1.170 -15.757 1.00 93.88 362 LEU A N 1
ATOM 3034 C CA . LEU A 1 362 ? 9.555 1.301 -17.174 1.00 93.88 362 LEU A CA 1
ATOM 3035 C C . LEU A 1 362 ? 8.291 1.091 -18.012 1.00 93.88 362 LEU A C 1
ATOM 3037 O O . LEU A 1 362 ? 7.618 0.069 -17.924 1.00 93.88 362 LEU A O 1
ATOM 3041 N N . GLU A 1 363 ? 7.961 2.075 -18.838 1.00 91.94 363 GLU A N 1
ATOM 3042 C CA . GLU A 1 363 ? 6.780 2.056 -19.696 1.00 91.94 363 GLU A CA 1
ATOM 3043 C C . GLU A 1 363 ? 7.156 1.556 -21.087 1.00 91.94 363 GLU A C 1
ATOM 3045 O O . GLU A 1 363 ? 7.765 2.287 -21.879 1.00 91.94 363 GLU A O 1
ATOM 3050 N N . LYS A 1 364 ? 6.774 0.310 -21.390 1.00 95.44 364 LYS A N 1
ATOM 3051 C CA . LYS A 1 364 ? 6.874 -0.238 -22.743 1.00 95.44 364 LYS A CA 1
ATOM 3052 C C . LYS A 1 364 ? 5.839 0.434 -23.636 1.00 95.44 364 LYS A C 1
ATOM 3054 O O . LYS A 1 364 ? 4.636 0.312 -23.407 1.00 95.44 364 LYS A O 1
ATOM 3059 N N . LYS A 1 365 ? 6.300 1.112 -24.682 1.00 95.44 365 LYS A N 1
ATOM 3060 C CA . LYS A 1 365 ? 5.414 1.754 -25.661 1.00 95.44 365 LYS A CA 1
ATOM 3061 C C . LYS A 1 365 ? 4.860 0.726 -26.665 1.00 95.44 365 LYS A C 1
ATOM 3063 O O . LYS A 1 365 ? 5.438 -0.357 -26.809 1.00 95.44 365 LYS A O 1
ATOM 3068 N N . PRO A 1 366 ? 3.756 1.029 -27.376 1.00 96.75 366 PRO A N 1
ATOM 3069 C CA . PRO A 1 366 ? 3.226 0.157 -28.429 1.00 96.75 366 PRO A CA 1
ATOM 3070 C C . PRO A 1 366 ? 4.229 -0.087 -29.562 1.00 96.75 366 PRO A C 1
ATOM 3072 O O . PRO A 1 366 ? 4.319 -1.191 -30.078 1.00 96.75 366 PRO A O 1
ATOM 3075 N N . ASN A 1 367 ? 5.053 0.914 -29.884 1.00 97.31 367 ASN A N 1
ATOM 3076 C CA . ASN A 1 367 ? 6.112 0.825 -30.887 1.00 97.31 367 ASN A CA 1
ATOM 3077 C C . ASN A 1 367 ? 7.446 0.274 -30.336 1.00 97.31 367 ASN A C 1
ATOM 3079 O O . ASN A 1 367 ? 8.498 0.543 -30.913 1.00 97.31 367 ASN A O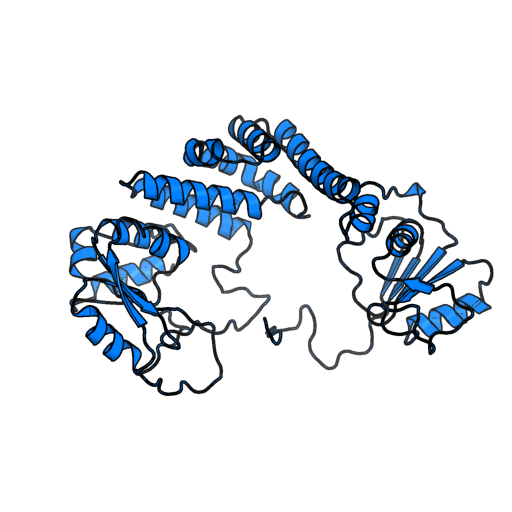 1
ATOM 3083 N N . GLN A 1 368 ? 7.421 -0.457 -29.221 1.00 98.50 368 GLN A N 1
ATOM 3084 C CA . GLN A 1 368 ? 8.572 -1.171 -28.664 1.00 98.50 368 GLN A CA 1
ATOM 3085 C C . GLN A 1 368 ? 8.215 -2.641 -28.445 1.00 98.50 368 GLN A C 1
ATOM 3087 O O . GLN A 1 368 ? 7.118 -2.959 -27.966 1.00 98.50 368 GLN A O 1
ATOM 3092 N N . THR A 1 369 ? 9.165 -3.523 -28.727 1.00 98.56 369 THR A N 1
ATOM 3093 C CA . THR A 1 369 ? 9.044 -4.966 -28.518 1.00 98.56 369 THR A CA 1
ATOM 3094 C C . THR A 1 369 ? 9.835 -5.361 -27.281 1.00 98.56 369 THR A C 1
ATOM 3096 O O . THR A 1 369 ? 10.991 -4.976 -27.134 1.00 98.56 369 THR A O 1
ATOM 3099 N N . TYR A 1 370 ? 9.214 -6.118 -26.382 1.00 98.62 370 TYR A N 1
ATOM 3100 C CA . TYR A 1 370 ? 9.890 -6.697 -25.227 1.00 98.62 370 TYR A CA 1
ATOM 3101 C C . TYR A 1 370 ? 9.925 -8.213 -25.394 1.00 98.62 370 TYR A C 1
ATOM 3103 O O . TYR A 1 370 ? 8.876 -8.853 -25.401 1.00 98.62 370 TYR A O 1
ATOM 3111 N N . ILE A 1 371 ? 11.128 -8.752 -25.562 1.00 98.62 371 ILE A N 1
ATOM 3112 C CA . ILE A 1 371 ? 11.416 -10.176 -25.676 1.00 98.62 371 ILE A CA 1
ATOM 3113 C C . ILE A 1 371 ? 11.838 -10.668 -24.293 1.00 98.62 371 ILE A C 1
ATOM 3115 O O . ILE A 1 371 ? 12.843 -10.217 -23.739 1.00 98.62 371 ILE A O 1
ATOM 3119 N N . GLN A 1 372 ? 11.039 -11.575 -23.739 1.00 98.19 372 GLN A N 1
ATOM 3120 C CA . GLN A 1 372 ? 11.302 -12.235 -22.468 1.00 98.19 372 GLN A CA 1
ATOM 3121 C C . GLN A 1 372 ? 11.729 -13.674 -22.745 1.00 98.19 372 GLN A C 1
ATOM 3123 O O . GLN A 1 372 ? 10.922 -14.455 -23.239 1.00 98.19 372 GLN A O 1
ATOM 3128 N N . THR A 1 373 ? 12.974 -14.016 -22.424 1.00 98.38 373 THR A N 1
ATOM 3129 C CA . THR A 1 373 ? 13.490 -15.383 -22.615 1.00 98.38 373 THR A CA 1
ATOM 3130 C C . THR A 1 373 ? 13.194 -16.291 -21.428 1.00 98.38 373 THR A C 1
ATOM 3132 O O . THR A 1 373 ? 13.313 -17.504 -21.546 1.00 98.38 373 THR A O 1
ATOM 3135 N N . TRP A 1 374 ? 12.826 -15.710 -20.280 1.00 97.75 374 TRP A N 1
ATOM 3136 C CA . TRP A 1 374 ? 12.853 -16.379 -18.983 1.00 97.75 374 TRP A CA 1
ATOM 3137 C C . TRP A 1 374 ? 14.222 -17.027 -18.730 1.00 97.75 374 TRP A C 1
ATOM 3139 O O . TRP A 1 374 ? 15.199 -16.685 -19.393 1.00 97.75 374 TRP A O 1
ATOM 3149 N N . HIS A 1 375 ? 14.316 -17.917 -17.748 1.00 95.94 375 HIS A N 1
ATOM 3150 C CA . HIS A 1 375 ? 15.589 -18.493 -17.304 1.00 95.94 375 HIS A CA 1
ATOM 3151 C C . HIS A 1 375 ? 15.448 -19.977 -16.942 1.00 95.94 375 HIS A C 1
ATOM 3153 O O . HIS A 1 375 ? 15.947 -20.431 -15.915 1.00 95.94 375 HIS A O 1
ATOM 3159 N N . GLY A 1 376 ? 14.746 -20.729 -17.795 1.00 94.94 376 GLY A N 1
ATOM 3160 C CA . GLY A 1 376 ? 14.712 -22.191 -17.746 1.00 94.94 376 GLY A CA 1
ATOM 3161 C C . GLY A 1 376 ? 13.332 -22.805 -17.522 1.00 94.94 376 GLY A C 1
ATOM 3162 O O . GLY A 1 376 ? 12.359 -22.128 -17.182 1.00 94.94 376 GLY A O 1
ATOM 3163 N N . THR A 1 377 ? 13.270 -24.120 -17.730 1.00 96.38 377 THR A N 1
ATOM 3164 C CA . THR A 1 377 ? 12.073 -24.935 -17.505 1.00 96.38 377 THR A CA 1
ATOM 3165 C C . THR A 1 377 ? 11.745 -24.967 -16.009 1.00 96.38 377 THR A C 1
ATOM 3167 O O . THR A 1 377 ? 12.612 -25.319 -15.203 1.00 96.38 377 THR A O 1
ATOM 3170 N N . PRO A 1 378 ? 10.522 -24.593 -15.598 1.00 95.19 378 PRO A N 1
ATOM 3171 C CA . PRO A 1 378 ? 10.174 -24.533 -14.186 1.00 95.19 378 PRO A CA 1
ATOM 3172 C C . PRO A 1 378 ? 10.090 -25.940 -13.580 1.00 95.19 378 PRO A C 1
ATOM 3174 O O . PRO A 1 378 ? 9.318 -26.774 -14.041 1.00 95.19 378 PRO A O 1
ATOM 3177 N N . LEU A 1 379 ? 10.849 -26.178 -12.506 1.00 93.75 379 LEU A N 1
ATOM 3178 C CA . LEU A 1 379 ? 10.651 -27.329 -11.613 1.00 93.75 379 LEU A CA 1
ATOM 3179 C C . LEU A 1 379 ? 9.731 -26.968 -10.434 1.00 93.75 379 LEU A C 1
ATOM 3181 O O . LEU A 1 379 ? 8.854 -27.735 -10.050 1.00 93.75 379 LEU A O 1
ATOM 3185 N N . LYS A 1 380 ? 9.934 -25.781 -9.849 1.00 90.81 380 LYS A N 1
ATOM 3186 C CA . LYS A 1 380 ? 9.107 -25.243 -8.759 1.00 90.81 380 LYS A CA 1
ATOM 3187 C C . LYS A 1 380 ? 7.922 -24.466 -9.335 1.00 90.81 380 LYS A C 1
ATOM 3189 O O . LYS A 1 380 ? 8.051 -23.835 -10.382 1.00 90.81 380 LYS A O 1
ATOM 3194 N N . ARG A 1 381 ? 6.793 -24.459 -8.617 1.00 87.75 381 ARG A N 1
ATOM 3195 C CA . ARG A 1 381 ? 5.642 -23.596 -8.933 1.00 87.75 381 ARG A CA 1
ATOM 3196 C C . ARG A 1 381 ? 6.013 -22.128 -8.724 1.00 87.75 381 ARG A C 1
ATOM 3198 O O . ARG A 1 381 ? 6.623 -21.784 -7.714 1.00 87.75 381 ARG A O 1
ATOM 3205 N N . LEU A 1 382 ? 5.651 -21.273 -9.677 1.00 89.50 382 LEU A N 1
ATOM 3206 C CA . LEU A 1 382 ? 6.009 -19.853 -9.714 1.00 89.50 382 LEU A CA 1
ATOM 3207 C C . LEU A 1 382 ? 4.802 -19.021 -10.149 1.00 89.50 382 LEU A C 1
ATOM 3209 O O . LEU A 1 382 ? 3.894 -19.520 -10.809 1.00 89.50 382 LEU A O 1
ATOM 3213 N N . ALA A 1 383 ? 4.832 -17.727 -9.830 1.00 87.25 383 ALA A N 1
ATOM 3214 C CA . ALA A 1 383 ? 3.799 -16.773 -10.224 1.00 87.25 383 ALA A CA 1
ATOM 3215 C C . ALA A 1 383 ? 2.392 -17.259 -9.831 1.00 87.25 383 ALA A C 1
ATOM 3217 O O . ALA A 1 383 ? 2.134 -17.420 -8.643 1.00 87.25 383 ALA A O 1
ATOM 3218 N N . ASN A 1 384 ? 1.508 -17.479 -10.805 1.00 82.38 384 ASN A N 1
ATOM 3219 C CA . ASN A 1 384 ? 0.107 -17.823 -10.568 1.00 82.38 384 ASN A CA 1
ATOM 3220 C C . ASN A 1 384 ? -0.088 -19.201 -9.909 1.00 82.38 384 ASN A C 1
ATOM 3222 O O . ASN A 1 384 ? -1.131 -19.443 -9.318 1.00 82.38 384 ASN A O 1
ATOM 3226 N N . ASP A 1 385 ? 0.917 -20.080 -9.975 1.00 82.44 385 ASP A N 1
ATOM 3227 C CA . ASP A 1 385 ? 0.818 -21.446 -9.449 1.00 82.44 385 ASP A CA 1
ATOM 3228 C C . ASP A 1 385 ? 1.283 -21.557 -7.985 1.00 82.44 385 ASP A C 1
ATOM 3230 O O . ASP A 1 385 ? 1.255 -22.640 -7.391 1.00 82.44 385 ASP A O 1
ATOM 3234 N N . MET A 1 386 ? 1.758 -20.461 -7.381 1.00 78.00 386 MET A N 1
ATOM 3235 C CA . MET A 1 386 ? 2.171 -20.465 -5.976 1.00 78.00 386 MET A CA 1
ATOM 3236 C C . MET A 1 386 ? 0.949 -20.455 -5.053 1.00 78.00 386 MET A C 1
ATOM 3238 O O . MET A 1 386 ? 0.165 -19.517 -5.072 1.00 78.00 386 MET A O 1
ATOM 3242 N N . LYS A 1 387 ? 0.847 -21.462 -4.178 1.00 69.75 387 LYS A N 1
ATOM 3243 C CA . LYS A 1 387 ? -0.189 -21.536 -3.132 1.00 69.75 387 LYS A CA 1
ATOM 3244 C C . LYS A 1 387 ? 0.161 -20.791 -1.851 1.00 69.75 387 LYS A C 1
ATOM 3246 O O . LYS A 1 387 ? -0.685 -20.631 -0.996 1.00 69.75 387 LYS A O 1
ATOM 3251 N N . GLN A 1 388 ? 1.407 -20.367 -1.680 1.00 67.62 388 GLN A N 1
ATOM 3252 C CA . GLN A 1 388 ? 1.809 -19.543 -0.550 1.00 67.62 388 GLN A CA 1
ATOM 3253 C C . GLN A 1 388 ? 3.073 -18.776 -0.909 1.00 67.62 388 GLN A C 1
ATOM 3255 O O . GLN A 1 388 ? 3.959 -19.314 -1.576 1.00 67.62 388 GLN A O 1
ATOM 3260 N N . VAL A 1 389 ? 3.169 -17.524 -0.464 1.00 68.31 389 VAL A N 1
ATOM 3261 C CA . VAL A 1 389 ? 4.384 -16.719 -0.595 1.00 68.31 389 VAL A CA 1
ATOM 3262 C C . VAL A 1 389 ? 4.804 -16.256 0.796 1.00 68.31 389 VAL A C 1
ATOM 3264 O O . VAL A 1 389 ? 4.231 -15.315 1.332 1.00 68.31 389 VAL A O 1
ATOM 3267 N N . ARG A 1 390 ? 5.811 -16.920 1.373 1.00 64.88 390 ARG A N 1
ATOM 3268 C CA . ARG A 1 390 ? 6.549 -16.418 2.538 1.00 64.88 390 ARG A CA 1
ATOM 3269 C C . ARG A 1 390 ? 7.841 -15.797 2.021 1.00 64.88 390 ARG A C 1
ATOM 3271 O O . ARG A 1 390 ? 8.709 -16.513 1.523 1.00 64.88 390 ARG A O 1
ATOM 3278 N N . LEU A 1 391 ? 7.934 -14.473 2.051 1.00 62.84 391 LEU A N 1
ATOM 3279 C CA . LEU A 1 391 ? 9.187 -13.788 1.751 1.00 62.84 391 LEU A CA 1
ATOM 3280 C C . LEU A 1 391 ? 9.991 -13.737 3.063 1.00 62.84 391 LEU A C 1
ATOM 3282 O O . LEU A 1 391 ? 9.451 -13.280 4.068 1.00 62.84 391 LEU A O 1
ATOM 3286 N N . PRO A 1 392 ? 11.235 -14.246 3.102 1.00 38.50 392 PRO A N 1
ATOM 3287 C CA . PRO A 1 392 ? 12.089 -14.087 4.275 1.00 38.50 392 PRO A CA 1
ATOM 3288 C C . PRO A 1 392 ? 12.238 -12.595 4.603 1.00 38.50 392 PRO A C 1
ATOM 3290 O O . PRO A 1 392 ? 12.432 -11.802 3.684 1.00 38.50 392 PRO A O 1
ATOM 3293 N N . GLU A 1 393 ? 12.163 -12.233 5.886 1.00 43.62 393 GLU A N 1
ATOM 3294 C CA . GLU A 1 393 ? 12.356 -10.855 6.386 1.00 43.62 393 GLU A CA 1
ATOM 3295 C C . GLU A 1 393 ? 11.278 -9.819 5.989 1.00 43.62 393 GLU A C 1
ATOM 3297 O O . GLU A 1 393 ? 11.515 -8.613 6.090 1.00 43.62 393 GLU A O 1
ATOM 3302 N N . THR A 1 394 ? 10.081 -10.252 5.579 1.00 41.12 394 THR A N 1
ATOM 3303 C CA . THR A 1 394 ? 8.884 -9.387 5.467 1.00 41.12 394 THR A CA 1
ATOM 3304 C C . THR A 1 394 ? 7.737 -9.953 6.275 1.00 41.12 394 THR A C 1
ATOM 3306 O O . THR A 1 394 ? 6.977 -9.142 6.845 1.00 41.12 394 THR A O 1
#

Secondary structure (DSSP, 8-state):
-HHHHHHHHHHH--SSEEEB--TT-EE-TTHHHHHHHHGGG-S-EE--EE----S--PPP-GGG-EEEEEESTT-THHHHHH---BTEEEEHHHHHHTT----TT-SSSTHHHHHHHHHTT-SEEEEEESS-SEEPPPPS-SSS--SGGGS-HHHHHHHHHHHHHHHHHH---HHHHHHHHHHHHHHHHHHT-TT-TTHHHHHHHHHHHHHHHHHHTHHHHHT---HHHHHHHHHHHTT-HHHHHHHHHHHHHHHHHHHHHTT-TTHHHHHHHH---GGG-EEEEEEEEBGGGTBS-HHHHHHHHHHHHH-TTSEEEEEES-TT-TTS-TTSEEEETTSHHHHHHHHHEEEEEESSPPPTTS---TT-EEEE--SS--SS--GGG-S----TT-

InterPro domains:
  IPR001173 Glycosyltransferase 2-like [PF00535] (1-44)
  IPR007554 CDP-glycerol glycerophosphotransferase [PF04464] (279-390)
  IPR029044 Nucleotide-diphospho-sugar transferases [G3DSA:3.90.550.10] (1-127)
  IPR029044 Nucleotide-diphospho-sugar transferases [SSF53448] (1-129)
  IPR043149 CDP-glycerol glycerophosphotransferase, N-terminal domain [G3DSA:3.40.50.11820] (246-394)
  IPR051612 Teichoic Acid Biosynthesis Enzymes [PTHR37316] (210-390)

Foldseek 3Di:
DVLVVVQVVLVPDPDQKDADDDPQKDFQPCQVVVCVVLCPPFQKEAEDEAEDDPDDQDDDPPVPKDKDKFFCVVVVCVLVVVLDRHRMMHGSVLCVVLVQGFDPVADQSSVNLSSLLRSVSTTIYMYIDDDGTMYGGDQQFPPPDPHSCSDPPVSVVVSLLVNLVSNCVSDPDPVNLLVSLLVVVVVCCVQQPLVDPCNVVVCVVCLVVLLVSLVSSVVNLVPDPPVLVSVLSVCSVVVVSVVSVVSSNVVVLVVLVCCCVVVHLCVLLSVLVVDQDLVLADAQEEEEEEPNADDCDDPSNVVCVVCCVVPVSGAYEYEHCDPPPPVDDPPHHYDHPSDNVNSSRLSHYQEYEYQDDDDPSRDADPSHYYHHPHHDDDPDDDDPRDSDDDDPPD

Organism: Staphylococcus pseudintermedius (NCBI:txid283734)